Protein 2OX9 (pdb70)

Secondary structure (DSSP, 8-state):
-PPTT-EEETTEEEEE-S--B-HHHHHHHHHHTT-EE----SHHHHHHHHHT--SSS-EEEEEE-SSSTT--EETTSPBP-S--BPTT----TTTTTSS---EEEE-GGG-EEEE-TTS-BEEEEEEE--/--TT-EEETTEEEEE-S--B-HHHHHHHHHHTT-EE----SHHHHHHHHHHHTTS--EEEEEE--SSTT--EETTSPBP-S--BPTT---------EEEE-GGG-EEEE-TTS-BEEEEEEE-----/--TT-EEETTEEEEE-S--B-HHHHHHHHHHTT-EE----SHHHHHHHHHHSTTSS-EEEEEE-SSSTT--EETTS-B--S--BPTT----TTTTTS----EEEE-GGG-EEEE-TTS-BEEEEEEEPP--/---TT-EEETTEEEEE-S--B-HHHHHHHHHTTT-EE----SHHHHHHHHHT--SS--EEEEEE-SSSTT--EETTSPBP-S--B-TT----TTGGGSS---EEEE-GGG-EEEE-TTS-BEEEEEEE--

Foldseek 3Di:
DADPQWDDDPFKTKHFFPFWFFQVVQQVVLVVVVWGFADDQDPVSLQVVLVVDADQFKAFHQWWQLVDPPQIAGVVRHGDDDAFADPPPPPQPPVVPHVGFTTWIAGHSRGIYTHNRRDIGTTMIMDGDD/DPPQWDDDDQKTKHFFPFKFFLVVLQVVLVVVVWGFADDQDPVSLVVVLVVCAPHWKAFGQWWCLVPPPFIDGPVRHGDDDAFADPPPPPQPVGFTTWIADHPSGIYTHNRRGIGTTMIMDGHDPDD/DDPQWDDDDQKTKHFDPDKFFQVVVQVVLVVVVWGFADDQDPVSLVVVCVVVPQDWKAWGQWWCLVPPPFIAGVVRHGRDDAFADPPPPPLPPVPPDVGFTTWIAHHPRGIYGHNRRDITTTMTMDGDDPD/DEDPCWDDDDQKTKHFFPDKFFLVVLQVVLVVVVWGFADDQDVVSLVVVLVVDPDQFKAFGQWWQQVHPPQIDGVVGHTHDDAFADVPPPPLPPVVPHRRFTTWIAGPSSHIYTHRRRDMGTTMTMDGHD

GO terms:
  GO:0006955 immune response (P, IDA)
  GO:0031012 extracellular matrix (C, HDA)

Organism: Mus musculus (NCBI:txid10090)

Radius of gyration: 27.13 Å; Cα contacts (8 Å, |Δi|>4): 1107; chains: 4; bounding box: 73×75×56 Å

B-factor: mean 24.5, std 10.1, range [2.76, 76.82]

Solvent-accessible surface area: 27003 Å² total; per-residue (Å²): 92,28,58,114,148,34,91,45,23,17,50,23,0,2,27,27,4,156,62,106,64,50,14,119,54,0,74,118,43,0,44,109,66,36,0,17,1,0,17,0,50,0,174,49,7,10,75,47,0,73,146,69,14,129,46,240,64,18,9,0,0,0,0,24,2,73,143,115,79,90,63,17,45,11,30,42,27,47,85,31,51,45,119,38,47,94,97,65,43,53,59,29,188,21,62,82,156,37,106,5,24,17,1,0,0,3,47,190,47,4,56,0,23,0,25,81,42,88,81,108,11,7,0,0,0,6,41,56,47,158,67,52,110,156,30,98,79,18,7,50,34,0,2,22,34,6,156,62,81,62,59,13,100,56,0,68,95,44,0,92,109,74,94,12,47,1,0,21,0,51,7,163,48,5,8,83,26,0,54,112,37,15,30,17,93,63,26,6,0,0,0,0,23,2,65,155,107,75,88,69,25,45,10,57,92,45,46,98,23,120,49,123,26,36,62,31,64,42,52,59,58,222,158,26,25,18,2,0,0,4,42,128,21,4,27,0,24,0,30,92,40,82,77,101,13,17,0,0,0,4,32,90,68,137,86,113,169,61,47,112,149,34,90,58,23,20,40,53,0,1,24,28,5,155,61,104,60,58,17,92,58,0,58,91,44,0,82,113,79,94,10,30,0,0,15,0,43,1,152,44,12,10,107,45,0,86,151,52,10,80,65,162,76,22,7,0,0,0,0,22,1,74,149,108,76,92,64,19,56,6,54,27,42,41,99,24,78,46,127,40,39,98,92,69,40,55,64,28,191,35,55,79,165,33,110,8,19,12,3,0,0,3,47,178,49,4,54,0,27,0,25,90,43,84,83,98,18,6,0,0,0,1,43,86,53,86,65,176,75,34,41,121,170,31,92,79,17,12,39,43,0,2,28,28,7,155,63,112,69,61,16,91,57,0,65,83,46,0,87,110,77,96,13,55,0,0,18,0,44,5,179,43,10,6,99,38,0,82,144,62,12,134,46,245,56,18,8,0,0,0,0,26,1,72,142,108,70,90,76,13,42,9,60,97,41,47,91,26,69,50,112,42,43,95,98,62,41,51,58,24,190,24,59,86,164,34,109,8,25,16,2,0,0,2,45,185,42,3,56,0,25,0,25,102,44,88,82,101,13,8,0,0,0,2,44,125,70,196

Nearest PDB structures (foldseek):
  2ox9-assembly4_D  TM=1.004E+00  e=4.542E-25  Mus musculus
  2ox9-assembly2_B  TM=9.990E-01  e=5.941E-24  Mus musculus
  2ox8-assembly4_D  TM=9.865E-01  e=5.667E-22  Homo sapiens
  5jpv-assembly1_B  TM=8.998E-01  e=3.714E-14  Homo sapiens
  4zrv-assembly2_B  TM=9.196E-01  e=1.799E-13  Bos taurus

Sequence (518 aa):
GCPPHWKNFTDKCYYFSLEKEIFEDAKLFCEDKSSHLVFINSREEQQWIKKHTVGRESHWIGLTDSEQESEWKWLDGSPVDYKNWKAGQPDNWGSGHGPGEDCAGLIYAGQWNDFQCDEINNFICEKERECPPHWKNFTDKCYYFSLEKEIFEDAKLFCEDKSSHLVFINSREEQQWIKKHTVGRESHWIGLTDSEQESEWKWLDGSPVDYKNWKAGQPDNWPGEDCAGLIYAGQWNDFQCDEINNFICEKEREAVPCPPHWKNFTDKCYYFSLEKEIFEDAKLFCEDKSSHLVFINSREEQQWIKKHTVGRESHWIGLTDSEQESEWKWLDGSPVDYKNWKAGQPDNWGSGHGPGEDCAGLIYAGQWNDFQCDEINNFICEKEREAVGCPPHWKNFTDKCYYFSLEKEIFEDAKLFCEDKSSHLVFINSREEQQWIKKHTVGRESHWIGLTDSEQESEWKWLDGSPVDYKNWKAGQPDNWGSGHGPGEDCAGLIYAGQWNDFQCDEINNFICEKERE

Structure (mmCIF, N/CA/C/O backbone):
data_2OX9
#
_entry.id   2OX9
#
_cell.length_a   47.998
_cell.length_b   53.755
_cell.length_c   59.084
_cell.angle_alpha   67.75
_cell.angle_beta   76.70
_cell.angle_gamma   85.37
#
_symmetry.space_group_name_H-M   'P 1'
#
loop_
_entity.id
_entity.type
_entity.pdbx_description
1 polymer 'Collectin placenta 1'
2 branched alpha-L-fucopyranose-(1-3)-[beta-D-galactopyranose-(1-4)]2-acetamido-2-deoxy-beta-D-glucopyranose
3 non-polymer 'CALCIUM ION'
4 water water
#
loop_
_atom_site.group_PDB
_atom_site.id
_atom_site.type_symbol
_atom_site.label_atom_id
_atom_site.label_alt_id
_atom_site.label_comp_id
_atom_site.label_asym_id
_atom_site.label_entity_id
_atom_site.label_seq_id
_atom_site.pdbx_PD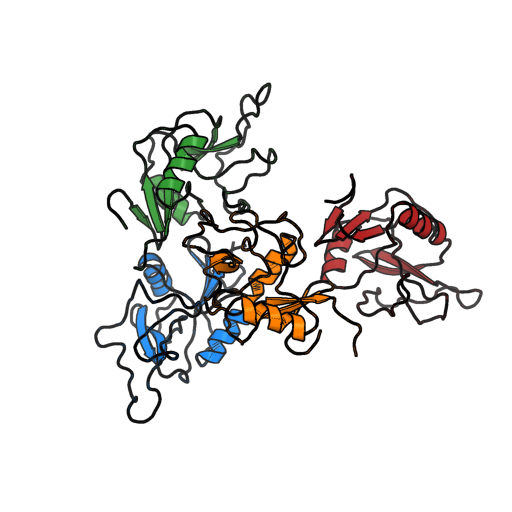B_ins_code
_atom_site.Cartn_x
_atom_site.Cartn_y
_atom_site.Cartn_z
_atom_site.occupancy
_atom_site.B_iso_or_equiv
_atom_site.auth_seq_id
_atom_site.auth_comp_id
_atom_site.auth_asym_id
_atom_site.auth_atom_id
_atom_site.pdbx_PDB_model_num
ATOM 1 N N . GLY A 1 4 ? 52.143 58.997 21.952 1.00 29.42 606 GLY A N 1
ATOM 2 C CA . GLY A 1 4 ? 51.871 59.170 23.414 1.00 27.97 606 GLY A CA 1
ATOM 3 C C . GLY A 1 4 ? 52.566 58.127 24.272 1.00 28.10 606 GLY A C 1
ATOM 4 O O . GLY A 1 4 ? 52.498 58.175 25.502 1.00 26.85 606 GLY A O 1
ATOM 5 N N . CYS A 1 5 ? 53.232 57.177 23.623 1.00 27.94 607 CYS A N 1
ATOM 6 C CA . CYS A 1 5 ? 53.945 56.128 24.340 1.00 26.74 607 CYS A CA 1
ATOM 7 C C . CYS A 1 5 ? 55.445 56.396 24.350 1.00 25.89 607 CYS A C 1
ATOM 8 O O . CYS A 1 5 ? 55.974 57.101 23.489 1.00 25.20 607 CYS A O 1
ATOM 11 N N . PRO A 1 6 ? 56.155 55.840 25.334 1.00 24.74 608 PRO A N 1
ATOM 12 C CA . PRO A 1 6 ? 57.601 56.068 25.375 1.00 24.95 608 PRO A CA 1
ATOM 13 C C . PRO A 1 6 ? 58.224 55.447 24.134 1.00 24.34 608 PRO A C 1
ATOM 14 O O . PRO A 1 6 ? 57.591 54.640 23.446 1.00 22.53 608 PRO A O 1
ATOM 18 N N . PRO A 1 7 ? 59.464 55.832 23.810 1.00 23.75 609 PRO A N 1
ATOM 19 C CA . PRO A 1 7 ? 60.069 55.222 22.625 1.00 22.02 609 PRO A CA 1
ATOM 20 C C . PRO A 1 7 ? 60.202 53.709 22.851 1.00 20.43 609 PRO A C 1
ATOM 21 O O . PRO A 1 7 ? 60.346 53.257 23.990 1.00 19.74 609 PRO A O 1
ATOM 25 N N . HIS A 1 8 ? 60.129 52.948 21.762 1.00 18.62 610 HIS A N 1
ATOM 26 C CA . HIS A 1 8 ? 60.195 51.482 21.777 1.00 21.18 610 HIS A CA 1
ATOM 27 C C . HIS A 1 8 ? 58.835 50.859 22.027 1.00 19.90 610 HIS A C 1
ATOM 28 O O . HIS A 1 8 ? 58.663 49.656 21.859 1.00 21.11 610 HIS A O 1
ATOM 35 N N . TRP A 1 9 ? 57.872 51.675 22.440 1.00 19.13 611 TRP A N 1
ATOM 36 C CA . TRP A 1 9 ? 56.522 51.179 22.696 1.00 18.08 611 TRP A CA 1
ATOM 37 C C . TRP A 1 9 ? 55.564 51.548 21.567 1.00 17.75 611 TRP A C 1
ATOM 38 O O . TRP A 1 9 ? 55.715 52.593 20.931 1.00 15.77 611 TRP A O 1
ATOM 49 N N . LYS A 1 10 ? 54.585 50.681 21.324 1.00 16.87 612 LYS A N 1
ATOM 50 C CA . LYS A 1 10 ? 53.587 50.900 20.283 1.00 18.59 612 LYS A CA 1
ATOM 51 C C . LYS A 1 10 ? 52.252 51.218 20.943 1.00 19.15 612 LYS A C 1
ATOM 52 O O . LYS A 1 10 ? 51.924 50.661 21.992 1.00 15.63 612 LYS A O 1
ATOM 58 N N . ASN A 1 11 ? 51.470 52.087 20.317 1.00 17.52 613 ASN A N 1
ATOM 59 C CA . ASN A 1 11 ? 50.178 52.432 20.875 1.00 19.44 613 ASN A CA 1
ATOM 60 C C . ASN A 1 11 ? 49.006 51.783 20.136 1.00 18.31 613 ASN A C 1
ATOM 61 O O . ASN A 1 11 ? 49.035 51.591 18.918 1.00 16.10 613 ASN A O 1
ATOM 66 N N . PHE A 1 12 ? 47.994 51.413 20.907 1.00 16.06 614 PHE A N 1
ATOM 67 C CA . PHE A 1 12 ? 46.758 50.834 20.391 1.00 15.51 614 PHE A CA 1
ATOM 68 C C . PHE A 1 12 ? 45.715 51.363 21.370 1.00 16.16 614 PHE A C 1
ATOM 69 O O . PHE A 1 12 ? 45.773 51.053 22.551 1.00 14.38 614 PHE A O 1
ATOM 77 N N . THR A 1 13 ? 44.761 52.146 20.872 1.00 17.33 615 THR A N 1
ATOM 78 C CA . THR A 1 13 ? 43.757 52.784 21.722 1.00 18.42 615 THR A CA 1
ATOM 79 C C . THR A 1 13 ? 44.523 53.548 22.799 1.00 19.71 615 THR A C 1
ATOM 80 O O . THR A 1 13 ? 45.465 54.276 22.470 1.00 20.81 615 THR A O 1
ATOM 84 N N . ASP A 1 14 ? 44.162 53.389 24.071 1.00 18.98 616 ASP A N 1
ATOM 85 C CA . ASP A 1 14 ? 44.853 54.130 25.132 1.00 21.15 616 ASP A CA 1
ATOM 86 C C . ASP A 1 14 ? 45.889 53.316 25.910 1.00 19.78 616 ASP A C 1
ATOM 87 O O . ASP A 1 14 ? 46.156 53.593 27.080 1.00 19.95 616 ASP A O 1
ATOM 92 N N . LYS A 1 15 ? 46.474 52.321 25.251 1.00 17.50 617 LYS A N 1
ATOM 93 C CA . LYS A 1 15 ? 47.477 51.480 25.879 1.00 14.25 617 LYS A CA 1
ATOM 94 C C . LYS A 1 15 ? 48.772 51.519 25.093 1.00 15.04 617 LYS A C 1
ATOM 95 O O . LYS A 1 15 ? 48.794 51.951 23.933 1.00 14.30 617 LYS A O 1
ATOM 101 N N . CYS A 1 16 ? 49.850 51.086 25.743 1.00 13.44 618 CYS A N 1
ATOM 102 C CA . CYS A 1 16 ? 51.169 51.039 25.126 1.00 15.26 618 CYS A CA 1
ATOM 103 C C . CYS A 1 16 ? 51.709 49.630 25.268 1.00 13.49 618 CYS A C 1
ATOM 104 O O . CYS A 1 16 ? 51.617 49.027 26.340 1.00 12.45 618 CYS A O 1
ATOM 107 N N . TYR A 1 17 ? 52.293 49.120 24.189 1.00 12.06 619 TYR A N 1
ATOM 108 C CA . TYR A 1 17 ? 52.823 47.769 24.189 1.00 9.47 619 TYR A CA 1
ATOM 109 C C . TYR A 1 17 ? 54.277 47.732 23.785 1.00 11.07 619 TYR A C 1
ATOM 110 O O . TYR A 1 17 ? 54.730 48.539 22.966 1.00 9.71 619 TYR A O 1
ATOM 119 N N . TYR A 1 18 ? 54.993 46.778 24.366 1.00 8.66 620 TYR A N 1
ATOM 120 C CA . TYR A 1 18 ? 56.399 46.578 24.077 1.00 12.88 620 TYR A CA 1
ATOM 121 C C . TYR A 1 18 ? 56.582 45.154 23.557 1.00 11.81 620 TYR A C 1
ATOM 122 O O . TYR A 1 18 ? 56.337 44.181 24.277 1.00 9.13 620 TYR A O 1
ATOM 131 N N . PHE A 1 19 ? 56.994 45.036 22.300 1.00 13.47 621 PHE A N 1
ATOM 132 C CA . PHE A 1 19 ? 57.228 43.732 21.696 1.00 12.74 621 PHE A CA 1
ATOM 133 C C . PHE A 1 19 ? 58.729 43.485 21.823 1.00 14.81 621 PHE A C 1
ATOM 134 O O . PHE A 1 19 ? 59.535 44.004 21.053 1.00 16.77 621 PHE A O 1
ATOM 142 N N . SER A 1 20 ? 59.083 42.703 22.837 1.00 14.21 622 SER A N 1
ATOM 143 C CA . SER A 1 20 ? 60.467 42.418 23.182 1.00 14.20 622 SER A CA 1
ATOM 144 C C . SER A 1 20 ? 61.416 41.859 22.137 1.00 15.94 622 SER A C 1
ATOM 145 O O . SER A 1 20 ? 61.029 41.146 21.215 1.00 14.82 622 SER A O 1
ATOM 148 N N . LEU A 1 21 ? 62.682 42.221 22.311 1.00 17.64 623 LEU A N 1
ATOM 149 C CA . LEU A 1 21 ? 63.758 41.721 21.484 1.00 17.91 623 LEU A CA 1
ATOM 150 C C . LEU A 1 21 ? 64.452 40.769 22.448 1.00 19.45 623 LEU A C 1
ATOM 151 O O . LEU A 1 21 ? 65.266 39.935 22.053 1.00 17.51 623 LEU A O 1
ATOM 156 N N . GLU A 1 22 ? 64.099 40.907 23.726 1.00 19.07 624 GLU A N 1
ATOM 157 C CA . GLU A 1 22 ? 64.656 40.066 24.775 1.00 21.58 624 GLU A CA 1
ATOM 158 C C . GLU A 1 22 ? 63.939 38.720 24.755 1.00 20.97 624 GLU A C 1
ATOM 159 O O . GLU A 1 22 ? 62.746 38.655 24.460 1.00 22.03 624 GLU A O 1
ATOM 165 N N . LYS A 1 23 ? 64.674 37.654 25.060 1.00 21.56 625 LYS A N 1
ATOM 166 C CA . LYS A 1 23 ? 64.118 36.300 25.111 1.00 22.45 625 LYS A CA 1
ATOM 167 C C . LYS A 1 23 ? 64.351 35.801 26.536 1.00 22.77 625 LYS A C 1
ATOM 168 O O . LYS A 1 23 ? 65.493 35.793 27.004 1.00 24.43 625 LYS A O 1
ATOM 174 N N . GLU A 1 24 ? 63.288 35.385 27.225 1.00 19.96 626 GLU A N 1
ATOM 175 C CA . GLU A 1 24 ? 63.411 34.928 28.616 1.00 19.74 626 GLU A CA 1
ATOM 176 C C . GLU A 1 24 ? 62.374 33.869 29.015 1.00 16.43 626 GLU A C 1
ATOM 177 O O . GLU A 1 24 ? 61.383 33.663 28.315 1.00 15.34 626 GLU A O 1
ATOM 183 N N . ILE A 1 25 ? 62.600 33.203 30.144 1.00 12.78 627 ILE A N 1
ATOM 184 C CA . ILE A 1 25 ? 61.636 32.218 30.622 1.00 14.22 627 ILE A CA 1
ATOM 185 C C . ILE A 1 25 ? 60.461 33.048 31.125 1.00 13.64 627 ILE A C 1
ATOM 186 O O . ILE A 1 25 ? 60.608 34.258 31.322 1.00 12.78 627 ILE A O 1
ATOM 191 N N . PHE A 1 26 ? 59.314 32.413 31.355 1.00 13.68 628 PHE A N 1
ATOM 192 C CA . PHE A 1 26 ? 58.126 33.146 31.794 1.00 15.34 628 PHE A CA 1
ATOM 193 C C . PHE A 1 26 ? 58.302 34.078 32.982 1.00 17.75 628 PHE A C 1
ATOM 194 O O . PHE A 1 26 ? 57.956 35.254 32.896 1.00 18.09 628 PHE A O 1
ATOM 202 N N . GLU A 1 27 ? 58.822 33.559 34.092 1.00 17.81 629 GLU A N 1
ATOM 203 C CA . GLU A 1 27 ? 58.992 34.374 35.293 1.00 19.82 629 GLU A CA 1
ATOM 204 C C . GLU A 1 27 ? 59.925 35.556 35.105 1.00 17.87 629 GLU A C 1
ATOM 205 O O . GLU A 1 27 ? 59.752 36.603 35.738 1.00 16.48 629 GLU A O 1
ATOM 211 N N . ASP A 1 28 ? 60.920 35.391 34.244 1.00 17.08 630 ASP A N 1
ATOM 212 C CA . ASP A 1 28 ? 61.852 36.474 33.982 1.00 16.54 630 ASP A CA 1
ATOM 213 C C . ASP A 1 28 ? 61.169 37.528 33.104 1.00 16.58 630 ASP A C 1
ATOM 214 O O . ASP A 1 28 ? 61.428 38.727 33.237 1.00 14.65 630 ASP A O 1
ATOM 219 N N . ALA A 1 29 ? 60.288 37.077 32.211 1.00 14.60 631 ALA A N 1
ATOM 220 C CA . ALA A 1 29 ? 59.556 37.985 31.334 1.00 14.22 631 ALA A CA 1
ATOM 221 C C . ALA A 1 29 ? 58.595 38.824 32.189 1.00 14.56 631 ALA A C 1
ATOM 222 O O . ALA A 1 29 ? 58.453 40.037 32.008 1.00 12.17 631 ALA A O 1
ATOM 224 N N . LYS A 1 30 ? 57.938 38.151 33.121 1.00 15.60 632 LYS A N 1
ATOM 225 C CA . LYS A 1 30 ? 56.989 38.784 34.033 1.00 14.98 632 LYS A CA 1
ATOM 226 C C . LYS A 1 30 ? 57.702 39.863 34.837 1.00 13.61 632 LYS A C 1
ATOM 227 O O . LYS A 1 30 ? 57.177 40.950 35.054 1.00 12.42 632 LYS A O 1
ATOM 233 N N . LEU A 1 31 ? 58.918 39.548 35.263 1.00 14.78 633 LEU A N 1
ATOM 234 C CA . LEU A 1 31 ? 59.727 40.466 36.054 1.00 17.27 633 LEU A CA 1
ATOM 235 C C . LEU A 1 31 ? 60.156 41.688 35.248 1.00 17.94 633 LEU A C 1
ATOM 236 O O . LEU A 1 31 ? 60.189 42.800 35.768 1.00 17.53 633 LEU A O 1
ATOM 241 N N . PHE A 1 32 ? 60.496 41.462 33.982 1.00 16.22 634 PHE A N 1
ATOM 242 C CA . PHE A 1 32 ? 60.945 42.528 33.093 1.00 14.74 634 PHE A CA 1
ATOM 243 C C . PHE A 1 32 ? 59.863 43.590 32.918 1.00 13.37 634 PHE A C 1
ATOM 244 O O . PHE A 1 32 ? 60.130 44.785 33.031 1.00 14.37 634 PHE A O 1
ATOM 252 N N . CYS A 1 33 ? 58.642 43.153 32.628 1.00 11.65 635 CYS A N 1
ATOM 253 C CA . CYS A 1 33 ? 57.535 44.082 32.447 1.00 15.11 635 CYS A CA 1
ATOM 254 C C . CYS A 1 33 ? 57.222 44.842 33.737 1.00 15.04 635 CYS A C 1
ATOM 255 O O . CYS A 1 33 ? 56.835 46.013 33.696 1.00 15.79 635 CYS A O 1
ATOM 258 N N . GLU A 1 34 ? 57.373 44.179 34.878 1.00 17.96 636 GLU A N 1
ATOM 259 C CA . GLU A 1 34 ? 57.099 44.831 36.159 1.00 20.85 636 GLU A CA 1
ATOM 260 C C . GLU A 1 34 ? 58.090 45.971 36.392 1.00 21.80 636 GLU A C 1
ATOM 261 O O . GLU A 1 34 ? 57.738 47.010 36.956 1.00 20.91 636 GLU A O 1
ATOM 267 N N . ASP A 1 35 ? 59.326 45.778 35.944 1.00 22.63 637 ASP A N 1
ATOM 268 C CA . ASP A 1 35 ? 60.361 46.796 36.090 1.00 23.84 637 ASP A CA 1
ATOM 269 C C . ASP A 1 35 ? 60.036 48.023 35.245 1.00 23.45 637 ASP A C 1
ATOM 270 O O . ASP A 1 35 ? 60.564 49.111 35.493 1.00 23.57 637 ASP A O 1
ATOM 275 N N . LYS A 1 36 ? 59.168 47.842 34.251 1.00 20.11 638 LYS A N 1
ATOM 276 C CA . LYS A 1 36 ? 58.765 48.931 33.359 1.00 20.42 638 LYS A CA 1
ATOM 277 C C . LYS A 1 36 ? 57.395 49.490 33.759 1.00 19.15 638 LYS A C 1
ATOM 278 O O . LYS A 1 36 ? 56.809 50.289 33.032 1.00 23.46 638 LYS A O 1
ATOM 284 N N . SER A 1 37 ? 56.890 49.068 34.913 1.00 18.58 639 SER A N 1
ATOM 2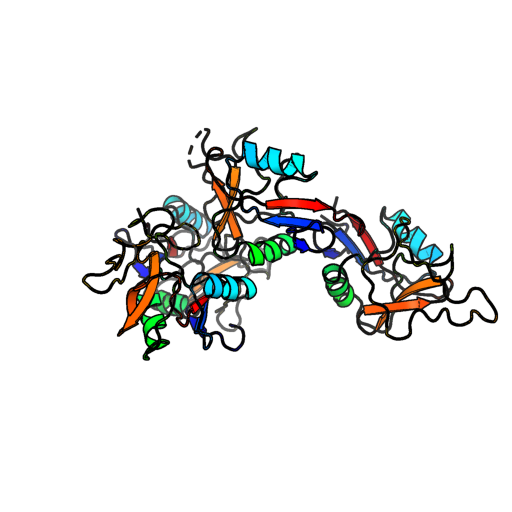85 C CA . SER A 1 37 ? 55.578 49.498 35.379 1.00 15.96 639 SER A CA 1
ATOM 286 C C . SER A 1 37 ? 54.518 49.014 34.382 1.00 15.98 639 SER A C 1
ATOM 287 O O . SER A 1 37 ? 53.592 49.743 34.032 1.00 13.73 639 SER A O 1
ATOM 290 N N . SER A 1 38 ? 54.668 47.771 33.938 1.00 12.74 640 SER A N 1
ATOM 291 C CA . SER A 1 38 ? 53.738 47.162 32.996 1.00 10.32 640 SER A CA 1
ATOM 292 C C . SER A 1 38 ? 53.554 45.698 33.373 1.00 11.32 640 SER A C 1
ATOM 293 O O . SER A 1 38 ? 54.169 45.218 34.326 1.00 13.64 640 SER A O 1
ATOM 296 N N . HIS A 1 39 ? 52.716 44.990 32.623 1.00 9.74 641 HIS A N 1
ATOM 297 C CA . HIS A 1 39 ? 52.488 43.574 32.880 1.00 11.82 641 HIS A CA 1
ATOM 298 C C . HIS A 1 39 ? 52.521 42.792 31.570 1.00 10.73 641 HIS A C 1
ATOM 299 O O . HIS A 1 39 ? 52.327 43.365 30.496 1.00 9.38 641 HIS A O 1
ATOM 306 N N . LEU A 1 40 ? 52.809 41.497 31.650 1.00 11.63 642 LEU A N 1
ATOM 307 C CA . LEU A 1 40 ? 52.793 40.678 30.434 1.00 10.88 642 LEU A CA 1
ATOM 308 C C . LEU A 1 40 ? 51.391 40.902 29.875 1.00 9.67 642 LEU A C 1
ATOM 309 O O . LEU A 1 40 ? 50.409 40.866 30.610 1.00 10.08 642 LEU A O 1
ATOM 314 N N . VAL A 1 41 ? 51.307 41.144 28.574 1.00 8.53 643 VAL A N 1
ATOM 315 C CA . VAL A 1 41 ? 50.045 41.445 27.906 1.00 8.73 643 VAL A CA 1
ATOM 316 C C . VAL A 1 41 ? 48.798 40.591 28.199 1.00 8.89 643 VAL A C 1
ATOM 317 O O . VAL A 1 41 ? 48.846 39.350 28.238 1.00 8.78 643 VAL A O 1
ATOM 321 N N . PHE A 1 42 ? 47.685 41.282 28.422 1.00 7.71 644 PHE A N 1
ATOM 322 C CA . PHE A 1 42 ? 46.384 40.643 28.639 1.00 11.97 644 PHE A CA 1
ATOM 323 C C . PHE A 1 42 ? 45.618 40.925 27.348 1.00 11.47 644 PHE A C 1
ATOM 324 O O . PHE A 1 42 ? 45.378 42.079 27.004 1.00 10.48 644 PHE A O 1
ATOM 332 N N . ILE A 1 43 ? 45.234 39.879 26.633 1.00 12.91 645 ILE A N 1
ATOM 333 C CA . ILE A 1 43 ? 44.514 40.062 25.373 1.00 14.02 645 ILE A CA 1
ATOM 334 C C . ILE A 1 43 ? 43.026 39.858 25.649 1.00 16.24 645 ILE A C 1
ATOM 335 O O . ILE A 1 43 ? 42.571 38.728 25.811 1.00 17.81 645 ILE A O 1
ATOM 340 N N . ASN A 1 44 ? 42.283 40.965 25.690 1.00 16.63 646 ASN A N 1
ATOM 341 C CA . ASN A 1 44 ? 40.859 40.949 26.013 1.00 18.04 646 ASN A CA 1
ATOM 342 C C . ASN A 1 44 ? 39.848 40.998 24.864 1.00 15.88 646 ASN A C 1
ATOM 343 O O . ASN A 1 44 ? 38.646 40.971 25.115 1.00 14.33 646 ASN A O 1
ATOM 348 N N . SER A 1 45 ? 40.305 41.078 23.621 1.00 15.91 647 SER A N 1
ATOM 349 C CA . SER A 1 45 ? 39.363 41.149 22.506 1.00 15.60 647 SER A CA 1
ATOM 350 C C . SER A 1 45 ? 39.987 40.742 21.182 1.00 15.55 647 SER A C 1
ATOM 351 O O . SER A 1 45 ? 41.213 40.677 21.062 1.00 11.76 647 SER A O 1
ATOM 354 N N . ARG A 1 46 ? 39.148 40.478 20.181 1.00 14.84 648 ARG A N 1
ATOM 355 C CA . ARG A 1 46 ? 39.672 40.087 18.879 1.00 16.63 648 ARG A CA 1
ATOM 356 C C . ARG A 1 46 ? 40.414 41.250 18.212 1.00 15.93 648 ARG A C 1
ATOM 357 O O . ARG A 1 46 ? 41.367 41.028 17.470 1.00 14.20 648 ARG A O 1
ATOM 365 N N . GLU A 1 47 ? 39.996 42.484 18.491 1.00 13.70 649 GLU A N 1
ATOM 366 C CA . GLU A 1 47 ? 40.655 43.640 17.885 1.00 15.10 649 GLU A CA 1
ATOM 367 C C . GLU A 1 47 ? 42.059 43.806 18.440 1.00 12.79 649 GLU A C 1
ATOM 368 O O . GLU A 1 47 ? 42.989 44.108 17.695 1.00 13.19 649 GLU A O 1
ATOM 374 N N . GLU A 1 48 ? 42.212 43.609 19.746 1.00 11.34 650 GLU A N 1
ATOM 375 C CA . GLU A 1 48 ? 43.528 43.736 20.363 1.00 10.30 650 GLU A CA 1
ATOM 376 C C . GLU A 1 48 ? 44.399 42.570 19.881 1.00 10.58 650 GLU A C 1
ATOM 377 O O . GLU A 1 48 ? 45.596 42.723 19.654 1.00 8.42 650 GLU A O 1
ATOM 383 N N . GLN A 1 49 ? 43.775 41.408 19.719 1.00 10.13 651 GLN A N 1
ATOM 384 C CA . GLN A 1 49 ? 44.473 40.209 19.255 1.00 12.33 651 GLN A CA 1
ATOM 385 C C . GLN A 1 49 ? 45.015 40.392 17.843 1.00 10.22 651 GLN A C 1
ATOM 386 O O . GLN A 1 49 ? 46.149 40.018 17.551 1.00 10.66 651 GLN A O 1
ATOM 392 N N . GLN A 1 50 ? 44.182 40.945 16.969 1.00 12.32 652 GLN A N 1
ATOM 393 C CA . GLN A 1 50 ? 44.558 41.178 15.584 1.00 14.84 652 GLN A CA 1
ATOM 394 C C . GLN A 1 50 ? 45.704 42.176 15.476 1.00 14.04 652 GLN A C 1
ATOM 395 O O . GLN A 1 50 ? 46.638 41.977 14.693 1.00 14.62 652 GLN A O 1
ATOM 401 N N . TRP A 1 51 ? 45.616 43.255 16.245 1.00 12.53 653 TRP A N 1
ATOM 402 C CA . TRP A 1 51 ? 46.647 44.291 16.239 1.00 11.80 653 TRP A CA 1
ATOM 403 C C . TRP A 1 51 ? 47.957 43.686 16.745 1.00 12.49 653 TRP A C 1
ATOM 404 O O . TRP A 1 51 ? 49.034 43.985 16.228 1.00 10.71 653 TRP A O 1
ATOM 415 N N . ILE A 1 52 ? 47.864 42.832 17.762 1.00 10.46 654 ILE A N 1
ATOM 416 C CA . ILE A 1 52 ? 49.057 42.199 18.308 1.00 11.00 654 ILE A CA 1
ATOM 417 C C . ILE A 1 52 ? 49.658 41.233 17.295 1.00 11.19 654 ILE A C 1
ATOM 418 O O . ILE A 1 52 ? 50.884 41.161 17.143 1.00 9.27 654 ILE A O 1
ATOM 423 N N . LYS A 1 53 ? 48.784 40.509 16.594 1.00 11.59 655 LYS A N 1
ATOM 424 C CA . LYS A 1 53 ? 49.206 39.536 15.595 1.00 13.46 655 LYS A CA 1
ATOM 425 C C . LYS A 1 53 ? 50.129 40.143 14.535 1.00 12.75 655 LYS A C 1
ATOM 426 O O . LYS A 1 53 ? 51.144 39.554 14.166 1.00 13.72 655 LYS A O 1
ATOM 432 N N . LYS A 1 54 ? 49.790 41.327 14.051 1.00 12.53 656 LYS A N 1
ATOM 433 C CA . LYS A 1 54 ? 50.607 41.945 13.014 1.00 13.48 656 LYS A CA 1
ATOM 434 C C . LYS A 1 54 ? 51.967 42.455 13.485 1.00 12.18 656 LYS A C 1
ATOM 435 O O . LYS A 1 54 ? 52.854 42.718 12.667 1.00 11.63 656 LYS A O 1
ATOM 441 N N . HIS A 1 55 ? 52.134 42.588 14.796 1.00 9.75 657 HIS A N 1
ATOM 442 C CA . HIS A 1 55 ? 53.402 43.034 15.361 1.00 10.37 657 HIS A CA 1
ATOM 443 C C . HIS A 1 55 ? 54.269 41.870 15.837 1.00 12.29 657 HIS A C 1
ATOM 444 O O . HIS A 1 55 ? 55.368 42.082 16.359 1.00 12.68 657 HIS A O 1
ATOM 451 N N . THR A 1 56 ? 53.779 40.647 15.675 1.00 10.79 658 THR A N 1
ATOM 452 C CA . THR A 1 56 ? 54.534 39.499 16.133 1.00 12.52 658 THR A CA 1
ATOM 453 C C . THR A 1 56 ? 54.754 38.397 15.102 1.00 14.11 658 THR A C 1
ATOM 454 O O . THR A 1 56 ? 55.089 37.280 15.472 1.00 15.87 658 THR A O 1
ATOM 458 N N . VAL A 1 57 ? 54.576 38.692 13.818 1.00 12.83 659 VAL A N 1
ATOM 459 C CA . VAL A 1 57 ? 54.823 37.655 12.827 1.00 17.04 659 VAL A CA 1
ATOM 460 C C . VAL A 1 57 ? 56.321 37.346 12.879 1.00 15.85 659 VAL A C 1
ATOM 461 O O . VAL A 1 57 ? 57.147 38.237 13.052 1.00 17.38 659 VAL A O 1
ATOM 465 N N . GLY A 1 58 ? 56.660 36.072 12.773 1.00 14.25 660 GLY A N 1
ATOM 466 C CA . GLY A 1 58 ? 58.050 35.668 12.839 1.00 17.28 660 GLY A CA 1
ATOM 467 C C . GLY A 1 58 ? 58.161 34.332 13.552 1.00 19.95 660 GLY A C 1
ATOM 468 O O . GLY A 1 58 ? 57.178 33.840 14.113 1.00 19.30 660 GLY A O 1
ATOM 469 N N . ARG A 1 59 ? 59.355 33.746 13.545 1.00 19.93 661 ARG A N 1
ATOM 470 C CA . ARG A 1 59 ? 59.563 32.447 14.174 1.00 23.90 661 ARG A CA 1
ATOM 471 C C . ARG A 1 59 ? 59.496 32.436 15.697 1.00 22.07 661 ARG A C 1
ATOM 472 O O . ARG A 1 59 ? 59.135 31.424 16.290 1.00 22.15 661 ARG A O 1
ATOM 480 N N . GLU A 1 60 ? 59.849 33.541 16.339 1.00 22.37 662 GLU A N 1
ATOM 481 C CA . GLU A 1 60 ? 59.806 33.565 17.797 1.00 23.97 662 GLU A CA 1
ATOM 482 C C . GLU A 1 60 ? 58.384 33.580 18.345 1.00 21.79 662 GLU A C 1
ATOM 483 O O . GLU A 1 60 ? 57.462 34.087 17.700 1.00 22.11 662 GLU A O 1
ATOM 489 N N . SER A 1 61 ? 58.212 32.998 19.529 1.00 17.47 663 SER A N 1
ATOM 490 C CA . SER A 1 61 ? 56.918 32.957 20.201 1.00 16.27 663 SER A CA 1
ATOM 491 C C . SER A 1 61 ? 56.922 34.086 21.229 1.00 13.75 663 SER A C 1
ATOM 492 O O . SER A 1 61 ? 57.983 34.500 21.689 1.00 13.62 663 SER A O 1
ATOM 495 N N . HIS A 1 62 ? 55.744 34.573 21.593 1.00 11.52 664 HIS A N 1
ATOM 496 C CA . HIS A 1 62 ? 55.654 35.670 22.555 1.00 10.87 664 HIS A CA 1
ATOM 497 C C . HIS A 1 62 ? 54.809 35.348 23.773 1.00 8.13 664 HIS A C 1
ATOM 498 O O . HIS A 1 62 ? 53.622 35.065 23.651 1.00 6.85 664 HIS A O 1
ATOM 505 N N . TRP A 1 63 ? 55.424 35.411 24.948 1.00 7.52 665 TRP A N 1
ATOM 506 C CA . TRP A 1 63 ? 54.708 35.156 26.198 1.00 8.28 665 TRP A CA 1
ATOM 507 C C . TRP A 1 63 ? 53.591 36.197 26.381 1.00 9.68 665 TRP A C 1
ATOM 508 O O . TRP A 1 63 ? 53.778 37.371 26.047 1.00 6.45 665 TRP A O 1
ATOM 519 N N . ILE A 1 64 ? 52.439 35.770 26.898 1.00 10.91 666 ILE A N 1
ATOM 520 C CA . ILE A 1 64 ? 51.351 36.697 27.217 1.00 11.26 666 ILE A CA 1
ATOM 521 C C . ILE A 1 64 ? 51.049 36.421 28.702 1.00 12.39 666 ILE A C 1
ATOM 522 O O . ILE A 1 64 ? 51.441 35.383 29.221 1.00 12.51 666 ILE A O 1
ATOM 527 N N . GLY A 1 65 ? 50.374 37.342 29.383 1.00 13.08 667 GLY A N 1
ATOM 528 C CA . GLY A 1 65 ? 50.125 37.169 30.813 1.00 15.86 667 GLY A CA 1
ATOM 529 C C . GLY A 1 65 ? 49.033 36.201 31.232 1.00 17.10 667 GLY A C 1
ATOM 530 O O . GLY A 1 65 ? 48.154 36.567 32.021 1.00 16.55 667 GLY A O 1
ATOM 531 N N . LEU A 1 66 ? 49.116 34.965 30.742 1.00 13.09 668 LEU A N 1
ATOM 532 C CA . LEU A 1 66 ? 48.118 33.935 31.021 1.00 13.35 668 LEU A CA 1
ATOM 533 C C . LEU A 1 66 ? 48.749 32.625 31.487 1.00 14.81 668 LEU A C 1
ATOM 534 O O . LEU A 1 66 ? 49.659 32.112 30.834 1.00 12.77 668 LEU A O 1
ATOM 539 N N . THR A 1 67 ? 48.254 32.068 32.593 1.00 15.15 669 THR A N 1
ATOM 540 C CA . THR A 1 67 ? 48.789 30.804 33.107 1.00 15.47 669 THR A CA 1
ATOM 541 C C . THR A 1 67 ? 47.707 29.986 33.805 1.00 16.43 669 THR A C 1
ATOM 542 O O . THR A 1 67 ? 46.619 30.497 34.113 1.00 14.51 669 THR A O 1
ATOM 546 N N . ASP A 1 68 ? 48.013 28.716 34.057 1.00 17.03 670 ASP A N 1
ATOM 547 C CA . ASP A 1 68 ? 47.088 27.832 34.761 1.00 20.18 670 ASP A CA 1
ATOM 548 C C . ASP A 1 68 ? 47.897 27.054 35.801 1.00 23.07 670 ASP A C 1
ATOM 549 O O . ASP A 1 68 ? 47.654 25.870 36.054 1.00 23.65 670 ASP A O 1
ATOM 554 N N . SER A 1 69 ? 48.870 27.745 36.394 1.00 24.94 671 SER A N 1
ATOM 555 C CA . SER A 1 69 ? 49.740 27.170 37.417 1.00 28.94 671 SER A CA 1
ATOM 556 C C . SER A 1 69 ? 49.003 26.988 38.735 1.00 29.06 671 SER A C 1
ATOM 557 O O . SER A 1 69 ? 49.253 26.030 39.461 1.00 29.74 671 SER A O 1
ATOM 560 N N . GLU A 1 70 ? 48.108 27.922 39.042 1.00 30.60 672 GLU A N 1
ATOM 561 C CA . GLU A 1 70 ? 47.337 27.878 40.280 1.00 30.11 672 GLU A CA 1
ATOM 562 C C . GLU A 1 70 ? 46.504 26.602 40.328 1.00 28.97 672 GLU A C 1
ATOM 563 O O . GLU A 1 70 ? 46.473 25.903 41.342 1.00 29.07 672 GLU A O 1
ATOM 569 N N . GLN A 1 71 ? 45.825 26.312 39.225 1.00 26.68 673 GLN A N 1
ATOM 570 C CA . GLN A 1 71 ? 44.990 25.123 39.115 1.00 27.39 673 GLN A CA 1
ATOM 571 C C . GLN A 1 71 ? 44.941 24.703 37.650 1.00 26.31 673 GLN A C 1
ATOM 572 O O . GLN A 1 71 ? 44.379 25.405 36.811 1.00 25.64 673 GLN A O 1
ATOM 578 N N . GLU A 1 72 ? 45.547 23.560 37.350 1.00 26.19 674 GLU A N 1
ATOM 579 C CA . GLU A 1 72 ? 45.588 23.043 35.987 1.00 25.77 674 GLU A CA 1
ATOM 580 C C . GLU A 1 72 ? 44.249 23.207 35.262 1.00 26.86 674 GLU A C 1
ATOM 581 O O . GLU A 1 72 ? 43.188 22.899 35.811 1.00 26.73 674 GLU A O 1
ATOM 587 N N . SER A 1 73 ? 44.321 23.709 34.030 1.00 26.83 675 SER A N 1
ATOM 588 C CA . SER A 1 73 ? 43.161 23.937 33.166 1.00 26.73 675 SER A CA 1
ATOM 589 C C . SER A 1 73 ? 42.322 25.161 33.493 1.00 27.71 675 SER A C 1
ATOM 590 O O . SER A 1 73 ? 41.383 25.485 32.767 1.00 27.11 675 SER A O 1
ATOM 593 N N . GLU A 1 74 ? 42.659 25.838 34.584 1.00 27.48 676 GLU A N 1
ATOM 594 C CA . GLU A 1 74 ? 41.944 27.044 34.989 1.00 27.62 676 GLU A CA 1
ATOM 595 C C . GLU A 1 74 ? 42.841 28.216 34.611 1.00 25.33 676 GLU A C 1
ATOM 596 O O . GLU A 1 74 ? 43.659 28.666 35.410 1.00 24.07 676 GLU A O 1
ATOM 602 N N . TRP A 1 75 ? 42.689 28.692 33.378 1.00 21.45 677 TRP A N 1
ATOM 603 C CA . TRP A 1 75 ? 43.504 29.785 32.863 1.00 20.28 677 TRP A CA 1
ATOM 604 C C . TRP A 1 75 ? 43.037 31.171 33.283 1.00 18.71 677 TRP A C 1
ATOM 605 O O . TRP A 1 75 ? 41.870 31.505 33.144 1.00 19.98 677 TRP A O 1
ATOM 616 N N . LYS A 1 76 ? 43.963 31.977 33.796 1.00 18.83 678 LYS A N 1
ATOM 617 C CA . LYS A 1 76 ? 43.644 33.326 34.244 1.00 17.47 678 LYS A CA 1
ATOM 618 C C . LYS A 1 76 ? 44.788 34.256 33.897 1.00 15.34 678 LYS A C 1
ATOM 619 O O . LYS A 1 76 ? 45.926 33.823 33.760 1.00 15.31 678 LYS A O 1
ATOM 625 N N . TRP A 1 77 ? 44.480 35.539 33.777 1.00 15.84 679 TRP A N 1
ATOM 626 C CA . TRP A 1 77 ? 45.499 36.539 33.489 1.00 15.28 679 TRP A CA 1
ATOM 627 C C . TRP A 1 77 ? 46.215 36.818 34.809 1.00 15.60 679 TRP A C 1
ATOM 628 O O . TRP A 1 77 ? 45.692 36.519 35.888 1.00 16.77 679 TRP A O 1
ATOM 639 N N . LEU A 1 78 ? 47.412 37.374 34.732 1.00 15.86 680 LEU A N 1
ATOM 640 C CA . LEU A 1 78 ? 48.192 37.647 35.923 1.00 16.81 680 LEU A CA 1
ATOM 641 C C . LEU A 1 78 ? 47.463 38.428 37.009 1.00 18.18 680 LEU A C 1
ATOM 642 O O . LEU A 1 78 ? 47.767 38.278 38.199 1.00 18.94 680 LEU A O 1
ATOM 647 N N . ASP A 1 79 ? 46.502 39.252 36.607 1.00 17.63 681 ASP A N 1
ATOM 648 C CA . ASP A 1 79 ? 45.749 40.054 37.560 1.00 21.39 681 ASP A CA 1
ATOM 649 C C . ASP A 1 79 ? 44.590 39.261 38.159 1.00 23.63 681 ASP A C 1
ATOM 650 O O . ASP A 1 79 ? 43.682 39.833 38.756 1.00 22.19 681 ASP A O 1
ATOM 655 N N . GLY A 1 80 ? 44.627 37.944 37.983 1.00 23.72 682 GLY A N 1
ATOM 656 C CA . GLY A 1 80 ? 43.590 37.090 38.532 1.00 25.22 682 GLY A CA 1
ATOM 657 C C . GLY A 1 80 ? 42.308 36.951 37.735 1.00 26.52 682 GLY A C 1
ATOM 658 O O . GLY A 1 80 ? 41.469 36.117 38.072 1.00 27.87 682 GLY A O 1
ATOM 659 N N . SER A 1 81 ? 42.141 37.763 36.693 1.00 26.15 683 SER A N 1
ATOM 660 C CA . SER A 1 81 ? 40.943 37.712 35.863 1.00 27.25 683 SER A CA 1
ATOM 661 C C . SER A 1 81 ? 40.845 36.413 35.059 1.00 27.68 683 SER A C 1
ATOM 662 O O . SER A 1 81 ? 41.794 36.017 34.378 1.00 25.85 683 SER A O 1
ATOM 665 N N . PRO A 1 82 ? 39.693 35.725 35.138 1.00 27.78 684 PRO A N 1
ATOM 666 C CA . PRO A 1 82 ? 39.517 34.474 34.392 1.00 26.43 684 PRO A CA 1
ATOM 667 C C . PRO A 1 82 ? 39.503 34.772 32.892 1.00 25.31 684 PRO A C 1
ATOM 668 O O . PRO A 1 82 ? 38.996 35.811 32.461 1.00 22.82 684 PRO A O 1
ATOM 672 N N . VAL A 1 83 ? 40.060 33.865 32.101 1.00 24.38 685 VAL A N 1
ATOM 673 C CA . VAL A 1 83 ? 40.095 34.056 30.659 1.00 24.44 685 VAL A CA 1
ATOM 674 C C . VAL A 1 83 ? 38.690 34.184 30.098 1.00 24.22 685 VAL A C 1
ATOM 675 O O . VAL A 1 83 ? 37.805 33.405 30.441 1.00 25.09 685 VAL A O 1
ATOM 679 N N . ASP A 1 84 ? 38.502 35.181 29.240 1.00 22.83 686 ASP A N 1
ATOM 680 C CA . ASP A 1 84 ? 37.224 35.442 28.588 1.00 21.68 686 ASP A CA 1
ATOM 681 C C . ASP A 1 84 ? 37.467 35.151 27.108 1.00 19.42 686 ASP A C 1
ATOM 682 O O . ASP A 1 84 ? 37.280 34.023 26.650 1.00 20.25 686 ASP A O 1
ATOM 687 N N . TYR A 1 85 ? 37.875 36.177 26.363 1.00 16.95 687 TYR A N 1
ATOM 688 C CA . TYR A 1 85 ? 38.194 36.014 24.945 1.00 15.49 687 TYR A CA 1
ATOM 689 C C . TYR A 1 85 ? 39.343 35.009 24.921 1.00 14.96 687 TYR A C 1
ATOM 690 O O . TYR A 1 85 ? 40.216 35.077 25.771 1.00 11.95 687 TYR A O 1
ATOM 699 N N . LYS A 1 86 ? 39.342 34.090 23.962 1.00 15.63 688 LYS A N 1
ATOM 700 C CA . LYS A 1 86 ? 40.409 33.087 23.859 1.00 18.49 688 LYS A CA 1
ATOM 701 C C . LYS A 1 86 ? 40.793 32.881 22.400 1.00 15.68 688 LYS A C 1
ATOM 702 O O . LYS A 1 86 ? 39.974 33.083 21.509 1.00 16.79 688 LYS A O 1
ATOM 708 N N . ASN A 1 87 ? 42.028 32.453 22.153 1.00 15.41 689 ASN A N 1
ATOM 709 C CA . ASN A 1 87 ? 42.467 32.213 20.785 1.00 15.43 689 ASN A CA 1
ATOM 710 C C . ASN A 1 87 ? 43.427 31.035 20.717 1.00 15.49 689 ASN A C 1
ATOM 711 O O . ASN A 1 87 ? 44.436 31.099 20.031 1.00 16.77 689 ASN A O 1
ATOM 716 N N . TRP A 1 88 ? 43.124 29.963 21.447 1.00 13.76 690 TRP A N 1
ATOM 717 C CA . TRP A 1 88 ? 43.984 28.785 21.417 1.00 14.42 690 TRP A CA 1
ATOM 718 C C . TRP A 1 88 ? 43.947 28.169 20.034 1.00 11.94 690 TRP A C 1
ATOM 719 O O . TRP A 1 88 ? 42.928 28.223 19.360 1.00 12.91 690 TRP A O 1
ATOM 730 N N . LYS A 1 89 ? 45.062 27.581 19.624 1.00 14.00 691 LYS A N 1
ATOM 731 C CA . LYS A 1 89 ? 45.125 26.879 18.355 1.00 16.14 691 LYS A CA 1
ATOM 732 C C . LYS A 1 89 ? 44.326 25.602 18.649 1.00 16.93 691 LYS A C 1
ATOM 733 O O . LYS A 1 89 ? 44.271 25.160 19.799 1.00 15.58 691 LYS A O 1
ATOM 739 N N . ALA A 1 90 ? 43.710 25.013 17.630 1.00 17.17 692 ALA A N 1
ATOM 740 C CA . ALA A 1 90 ? 42.924 23.801 17.834 1.00 18.04 692 ALA A CA 1
ATOM 741 C C . ALA A 1 90 ? 43.798 22.693 18.415 1.00 19.41 692 ALA A C 1
ATOM 742 O O . ALA A 1 90 ? 44.885 22.419 17.908 1.00 18.45 692 ALA A O 1
ATOM 744 N N . GLY A 1 91 ? 43.321 22.054 19.478 1.00 20.13 693 GLY A N 1
ATOM 745 C CA . GLY A 1 91 ? 44.092 20.992 20.101 1.00 20.82 693 GLY A CA 1
ATOM 746 C C . GLY A 1 91 ? 44.821 21.483 21.338 1.00 21.96 693 GLY A C 1
ATOM 747 O O . GLY A 1 91 ? 45.210 20.694 22.199 1.00 24.00 693 GLY A O 1
ATOM 748 N N . GLN A 1 92 ? 45.014 22.795 21.418 1.00 21.89 694 GLN A N 1
ATOM 749 C CA . GLN A 1 92 ? 45.679 23.412 22.562 1.00 19.45 694 GLN A CA 1
ATOM 750 C C . GLN A 1 92 ? 44.624 24.002 23.492 1.00 19.13 694 GLN A C 1
ATOM 751 O O . GLN A 1 92 ? 43.536 24.356 23.046 1.00 17.17 694 GLN A O 1
ATOM 757 N N . PRO A 1 93 ? 44.923 24.103 24.803 1.00 19.74 695 PRO A N 1
ATOM 758 C CA . PRO A 1 93 ? 46.161 23.710 25.489 1.00 20.45 695 PRO A CA 1
ATOM 759 C C . PRO A 1 93 ? 46.221 22.199 25.686 1.00 20.43 695 PRO A C 1
ATOM 760 O O . PRO A 1 93 ? 45.209 21.573 25.981 1.00 22.17 695 PRO A O 1
ATOM 764 N N . ASP A 1 94 ? 47.401 21.611 25.521 1.00 19.78 696 ASP A N 1
ATOM 765 C CA . ASP A 1 94 ? 47.515 20.164 25.661 1.00 19.98 696 ASP A CA 1
ATOM 766 C C . ASP A 1 94 ? 48.293 19.691 26.887 1.00 19.63 696 ASP A C 1
ATOM 767 O O . ASP A 1 94 ? 48.374 18.489 27.140 1.00 18.69 696 ASP A O 1
ATOM 772 N N . ASN A 1 95 ? 48.863 20.632 27.637 1.00 18.01 697 ASN A N 1
ATOM 773 C CA . ASN A 1 95 ? 49.628 20.318 28.848 1.00 19.82 697 ASN A CA 1
ATOM 774 C C . ASN A 1 95 ? 50.644 19.201 28.584 1.00 21.45 697 ASN A C 1
ATOM 775 O O . ASN A 1 95 ? 50.800 18.280 29.383 1.00 22.70 697 ASN A O 1
ATOM 780 N N . TRP A 1 96 ? 51.333 19.302 27.455 1.00 22.27 698 TRP A N 1
ATOM 781 C CA . TRP A 1 96 ? 52.318 18.308 27.042 1.00 24.43 698 TRP A CA 1
ATOM 782 C C . TRP A 1 96 ? 53.335 18.007 28.138 1.00 24.20 698 TRP A C 1
ATOM 783 O O . TRP A 1 96 ? 53.855 18.919 28.784 1.00 22.00 698 TRP A O 1
ATOM 794 N N . GLY A 1 97 ? 53.599 16.721 28.352 1.00 26.46 699 GLY A N 1
ATOM 795 C CA . GLY A 1 97 ? 54.569 16.307 29.352 1.00 27.27 699 GLY A CA 1
ATOM 796 C C . GLY A 1 97 ? 54.109 16.258 30.799 1.00 29.92 699 GLY A C 1
ATOM 797 O O . GLY A 1 97 ? 54.935 16.136 31.708 1.00 30.16 699 GLY A O 1
ATOM 798 N N . SER A 1 98 ? 52.801 16.348 31.024 1.00 29.96 700 SER A N 1
ATOM 799 C CA . SER A 1 98 ? 52.260 16.321 32.379 1.00 30.32 700 SER A CA 1
ATOM 800 C C . SER A 1 98 ? 52.604 15.021 33.102 1.00 29.63 700 SER A C 1
ATOM 801 O O . SER A 1 98 ? 52.598 14.968 34.328 1.00 29.89 700 SER A O 1
ATOM 804 N N . GLY A 1 99 ? 52.909 13.981 32.336 1.00 30.37 701 GLY A N 1
ATOM 805 C CA . GLY A 1 99 ? 53.230 12.699 32.932 1.00 31.28 701 GLY A CA 1
ATOM 806 C C . GLY A 1 99 ? 54.530 12.666 33.709 1.00 33.13 701 GLY A C 1
ATOM 807 O O . GLY A 1 99 ? 54.714 11.813 34.580 1.00 34.10 701 GLY A O 1
ATOM 808 N N . HIS A 1 100 ? 55.438 13.588 33.406 1.00 32.89 702 HIS A N 1
ATOM 809 C CA . HIS A 1 100 ? 56.728 13.616 34.090 1.00 33.33 702 HIS A CA 1
ATOM 810 C C . HIS A 1 100 ? 57.024 14.935 34.793 1.00 30.90 702 HIS A C 1
ATOM 811 O O . HIS A 1 100 ? 58.138 15.149 35.275 1.00 31.67 702 HIS A O 1
ATOM 818 N N . GLY A 1 101 ? 56.030 15.814 34.851 1.00 28.12 703 GLY A N 1
ATOM 819 C CA . GLY A 1 101 ? 56.217 17.099 35.497 1.00 26.13 703 GLY A CA 1
ATOM 820 C C . GLY A 1 101 ? 54.927 17.899 35.575 1.00 25.08 703 GLY A C 1
ATOM 821 O O . GLY A 1 101 ? 53.844 17.329 35.474 1.00 25.32 703 GLY A O 1
ATOM 822 N N . PRO A 1 102 ? 55.010 19.225 35.750 1.00 24.93 704 PRO A N 1
ATOM 823 C CA . PRO A 1 102 ? 53.830 20.094 35.845 1.00 23.67 704 PRO A CA 1
ATOM 824 C C . PRO A 1 102 ? 53.145 20.381 34.512 1.00 23.82 704 PRO A C 1
ATOM 825 O O . PRO A 1 102 ? 52.094 21.029 34.474 1.00 20.88 704 PRO A O 1
ATOM 829 N N . GLY A 1 103 ? 53.748 19.905 33.425 1.00 22.93 705 GLY A N 1
ATOM 830 C CA . GLY A 1 103 ? 53.176 20.115 32.108 1.00 22.45 705 GLY A CA 1
ATOM 831 C C . GLY A 1 103 ? 53.476 21.485 31.534 1.00 21.74 705 GLY A C 1
ATOM 832 O O . GLY A 1 103 ? 54.598 21.981 31.641 1.00 22.23 705 GLY A O 1
ATOM 833 N N . GLU A 1 104 ? 52.468 22.093 30.916 1.00 20.58 706 GLU A N 1
ATOM 834 C CA . GLU A 1 104 ? 52.599 23.416 30.310 1.00 19.34 706 GLU A CA 1
ATOM 835 C C . GLU A 1 104 ? 51.577 24.323 30.977 1.00 17.82 706 GLU A C 1
ATOM 836 O O . GLU A 1 104 ? 50.374 24.135 30.823 1.00 16.40 706 GLU A O 1
ATOM 842 N N . ASP A 1 105 ? 52.061 25.315 31.710 1.00 15.39 707 ASP A N 1
ATOM 843 C CA . ASP A 1 105 ? 51.168 26.205 32.433 1.00 15.02 707 ASP A CA 1
ATOM 844 C C . ASP A 1 105 ? 51.331 27.686 32.105 1.00 15.10 707 ASP A C 1
ATOM 845 O O . ASP A 1 105 ? 50.818 28.546 32.827 1.00 14.97 707 ASP A O 1
ATOM 850 N N . CYS A 1 106 ? 52.036 27.976 31.018 1.00 15.24 708 CYS A N 1
ATOM 851 C CA . CYS A 1 106 ? 52.287 29.351 30.601 1.00 15.48 708 CYS A CA 1
ATOM 852 C C . CYS A 1 106 ? 51.864 29.517 29.141 1.00 13.76 708 CYS A C 1
ATOM 853 O O . CYS A 1 106 ? 52.160 28.666 28.315 1.00 13.05 708 CYS A O 1
ATOM 856 N N . ALA A 1 107 ? 51.163 30.606 28.829 1.00 10.49 709 ALA A N 1
ATOM 857 C CA . ALA A 1 107 ? 50.678 30.824 27.472 1.00 10.91 709 ALA A CA 1
ATOM 858 C C . ALA A 1 107 ? 51.520 31.782 26.648 1.00 9.83 709 ALA A C 1
ATOM 859 O O . ALA A 1 107 ? 52.128 32.711 27.185 1.00 9.15 709 ALA A O 1
ATOM 861 N N . GLY A 1 108 ? 51.511 31.554 25.333 1.00 10.46 710 GLY A N 1
ATOM 862 C CA . GLY A 1 108 ? 52.250 32.385 24.403 1.00 9.84 710 GLY A CA 1
ATOM 863 C C . GLY A 1 108 ? 51.674 32.339 22.999 1.00 11.50 710 GLY A C 1
ATOM 864 O O . GLY A 1 108 ? 50.925 31.421 22.644 1.00 10.06 710 GLY A O 1
ATOM 865 N N . LEU A 1 109 ? 52.026 33.345 22.200 1.00 10.76 711 LEU A N 1
ATOM 866 C CA . LEU A 1 109 ? 51.555 33.460 20.825 1.00 10.15 711 LEU A CA 1
ATOM 867 C C . LEU A 1 109 ? 52.484 32.734 19.848 1.00 10.54 711 LEU A C 1
ATOM 868 O O . LEU A 1 109 ? 53.703 32.934 19.869 1.00 10.41 711 LEU A O 1
ATOM 873 N N . ILE A 1 110 ? 51.911 31.884 19.000 1.00 11.74 712 ILE A N 1
ATOM 874 C CA . ILE A 1 110 ? 52.703 31.166 18.008 1.00 11.16 712 ILE A CA 1
ATOM 875 C C . ILE A 1 110 ? 52.283 31.603 16.598 1.00 11.40 712 ILE A C 1
ATOM 876 O O . ILE A 1 110 ? 51.884 32.751 16.403 1.00 10.65 712 ILE A O 1
ATOM 881 N N . TYR A 1 111 ? 52.359 30.702 15.624 1.00 11.36 713 TYR A N 1
ATOM 882 C CA . TYR A 1 111 ? 52.011 31.070 14.254 1.00 14.63 713 TYR A CA 1
ATOM 883 C C . TYR A 1 111 ? 50.626 31.688 14.118 1.00 14.18 713 TYR A C 1
ATOM 884 O O . TYR A 1 111 ? 49.667 31.260 14.765 1.00 15.27 713 TYR A O 1
ATOM 893 N N . ALA A 1 112 ? 50.531 32.709 13.273 1.00 13.40 714 ALA A N 1
ATOM 894 C CA . ALA A 1 112 ? 49.259 33.373 13.016 1.00 12.14 714 ALA A CA 1
ATOM 895 C C . ALA A 1 112 ? 48.641 33.997 14.261 1.00 12.89 714 ALA A C 1
ATOM 896 O O . ALA A 1 112 ? 47.465 34.365 14.261 1.00 14.97 714 ALA A O 1
ATOM 898 N N . GLY A 1 113 ? 49.427 34.132 15.320 1.00 11.11 715 GLY A N 1
ATOM 899 C CA . GLY A 1 113 ? 48.907 34.726 16.537 1.00 11.77 715 GLY A CA 1
AT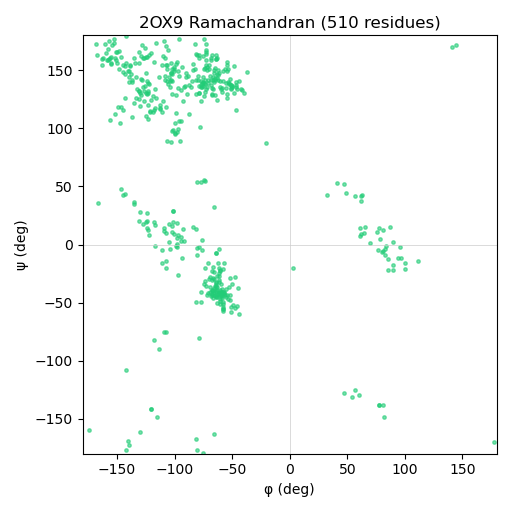OM 900 C C . GLY A 1 113 ? 48.135 33.784 17.457 1.00 13.82 715 GLY A C 1
ATOM 901 O O . GLY A 1 113 ? 47.728 34.189 18.546 1.00 10.53 715 GLY A O 1
ATOM 902 N N . GLN A 1 114 ? 47.928 32.535 17.046 1.00 11.36 716 GLN A N 1
ATOM 903 C CA . GLN A 1 114 ? 47.185 31.606 17.906 1.00 13.65 716 GLN A CA 1
ATOM 904 C C . GLN A 1 114 ? 47.931 31.342 19.210 1.00 10.50 716 GLN A C 1
ATOM 905 O O . GLN A 1 114 ? 49.142 31.542 19.295 1.00 11.85 716 GLN A O 1
ATOM 911 N N . TRP A 1 115 ? 47.205 30.881 20.225 1.00 10.85 717 TRP A N 1
ATOM 912 C CA . TRP A 1 115 ? 47.823 30.619 21.520 1.00 10.36 717 TRP A CA 1
ATOM 913 C C . TRP A 1 115 ? 48.191 29.162 21.717 1.00 8.68 717 TRP A C 1
ATOM 914 O O . TRP A 1 115 ? 47.548 28.248 21.192 1.00 7.91 717 TRP A O 1
ATOM 925 N N . ASN A 1 116 ? 49.249 28.961 22.480 1.00 12.76 718 ASN A N 1
ATOM 926 C CA . ASN A 1 116 ? 49.729 27.636 22.801 1.00 12.08 718 ASN A CA 1
ATOM 927 C C . ASN A 1 116 ? 50.270 27.658 24.219 1.00 13.37 718 ASN A C 1
ATOM 928 O O . ASN A 1 116 ? 50.772 28.684 24.675 1.00 13.27 718 ASN A O 1
ATOM 933 N N . ASP A 1 117 ? 50.156 26.535 24.920 1.00 11.00 719 ASP A N 1
ATOM 934 C CA . ASP A 1 117 ? 50.675 26.455 26.272 1.00 14.14 719 ASP A CA 1
ATOM 935 C C . ASP A 1 117 ? 52.080 25.869 26.198 1.00 14.62 719 ASP A C 1
ATOM 936 O O . ASP A 1 117 ? 52.315 24.891 25.481 1.00 15.01 719 ASP A O 1
ATOM 941 N N . PHE A 1 118 ? 53.020 26.503 26.895 1.00 13.43 720 PHE A N 1
ATOM 942 C CA . PHE A 1 118 ? 54.412 26.048 26.921 1.00 14.94 720 PHE A CA 1
ATOM 943 C C . PHE A 1 118 ? 54.814 25.735 28.362 1.00 17.42 720 PHE A C 1
ATOM 944 O O . PHE A 1 118 ? 54.143 26.152 29.308 1.00 14.90 720 PHE A O 1
ATOM 952 N N . GLN A 1 119 ? 55.930 25.029 28.514 1.00 18.18 721 GLN A N 1
ATOM 953 C CA . GLN A 1 119 ? 56.463 24.724 29.831 1.00 21.70 721 GLN A CA 1
ATOM 954 C C . GLN A 1 119 ? 57.009 26.101 30.193 1.00 22.30 721 GLN A C 1
ATOM 955 O O . GLN A 1 119 ? 57.582 26.779 29.345 1.00 22.82 721 GLN A O 1
ATOM 961 N N . CYS A 1 120 ? 56.823 26.539 31.429 1.00 23.26 722 CYS A N 1
ATOM 962 C CA . CYS A 1 120 ? 57.267 27.877 31.789 1.00 24.71 722 CYS A CA 1
ATOM 963 C C . CYS A 1 120 ? 58.763 28.165 31.730 1.00 24.62 722 CYS A C 1
ATOM 964 O O . CYS A 1 120 ? 59.170 29.317 31.872 1.00 23.63 722 CYS A O 1
ATOM 967 N N . ASP A 1 121 ? 59.579 27.141 31.504 1.00 25.44 723 ASP A N 1
ATOM 968 C CA . ASP A 1 121 ? 61.025 27.339 31.427 1.00 29.37 723 ASP A CA 1
ATOM 969 C C . ASP A 1 121 ? 61.514 27.525 29.997 1.00 29.86 723 ASP A C 1
ATOM 970 O O . ASP A 1 121 ? 62.719 27.583 29.752 1.00 32.15 723 ASP A O 1
ATOM 975 N N . GLU A 1 122 ? 60.578 27.618 29.057 1.00 27.60 724 GLU A N 1
ATOM 976 C CA . GLU A 1 122 ? 60.913 27.814 27.652 1.00 27.46 724 GLU A CA 1
ATOM 977 C C . GLU A 1 122 ? 61.325 29.267 27.437 1.00 25.10 724 GLU A C 1
ATOM 978 O O . GLU A 1 122 ? 60.731 30.175 28.005 1.00 24.18 724 GLU A O 1
ATOM 984 N N . ILE A 1 123 ? 62.357 29.483 26.631 1.00 23.37 725 ILE A N 1
ATOM 985 C CA . ILE A 1 123 ? 62.833 30.836 26.352 1.00 22.37 725 ILE A CA 1
ATOM 986 C C . ILE A 1 123 ? 62.059 31.409 25.162 1.00 20.23 725 ILE A C 1
ATOM 987 O O . ILE A 1 123 ? 62.203 30.932 24.039 1.00 23.18 725 ILE A O 1
ATOM 992 N N . ASN A 1 124 ? 61.240 32.425 25.424 1.00 16.33 726 ASN A N 1
ATOM 993 C CA . ASN A 1 124 ? 60.419 33.089 24.402 1.00 14.07 726 ASN A CA 1
ATOM 994 C C . ASN A 1 124 ? 60.560 34.609 24.461 1.00 12.52 726 ASN A C 1
ATOM 995 O O . ASN A 1 124 ? 61.073 35.149 25.433 1.00 9.86 726 ASN A O 1
ATOM 1000 N N . ASN A 1 125 ? 60.109 35.293 23.410 1.00 11.04 727 ASN A N 1
ATOM 1001 C CA . ASN A 1 125 ? 60.102 36.751 23.423 1.00 11.62 727 ASN A CA 1
ATOM 1002 C C . ASN A 1 125 ? 58.837 37.020 24.231 1.00 10.96 727 ASN A C 1
ATOM 1003 O O . ASN A 1 125 ? 58.192 36.075 24.703 1.00 11.58 727 ASN A O 1
ATOM 1008 N N . PHE A 1 126 ? 58.467 38.283 24.403 1.00 8.01 728 PHE A N 1
ATOM 1009 C CA . PHE A 1 126 ? 57.278 38.574 25.179 1.00 8.51 728 PHE A CA 1
ATOM 1010 C C . PHE A 1 126 ? 56.674 39.930 24.846 1.00 8.71 728 PHE A C 1
ATOM 1011 O O . PHE A 1 126 ? 57.231 40.700 24.059 1.00 7.83 728 PHE A O 1
ATOM 1019 N N . ILE A 1 127 ? 55.527 40.217 25.448 1.00 9.07 729 ILE A N 1
ATOM 1020 C CA . ILE A 1 127 ? 54.851 41.483 25.194 1.00 8.73 729 ILE A CA 1
ATOM 1021 C C . ILE A 1 127 ? 54.396 42.120 26.501 1.00 10.46 729 ILE A C 1
ATOM 1022 O O . ILE A 1 127 ? 53.702 41.483 27.286 1.00 8.98 729 ILE A O 1
ATOM 1027 N N . CYS A 1 128 ? 54.785 43.372 26.725 1.00 11.24 730 CYS A N 1
ATOM 1028 C CA . CYS A 1 128 ? 54.372 44.098 27.919 1.00 10.77 730 CYS A CA 1
ATOM 1029 C C . CYS A 1 128 ? 53.260 45.064 27.547 1.00 10.92 730 CYS A C 1
ATOM 1030 O O . CYS A 1 128 ? 53.198 45.557 26.415 1.00 8.83 730 CYS A O 1
ATOM 1033 N N . GLU A 1 129 ? 52.391 45.349 28.511 1.00 8.84 731 GLU A N 1
ATOM 1034 C CA . GLU A 1 129 ? 51.287 46.257 28.280 1.00 10.72 731 GLU A CA 1
ATOM 1035 C C . GLU A 1 129 ? 51.116 47.215 29.459 1.00 11.88 731 GLU A C 1
ATOM 1036 O O . GLU A 1 129 ? 51.283 46.838 30.622 1.00 10.10 731 GLU A O 1
ATOM 1042 N N . LYS A 1 130 ? 50.791 48.461 29.153 1.00 13.92 732 LYS A N 1
ATOM 1043 C CA . LYS A 1 130 ? 50.566 49.444 30.203 1.00 15.84 732 LYS A CA 1
ATOM 1044 C C . LYS A 1 130 ? 49.759 50.621 29.688 1.00 17.29 732 LYS A C 1
ATOM 1045 O O . LYS A 1 130 ? 49.504 50.738 28.496 1.00 15.40 732 LYS A O 1
ATOM 1051 N N . GLU A 1 131 ? 49.366 51.494 30.607 1.00 19.30 733 GLU A N 1
ATOM 1052 C CA . GLU A 1 131 ? 48.566 52.656 30.270 1.00 24.46 733 GLU A CA 1
ATOM 1053 C C . GLU A 1 131 ? 49.396 53.807 29.736 1.00 25.05 733 GLU A C 1
ATOM 1054 O O . GLU A 1 131 ? 50.496 54.059 30.202 1.00 25.22 733 GLU A O 1
ATOM 1060 N N . ARG A 1 132 ? 48.863 54.502 28.746 1.00 28.41 734 ARG A N 1
ATOM 1061 C CA . ARG A 1 132 ? 49.560 55.646 28.194 1.00 32.09 734 ARG A CA 1
ATOM 1062 C C . ARG A 1 132 ? 49.370 56.763 29.205 1.00 33.69 734 ARG A C 1
ATOM 1063 O O . ARG A 1 132 ? 48.267 56.951 29.713 1.00 32.73 734 ARG A O 1
ATOM 1071 N N . GLU A 1 133 ? 50.436 57.492 29.516 1.00 35.30 735 GLU A N 1
ATOM 1072 C CA . GLU A 1 133 ? 50.312 58.585 30.469 1.00 38.77 735 GLU A CA 1
ATOM 1073 C C . GLU A 1 133 ? 50.699 59.915 29.840 1.00 39.19 735 GLU A C 1
ATOM 1074 O O . GLU A 1 133 ? 49.924 60.870 29.872 1.00 40.25 735 GLU A O 1
ATOM 1080 N N . CYS B 1 5 ? 64.250 51.969 53.726 1.00 36.57 607 CYS B N 1
ATOM 1081 C CA . CYS B 1 5 ? 63.096 51.325 54.421 1.00 36.18 607 CYS B CA 1
ATOM 1082 C C . CYS B 1 5 ? 63.406 49.863 54.708 1.00 35.49 607 CYS B C 1
ATOM 1083 O O . CYS B 1 5 ? 64.301 49.285 54.092 1.00 35.74 607 CYS B O 1
ATOM 1086 N N . PRO B 1 6 ? 62.666 49.244 55.643 1.00 34.89 608 PRO B N 1
ATOM 1087 C CA . PRO B 1 6 ? 62.898 47.834 55.973 1.00 34.35 608 PRO B CA 1
ATOM 1088 C C . PRO B 1 6 ? 62.976 47.035 54.680 1.00 33.39 608 PRO B C 1
ATOM 1089 O O . PRO B 1 6 ? 62.391 47.425 53.666 1.00 32.84 608 PRO B O 1
ATOM 1093 N N . PRO B 1 7 ? 63.686 45.900 54.699 1.00 32.43 609 PRO B N 1
ATOM 1094 C CA . PRO B 1 7 ? 63.807 45.088 53.485 1.00 31.20 609 PRO B CA 1
ATOM 1095 C C . PRO B 1 7 ? 62.454 44.708 52.906 1.00 29.74 609 PRO B C 1
ATOM 1096 O O . PRO B 1 7 ? 61.526 44.383 53.643 1.00 29.66 609 PRO B O 1
ATOM 1100 N N . HIS B 1 8 ? 62.351 44.767 51.582 1.00 28.37 610 HIS B N 1
ATOM 1101 C CA . HIS B 1 8 ? 61.117 44.429 50.879 1.00 29.08 610 HIS B CA 1
ATOM 1102 C C . HIS B 1 8 ? 60.075 45.546 50.879 1.00 25.35 610 HIS B C 1
ATOM 1103 O O . HIS B 1 8 ? 59.038 45.417 50.237 1.00 25.47 610 HIS B O 1
ATOM 1110 N N . TRP B 1 9 ? 60.336 46.630 51.605 1.00 22.13 611 TRP B N 1
ATOM 1111 C CA . TRP B 1 9 ? 59.402 47.756 51.617 1.00 19.36 611 TRP B CA 1
ATOM 1112 C C . TRP B 1 9 ? 59.908 48.776 50.595 1.00 19.22 611 TRP B C 1
ATOM 1113 O O . TRP B 1 9 ? 61.116 48.925 50.405 1.00 19.06 611 TRP B O 1
ATOM 1124 N N . LYS B 1 10 ? 58.991 49.462 49.920 1.00 19.39 612 LYS B N 1
ATOM 1125 C CA . LYS B 1 10 ? 59.381 50.457 48.922 1.00 18.51 612 LYS B CA 1
ATOM 1126 C C . LYS B 1 10 ? 59.232 51.862 49.492 1.00 17.26 612 LYS B C 1
ATOM 1127 O O . LYS B 1 10 ? 58.336 52.126 50.279 1.00 14.76 612 LYS B O 1
ATOM 1133 N N . ASN B 1 11 ? 60.096 52.774 49.082 1.00 15.77 613 ASN B N 1
ATOM 1134 C CA . ASN B 1 11 ? 60.014 54.122 49.618 1.00 16.27 613 ASN B CA 1
ATOM 1135 C C . ASN B 1 11 ? 59.452 55.160 48.648 1.00 16.25 613 ASN B C 1
ATOM 1136 O O . ASN B 1 11 ? 59.726 55.125 47.447 1.00 16.54 613 ASN B O 1
ATOM 1141 N N . PHE B 1 12 ? 58.633 56.064 49.181 1.00 16.94 614 PHE B N 1
ATOM 1142 C CA . PHE B 1 12 ? 58.045 57.160 48.413 1.00 16.27 614 PHE B CA 1
ATOM 1143 C C . PHE B 1 12 ? 57.985 58.326 49.379 1.00 15.94 614 PHE B C 1
ATOM 1144 O O . PHE B 1 12 ? 57.287 58.271 50.391 1.00 15.83 614 PHE B O 1
ATOM 1152 N N . THR B 1 13 ? 58.734 59.371 49.051 1.00 17.24 615 THR B N 1
ATOM 1153 C CA . THR B 1 13 ? 58.865 60.560 49.874 1.00 18.00 615 THR B CA 1
ATOM 1154 C C . THR B 1 13 ? 59.354 60.132 51.256 1.00 18.99 615 THR B C 1
ATOM 1155 O O . THR B 1 13 ? 60.375 59.451 51.354 1.00 22.63 615 THR B O 1
ATOM 1159 N N . ASP B 1 14 ? 58.654 60.498 52.318 1.00 19.02 616 ASP B N 1
ATOM 1160 C CA . ASP B 1 14 ? 59.100 60.118 53.652 1.00 21.32 616 ASP B CA 1
ATOM 1161 C C . ASP B 1 14 ? 58.307 58.932 54.199 1.00 18.17 616 ASP B C 1
ATOM 1162 O O . ASP B 1 14 ? 58.132 58.792 55.409 1.00 19.66 616 ASP B O 1
ATOM 1167 N N . LYS B 1 15 ? 57.826 58.079 53.304 1.00 17.18 617 LYS B N 1
ATOM 1168 C CA . LYS B 1 15 ? 57.053 56.923 53.715 1.00 14.98 617 LYS B CA 1
ATOM 1169 C C . LYS B 1 15 ? 57.601 55.621 53.129 1.00 13.53 617 LYS B C 1
ATOM 1170 O O . LYS B 1 15 ? 58.348 55.633 52.149 1.00 12.39 617 LYS B O 1
ATOM 1176 N N . CYS B 1 16 ? 57.220 54.510 53.758 1.00 13.82 618 CYS B N 1
ATOM 1177 C CA . CYS B 1 16 ? 57.618 53.164 53.345 1.00 15.02 618 CYS B CA 1
ATOM 1178 C C . CYS B 1 16 ? 56.348 52.370 53.089 1.00 12.40 618 CYS B C 1
ATOM 1179 O O . CYS B 1 16 ? 55.404 52.455 53.867 1.00 14.20 618 CYS B O 1
ATOM 1182 N N . TYR B 1 17 ? 56.331 51.588 52.017 1.00 11.11 619 TYR B N 1
ATOM 1183 C CA . TYR B 1 17 ? 55.151 50.801 51.673 1.00 10.74 619 TYR B CA 1
ATOM 1184 C C . TYR B 1 17 ? 55.483 49.343 51.424 1.00 12.25 619 TYR B C 1
ATOM 1185 O O . TYR B 1 17 ? 56.525 49.022 50.840 1.00 10.07 619 TYR B O 1
ATOM 1194 N N . TYR B 1 18 ? 54.580 48.470 51.855 1.00 11.22 620 TYR B N 1
ATOM 1195 C CA . TYR B 1 18 ? 54.759 47.039 51.675 1.00 15.29 620 TYR B CA 1
ATOM 1196 C C . TYR B 1 18 ? 53.668 46.471 50.781 1.00 15.45 620 TYR B C 1
ATOM 1197 O O . TYR B 1 18 ? 52.488 46.526 51.116 1.00 13.60 620 TYR B O 1
ATOM 1206 N N . PHE B 1 19 ? 54.071 45.934 49.636 1.00 14.97 621 PHE B N 1
ATOM 1207 C CA . PHE B 1 19 ? 53.130 45.327 48.713 1.00 16.11 621 PHE B CA 1
ATOM 1208 C C . PHE B 1 19 ? 53.235 43.842 49.021 1.00 16.40 621 PHE B C 1
ATOM 1209 O O . PHE B 1 19 ? 54.127 43.152 48.544 1.00 17.16 621 PHE B O 1
ATOM 1217 N N . SER B 1 20 ? 52.310 43.366 49.843 1.00 16.86 622 SER B N 1
ATOM 1218 C CA . SER B 1 20 ? 52.329 41.988 50.319 1.00 14.81 622 SER B CA 1
ATOM 1219 C C . SER B 1 20 ? 52.409 40.863 49.310 1.00 16.14 622 SER B C 1
ATOM 1220 O O . SER B 1 20 ? 51.963 40.983 48.178 1.00 15.29 622 SER B O 1
ATOM 1223 N N . LEU B 1 21 ? 53.010 39.765 49.753 1.00 19.94 623 LEU B N 1
ATOM 1224 C CA . LEU B 1 21 ? 53.103 38.552 48.954 1.00 22.06 623 LEU B CA 1
ATOM 1225 C C . LEU B 1 21 ? 51.940 37.739 49.495 1.00 22.49 623 LEU B C 1
ATOM 1226 O O . LEU B 1 21 ? 51.377 36.881 48.819 1.00 25.36 623 LEU B O 1
ATOM 1231 N N . GLU B 1 22 ? 51.599 38.031 50.745 1.00 24.26 624 GLU B N 1
ATOM 1232 C CA . GLU B 1 22 ? 50.526 37.354 51.459 1.00 25.14 624 GLU B CA 1
ATOM 1233 C C . GLU B 1 22 ? 49.139 37.734 50.958 1.00 23.29 624 GLU B C 1
ATOM 1234 O O . GLU B 1 22 ? 48.931 38.830 50.435 1.00 22.38 624 GLU B O 1
ATOM 1240 N N . LYS B 1 23 ? 48.196 36.809 51.117 1.00 23.28 625 LYS B N 1
ATOM 1241 C CA . LYS B 1 23 ? 46.803 37.017 50.728 1.00 24.49 625 LYS B CA 1
ATOM 1242 C C . LYS B 1 23 ? 45.972 36.738 51.968 1.00 25.38 625 LYS B C 1
ATOM 1243 O O . LYS B 1 23 ? 46.150 35.708 52.618 1.00 24.69 625 LYS B O 1
ATOM 1249 N N . GLU B 1 24 ? 45.063 37.645 52.302 1.00 24.34 626 GLU B N 1
ATOM 1250 C CA . GLU B 1 24 ? 44.257 37.469 53.501 1.00 24.62 626 GLU B CA 1
ATOM 1251 C C . GLU B 1 24 ? 42.941 38.208 53.373 1.00 23.77 626 GLU B C 1
ATOM 1252 O O . GLU B 1 24 ? 42.736 38.956 52.418 1.00 22.28 626 GLU B O 1
ATOM 1258 N N . ILE B 1 25 ? 42.049 37.983 54.337 1.00 21.02 627 ILE B N 1
ATOM 1259 C CA . ILE B 1 25 ? 40.774 38.681 54.371 1.00 19.17 627 ILE B CA 1
ATOM 1260 C C . ILE B 1 25 ? 41.141 40.037 54.976 1.00 17.45 627 ILE B C 1
ATOM 1261 O O . ILE B 1 25 ? 42.212 40.172 55.572 1.00 15.20 627 ILE B O 1
ATOM 1266 N N . PHE B 1 26 ? 40.276 41.036 54.824 1.00 17.70 628 PHE B N 1
ATOM 1267 C CA . PHE B 1 26 ? 40.574 42.371 55.336 1.00 17.58 628 PHE B CA 1
ATOM 1268 C C . PHE B 1 26 ? 41.037 42.347 56.792 1.00 19.11 628 PHE B C 1
ATOM 1269 O O . PHE B 1 26 ? 42.074 42.921 57.132 1.00 17.21 628 PHE B O 1
ATOM 1277 N N . GLU B 1 27 ? 40.252 41.692 57.644 1.00 18.78 629 GLU B N 1
ATOM 1278 C CA . GLU B 1 27 ? 40.562 41.586 59.073 1.00 22.94 629 GLU B CA 1
ATOM 1279 C C . GLU B 1 27 ? 42.033 41.262 59.312 1.00 19.57 629 GLU B C 1
ATOM 1280 O O . GLU B 1 27 ? 42.761 42.014 59.948 1.00 21.83 629 GLU B O 1
ATOM 1286 N N . ASP B 1 28 ? 42.455 40.126 58.787 1.00 17.79 630 ASP B N 1
ATOM 1287 C CA . ASP B 1 28 ? 43.820 39.664 58.943 1.00 17.97 630 ASP B CA 1
ATOM 1288 C C . ASP B 1 28 ? 44.859 40.588 58.312 1.00 17.19 630 ASP B C 1
ATOM 1289 O O . ASP B 1 28 ? 45.933 40.799 58.874 1.00 14.05 630 ASP B O 1
ATOM 1294 N N . ALA B 1 29 ? 44.543 41.140 57.145 1.00 16.45 631 ALA B N 1
ATOM 1295 C CA . ALA B 1 29 ? 45.474 42.037 56.486 1.00 14.31 631 ALA B CA 1
ATOM 1296 C C . ALA B 1 29 ? 45.679 43.233 57.403 1.00 15.10 631 ALA B C 1
ATOM 1297 O O . ALA B 1 29 ? 46.798 43.699 57.598 1.00 12.33 631 ALA B O 1
ATOM 1299 N N . LYS B 1 30 ? 44.587 43.719 57.982 1.00 16.89 632 LYS B N 1
ATOM 1300 C CA . LYS B 1 30 ? 44.662 44.863 58.882 1.00 17.08 632 LYS B CA 1
ATOM 1301 C C . LYS B 1 30 ? 45.594 44.603 60.061 1.00 18.56 632 LYS B C 1
ATOM 1302 O O . LYS B 1 30 ? 46.484 45.408 60.357 1.00 19.07 632 LYS B O 1
ATOM 1308 N N . LEU B 1 31 ? 45.383 43.482 60.741 1.00 20.79 633 LEU B N 1
ATOM 1309 C CA . LEU B 1 31 ? 46.214 43.137 61.889 1.00 21.57 633 LEU B CA 1
ATOM 1310 C C . LEU B 1 31 ? 47.657 42.906 61.462 1.00 20.61 633 LEU B C 1
ATOM 1311 O O . LEU B 1 31 ? 48.592 43.187 62.215 1.00 20.72 633 LEU B O 1
ATOM 1316 N N . PHE B 1 32 ? 47.840 42.403 60.248 1.00 20.19 634 PHE B N 1
ATOM 1317 C CA . PHE B 1 32 ? 49.183 42.144 59.754 1.00 18.06 634 PHE B CA 1
ATOM 1318 C C . PHE B 1 32 ? 50.003 43.426 59.772 1.00 18.01 634 PHE B C 1
ATOM 1319 O O . PHE B 1 32 ? 51.094 43.458 60.344 1.00 18.43 634 PHE B O 1
ATOM 1327 N N . CYS B 1 33 ? 49.478 44.480 59.146 1.00 15.66 635 CYS B N 1
ATOM 1328 C CA . CYS B 1 33 ? 50.179 45.757 59.087 1.00 17.22 635 CYS B CA 1
ATOM 1329 C C . CYS B 1 33 ? 50.482 46.299 60.479 1.00 18.27 635 CYS B C 1
ATOM 1330 O O . CYS B 1 33 ? 51.561 46.836 60.713 1.00 17.70 635 CYS B O 1
ATOM 1333 N N . GLU B 1 34 ? 49.521 46.169 61.391 1.00 19.99 636 GLU B N 1
ATOM 1334 C CA . GLU B 1 34 ? 49.699 46.644 62.764 1.00 22.65 636 GLU B CA 1
ATOM 1335 C C . GLU B 1 34 ? 50.894 45.945 63.412 1.00 23.08 636 GLU B C 1
ATOM 1336 O O . GLU B 1 34 ? 51.655 46.550 64.167 1.00 22.24 636 GLU B O 1
ATOM 1342 N N . ASP B 1 35 ? 51.047 44.662 63.111 1.00 24.60 637 ASP B N 1
ATOM 1343 C CA . ASP B 1 35 ? 52.152 43.877 63.647 1.00 25.88 637 ASP B CA 1
ATOM 1344 C C . ASP B 1 35 ? 53.486 44.462 63.195 1.00 26.20 637 ASP B C 1
ATOM 1345 O O . ASP B 1 35 ? 54.502 44.321 63.879 1.00 24.62 637 ASP B O 1
ATOM 1350 N N . LYS B 1 36 ? 53.478 45.128 62.044 1.00 24.23 638 LYS B N 1
ATOM 1351 C CA . LYS B 1 36 ? 54.700 45.719 61.502 1.00 25.98 638 LYS B CA 1
ATOM 1352 C C . LYS B 1 36 ? 54.808 47.210 61.815 1.00 25.41 638 LYS B C 1
ATOM 1353 O O . LYS B 1 36 ? 55.572 47.921 61.171 1.00 25.71 638 LYS B O 1
ATOM 1359 N N . SER B 1 37 ? 54.046 47.676 62.797 1.00 24.61 639 SER B N 1
ATOM 1360 C CA . SER B 1 37 ? 54.050 49.087 63.174 1.00 25.40 639 SER B CA 1
ATOM 1361 C C . SER B 1 37 ? 53.592 49.975 62.023 1.00 23.29 639 SER B C 1
ATOM 1362 O O . SER B 1 37 ? 54.102 51.079 61.829 1.00 24.82 639 SER B O 1
ATOM 1365 N N . SER B 1 38 ? 52.616 49.487 61.268 1.00 21.65 640 SER B N 1
ATOM 1366 C CA . SER B 1 38 ? 52.081 50.234 60.139 1.00 18.21 640 SER B CA 1
ATOM 1367 C C . SER B 1 38 ? 50.566 50.069 60.063 1.00 16.92 640 SER B C 1
ATOM 1368 O O . SER B 1 38 ? 49.935 49.558 60.994 1.00 12.72 640 SER B O 1
ATOM 1371 N N . HIS B 1 39 ? 49.978 50.512 58.956 1.00 15.12 641 HIS B N 1
ATOM 1372 C CA . HIS B 1 39 ? 48.535 50.407 58.769 1.00 14.03 641 HIS B CA 1
ATOM 1373 C C . HIS B 1 39 ? 48.220 50.218 57.294 1.00 13.26 641 HIS B C 1
ATOM 1374 O O . HIS B 1 39 ? 48.988 50.669 56.430 1.00 13.21 641 HIS B O 1
ATOM 1381 N N . LEU B 1 40 ? 47.111 49.548 56.997 1.00 12.79 642 LEU B N 1
ATOM 1382 C CA . LEU B 1 40 ? 46.739 49.386 55.598 1.00 14.65 642 LEU B CA 1
ATOM 1383 C C . LEU B 1 40 ? 46.833 50.802 55.046 1.00 13.42 642 LEU B C 1
ATOM 1384 O O . LEU B 1 40 ? 46.404 51.764 55.679 1.00 12.59 642 LEU B O 1
ATOM 1389 N N . VAL B 1 41 ? 47.440 50.917 53.881 1.00 12.11 643 VAL B N 1
ATOM 1390 C CA . VAL B 1 41 ? 47.678 52.202 53.257 1.00 11.54 643 VAL B CA 1
ATOM 1391 C C . VAL B 1 41 ? 46.515 53.201 53.211 1.00 9.41 643 VAL B C 1
ATOM 1392 O O . VAL B 1 41 ? 45.352 52.831 53.014 1.00 8.41 643 VAL B O 1
ATOM 1396 N N . PHE B 1 42 ? 46.856 54.466 53.437 1.00 9.12 644 PHE B N 1
ATOM 1397 C CA . PHE B 1 42 ? 45.900 55.575 53.369 1.00 11.66 644 PHE B CA 1
ATOM 1398 C C . PHE B 1 42 ? 46.345 56.386 52.155 1.00 9.71 644 PHE B C 1
ATOM 1399 O O . PHE B 1 42 ? 47.467 56.901 52.113 1.00 8.50 644 PHE B O 1
ATOM 1407 N N . ILE B 1 43 ? 45.473 56.478 51.160 1.00 10.98 645 ILE B N 1
ATOM 1408 C CA . ILE B 1 43 ? 45.783 57.212 49.946 1.00 12.98 645 ILE B CA 1
ATOM 1409 C C . ILE B 1 43 ? 45.137 58.592 50.010 1.00 15.77 645 ILE B C 1
ATOM 1410 O O . ILE B 1 43 ? 43.966 58.765 49.657 1.00 15.98 645 ILE B O 1
ATOM 1415 N N . ASN B 1 44 ? 45.930 59.570 50.435 1.00 16.50 646 ASN B N 1
ATOM 1416 C CA . ASN B 1 44 ? 45.466 60.941 50.619 1.00 19.05 646 ASN B CA 1
ATOM 1417 C C . ASN B 1 44 ? 45.823 61.965 49.541 1.00 18.44 646 ASN B C 1
ATOM 1418 O O . ASN B 1 44 ? 45.635 63.158 49.752 1.00 17.99 646 ASN B O 1
ATOM 1423 N N . SER B 1 45 ? 46.345 61.529 48.404 1.00 17.16 647 SER B N 1
ATOM 1424 C CA . SER B 1 45 ? 46.698 62.481 47.357 1.00 17.21 647 SER B CA 1
ATOM 1425 C C . SER B 1 45 ? 46.877 61.790 46.028 1.00 17.25 647 SER B C 1
ATOM 1426 O O . 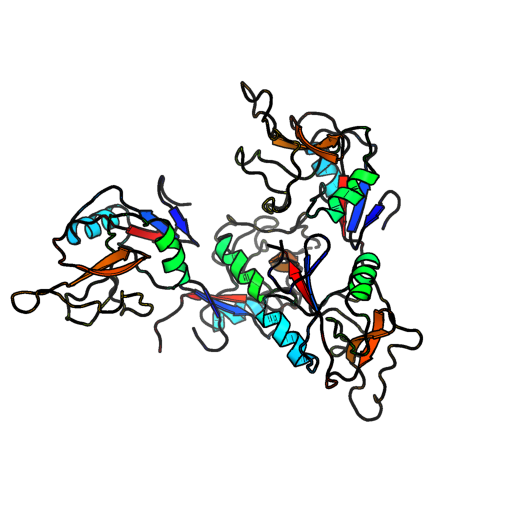SER B 1 45 ? 47.192 60.602 45.970 1.00 14.25 647 SER B O 1
ATOM 1429 N N . ARG B 1 46 ? 46.681 62.544 44.953 1.00 17.75 648 ARG B N 1
ATOM 1430 C CA . ARG B 1 46 ? 46.830 61.974 43.628 1.00 19.59 648 ARG B CA 1
ATOM 1431 C C . ARG B 1 46 ? 48.268 61.526 43.394 1.00 17.42 648 ARG B C 1
ATOM 1432 O O . ARG B 1 46 ? 48.498 60.544 42.697 1.00 15.42 648 ARG B O 1
ATOM 1440 N N . GLU B 1 47 ? 49.235 62.239 43.973 1.00 16.80 649 GLU B N 1
ATOM 1441 C CA . GLU B 1 47 ? 50.639 61.865 43.795 1.00 16.18 649 GLU B CA 1
ATOM 1442 C C . GLU B 1 47 ? 50.901 60.495 44.387 1.00 15.16 649 GLU B C 1
ATOM 1443 O O . GLU B 1 47 ? 51.485 59.629 43.732 1.00 14.23 649 GLU B O 1
ATOM 1449 N N . GLU B 1 48 ? 50.471 60.305 45.632 1.00 12.46 650 GLU B N 1
ATOM 1450 C CA . GLU B 1 48 ? 50.673 59.040 46.321 1.00 11.92 650 GLU B CA 1
ATOM 1451 C C . GLU B 1 48 ? 50.024 57.904 45.536 1.00 10.74 650 GLU B C 1
ATOM 1452 O O . GLU B 1 48 ? 50.628 56.854 45.347 1.00 11.36 650 GLU B O 1
ATOM 1458 N N . GLN B 1 49 ? 48.792 58.134 45.086 1.00 11.60 651 GLN B N 1
ATOM 1459 C CA . GLN B 1 49 ? 48.022 57.168 44.300 1.00 12.53 651 GLN B CA 1
ATOM 1460 C C . GLN B 1 49 ? 48.743 56.808 42.999 1.00 14.40 651 GLN B C 1
ATOM 1461 O O . GLN B 1 49 ? 48.774 55.644 42.594 1.00 12.42 651 GLN B O 1
ATOM 1467 N N . GLN B 1 50 ? 49.308 57.814 42.337 1.00 15.10 652 GLN B N 1
ATOM 1468 C CA . GLN B 1 50 ? 50.036 57.581 41.088 1.00 14.84 652 GLN B CA 1
ATOM 1469 C C . GLN B 1 50 ? 51.244 56.666 41.279 1.00 15.74 652 GLN B C 1
ATOM 1470 O O . GLN B 1 50 ? 51.506 55.787 40.456 1.00 15.42 652 GLN B O 1
ATOM 1476 N N . TRP B 1 51 ? 51.984 56.864 42.363 1.00 13.54 653 TRP B N 1
ATOM 1477 C CA . TRP B 1 51 ? 53.152 56.028 42.625 1.00 12.85 653 TRP B CA 1
ATOM 1478 C C . TRP B 1 51 ? 52.681 54.611 42.959 1.00 11.80 653 TRP B C 1
ATOM 1479 O O . TRP B 1 51 ? 53.238 53.616 42.482 1.00 10.47 653 TRP B O 1
ATOM 1490 N N . ILE B 1 52 ? 51.653 54.525 43.787 1.00 10.29 654 ILE B N 1
ATOM 1491 C CA . ILE B 1 52 ? 51.113 53.233 44.185 1.00 13.24 654 ILE B CA 1
ATOM 1492 C C . ILE B 1 52 ? 50.734 52.439 42.936 1.00 16.18 654 ILE B C 1
ATOM 1493 O O . ILE B 1 52 ? 50.961 51.229 42.854 1.00 12.34 654 ILE B O 1
ATOM 1498 N N . LYS B 1 53 ? 50.198 53.145 41.948 1.00 18.19 655 LYS B N 1
ATOM 1499 C CA . LYS B 1 53 ? 49.792 52.524 40.695 1.00 24.31 655 LYS B CA 1
ATOM 1500 C C . LYS B 1 53 ? 50.952 51.795 40.009 1.00 24.83 655 LYS B C 1
ATOM 1501 O O . LYS B 1 53 ? 50.772 50.686 39.500 1.00 26.02 655 LYS B O 1
ATOM 1507 N N . LYS B 1 54 ? 52.137 52.407 40.013 1.00 24.18 656 LYS B N 1
ATOM 1508 C CA . LYS B 1 54 ? 53.319 51.824 39.368 1.00 22.67 656 LYS B CA 1
ATOM 1509 C C . LYS B 1 54 ? 53.729 50.483 39.953 1.00 22.38 656 LYS B C 1
ATOM 1510 O O . LYS B 1 54 ? 54.422 49.707 39.297 1.00 20.56 656 LYS B O 1
ATOM 1516 N N . HIS B 1 55 ? 53.324 50.219 41.190 1.00 19.78 657 HIS B N 1
ATOM 1517 C CA . HIS B 1 55 ? 53.699 48.973 41.849 1.00 19.10 657 HIS B CA 1
ATOM 1518 C C . HIS B 1 55 ? 52.609 47.916 41.947 1.00 16.56 657 HIS B C 1
ATOM 1519 O O . HIS B 1 55 ? 52.859 46.809 42.411 1.00 16.43 657 HIS B O 1
ATOM 1526 N N . THR B 1 56 ? 51.405 48.246 41.500 1.00 17.22 658 THR B N 1
ATOM 1527 C CA . THR B 1 56 ? 50.294 47.305 41.558 1.00 15.17 658 THR B CA 1
ATOM 1528 C C . THR B 1 56 ? 49.811 46.968 40.154 1.00 15.01 658 THR B C 1
ATOM 1529 O O . THR B 1 56 ? 48.886 46.170 39.968 1.00 15.17 658 THR B O 1
ATOM 1533 N N . VAL B 1 57 ? 50.443 47.583 39.166 1.00 13.61 659 VAL B N 1
ATOM 1534 C CA . VAL B 1 57 ? 50.066 47.354 37.787 1.00 16.63 659 VAL B CA 1
ATOM 1535 C C . VAL B 1 57 ? 50.101 45.864 37.465 1.00 15.43 659 VAL B C 1
ATOM 1536 O O . VAL B 1 57 ? 51.064 45.174 37.782 1.00 17.38 659 VAL B O 1
ATOM 1540 N N . GLY B 1 58 ? 49.007 45.379 36.886 1.00 15.55 660 GLY B N 1
ATOM 1541 C CA . GLY B 1 58 ? 48.900 43.988 36.489 1.00 16.08 660 GLY B CA 1
ATOM 1542 C C . GLY B 1 58 ? 48.810 42.932 37.571 1.00 16.72 660 GLY B C 1
ATOM 1543 O O . GLY B 1 58 ? 48.750 41.742 37.266 1.00 16.73 660 GLY B O 1
ATOM 1544 N N . ARG B 1 59 ? 48.798 43.334 38.833 1.00 18.35 661 ARG B N 1
ATOM 1545 C CA . ARG B 1 59 ? 48.719 42.351 39.905 1.00 18.05 661 ARG B CA 1
ATOM 1546 C C . ARG B 1 59 ? 47.283 42.160 40.375 1.00 18.18 661 ARG B C 1
ATOM 1547 O O . ARG B 1 59 ? 46.368 42.825 39.891 1.00 17.27 661 ARG B O 1
ATOM 1555 N N . GLU B 1 60 ? 47.080 41.235 41.302 1.00 19.47 662 GLU B N 1
ATOM 1556 C CA . GLU B 1 60 ? 45.749 40.990 41.817 1.00 19.72 662 GLU B CA 1
ATOM 1557 C C . GLU B 1 60 ? 45.351 42.149 42.727 1.00 18.73 662 GLU B C 1
ATOM 1558 O O . GLU B 1 60 ? 46.200 42.931 43.154 1.00 17.30 662 GLU B O 1
ATOM 1564 N N . SER B 1 61 ? 44.058 42.262 43.013 1.00 17.32 663 SER B N 1
ATOM 1565 C CA . SER B 1 61 ? 43.562 43.336 43.861 1.00 16.82 663 SER B CA 1
ATOM 1566 C C . SER B 1 61 ? 44.303 43.464 45.193 1.00 15.57 663 SER B C 1
ATOM 1567 O O . SER B 1 61 ? 44.677 42.461 45.808 1.00 14.33 663 SER B O 1
ATOM 1570 N N . HIS B 1 62 ? 44.508 44.708 45.628 1.00 12.23 664 HIS B N 1
ATOM 1571 C CA . HIS B 1 62 ? 45.182 45.002 46.892 1.00 11.67 664 HIS B CA 1
ATOM 1572 C C . HIS B 1 62 ? 44.289 45.762 47.884 1.00 10.62 664 HIS B C 1
ATOM 1573 O O . HIS B 1 62 ? 43.737 46.806 47.551 1.00 10.89 664 HIS B O 1
ATOM 1580 N N . TRP B 1 63 ? 44.174 45.247 49.104 1.00 9.87 665 TRP B N 1
ATOM 1581 C CA . TRP B 1 63 ? 43.392 45.906 50.152 1.00 10.03 665 TRP B CA 1
ATOM 1582 C C . TRP B 1 63 ? 44.061 47.243 50.490 1.00 8.86 665 TRP B C 1
ATOM 1583 O O . TRP B 1 63 ? 45.284 47.326 50.491 1.00 7.97 665 TRP B O 1
ATOM 1594 N N . ILE B 1 64 ? 43.264 48.274 50.776 1.00 7.36 666 ILE B N 1
ATOM 1595 C CA . ILE B 1 64 ? 43.797 49.561 51.239 1.00 10.22 666 ILE B CA 1
ATOM 1596 C C . ILE B 1 64 ? 43.037 49.855 52.543 1.00 10.26 666 ILE B C 1
ATOM 1597 O O . ILE B 1 64 ? 41.986 49.269 52.782 1.00 9.88 666 ILE B O 1
ATOM 1602 N N . GLY B 1 65 ? 43.571 50.728 53.392 1.00 9.68 6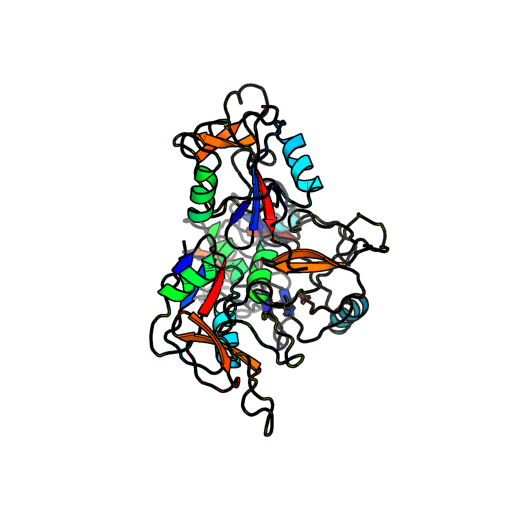67 GLY B N 1
ATOM 1603 C CA . GLY B 1 65 ? 42.924 51.007 54.670 1.00 10.29 667 GLY B CA 1
ATOM 1604 C C . GLY B 1 65 ? 41.663 51.859 54.665 1.00 13.80 667 GLY B C 1
ATOM 1605 O O . GLY B 1 65 ? 41.582 52.860 55.383 1.00 14.21 667 GLY B O 1
ATOM 1606 N N . LEU B 1 66 ? 40.662 51.436 53.900 1.00 12.71 668 LEU B N 1
ATOM 1607 C CA . LEU B 1 66 ? 39.420 52.191 53.772 1.00 14.02 668 LEU B CA 1
ATOM 1608 C C . LEU B 1 66 ? 38.215 51.272 53.936 1.00 13.81 668 LEU B C 1
ATOM 1609 O O . LEU B 1 66 ? 38.166 50.200 53.331 1.00 13.60 668 LEU B O 1
ATOM 1614 N N . THR B 1 67 ? 37.239 51.696 54.743 1.00 14.62 669 THR B N 1
ATOM 1615 C CA . THR B 1 67 ? 36.041 50.892 54.981 1.00 15.23 669 THR B CA 1
ATOM 1616 C C . THR B 1 67 ? 34.831 51.731 55.397 1.00 14.80 669 THR B C 1
ATOM 1617 O O . THR B 1 67 ? 34.980 52.836 55.924 1.00 15.58 669 THR B O 1
ATOM 1621 N N . ASP B 1 68 ? 33.638 51.192 55.155 1.00 14.20 670 ASP B N 1
ATOM 1622 C CA . ASP B 1 68 ? 32.401 51.854 55.571 1.00 18.27 670 ASP B CA 1
ATOM 1623 C C . ASP B 1 68 ? 31.640 50.850 56.450 1.00 19.40 670 ASP B C 1
ATOM 1624 O O . ASP B 1 68 ? 30.415 50.885 56.560 1.00 20.49 670 ASP B O 1
ATOM 1629 N N . SER B 1 69 ? 32.403 49.960 57.083 1.00 21.19 671 SER B N 1
ATOM 1630 C CA . SER B 1 69 ? 31.854 48.925 57.957 1.00 23.75 671 SER B CA 1
ATOM 1631 C C . SER B 1 69 ? 31.036 49.473 59.118 1.00 24.81 671 SER B C 1
ATOM 1632 O O . SER B 1 69 ? 29.970 48.945 59.437 1.00 25.26 671 SER B O 1
ATOM 1635 N N . GLU B 1 70 ? 31.532 50.526 59.753 1.00 26.71 672 GLU B N 1
ATOM 1636 C CA . GLU B 1 70 ? 30.827 51.118 60.880 1.00 30.11 672 GLU B CA 1
ATOM 1637 C C . GLU B 1 70 ? 29.427 51.561 60.468 1.00 29.92 672 GLU B C 1
ATOM 1638 O O . GLU B 1 70 ? 28.434 51.132 61.057 1.00 31.50 672 GLU B O 1
ATOM 1644 N N . GLN B 1 71 ? 29.356 52.426 59.459 1.00 28.73 673 GLN B N 1
ATOM 1645 C CA . GLN B 1 71 ? 28.077 52.921 58.968 1.00 27.04 673 GLN B CA 1
ATOM 1646 C C . GLN B 1 71 ? 28.069 52.928 57.444 1.00 25.46 673 GLN B C 1
ATOM 1647 O O . GLN B 1 71 ? 28.747 53.737 56.814 1.00 24.05 673 GLN B O 1
ATOM 1653 N N . GLU B 1 72 ? 27.283 52.027 56.871 1.00 24.63 674 GLU B N 1
ATOM 1654 C CA . GLU B 1 72 ? 27.166 51.884 55.427 1.00 24.87 674 GLU B CA 1
ATOM 1655 C C . GLU B 1 72 ? 27.151 53.215 54.670 1.00 25.35 674 GLU B C 1
ATOM 1656 O O . GLU B 1 72 ? 26.418 54.141 55.020 1.00 24.89 674 GLU B O 1
ATOM 1662 N N . SER B 1 73 ? 27.997 53.301 53.646 1.00 26.91 675 SER B N 1
ATOM 1663 C CA . SER B 1 73 ? 28.104 54.481 52.789 1.00 28.68 675 SER B CA 1
ATOM 1664 C C . SER B 1 73 ? 28.946 55.629 53.335 1.00 29.92 675 SER B C 1
ATOM 1665 O O . SER B 1 73 ? 29.166 56.622 52.641 1.00 31.45 675 SER B O 1
ATOM 1668 N N . GLU B 1 74 ? 29.411 55.509 54.573 1.00 29.61 676 GLU B N 1
ATOM 1669 C CA . GLU B 1 74 ? 30.252 56.550 55.143 1.00 29.49 676 GLU B CA 1
ATOM 1670 C C . GLU B 1 74 ? 31.675 56.007 55.195 1.00 28.17 676 GLU B C 1
ATOM 1671 O O . GLU B 1 74 ? 32.083 55.400 56.184 1.00 26.63 676 GLU B O 1
ATOM 1677 N N . TRP B 1 75 ? 32.422 56.224 54.115 1.00 25.90 677 TRP B N 1
ATOM 1678 C CA . TRP B 1 75 ? 33.793 55.741 54.018 1.00 23.66 677 TRP B CA 1
ATOM 1679 C C . TRP B 1 75 ? 34.813 56.586 54.761 1.00 23.84 677 TRP B C 1
ATOM 1680 O O . TRP B 1 75 ? 34.789 57.818 54.697 1.00 25.92 677 TRP B O 1
ATOM 1691 N N . LYS B 1 76 ? 35.718 55.902 55.454 1.00 22.64 678 LYS B N 1
ATOM 1692 C CA . LYS B 1 76 ? 36.773 56.548 56.229 1.00 22.37 678 LYS B CA 1
ATOM 1693 C C . LYS B 1 76 ? 38.007 55.659 56.280 1.00 20.87 678 LYS B C 1
ATOM 1694 O O . LYS B 1 76 ? 37.921 54.443 56.113 1.00 20.13 678 LYS B O 1
ATOM 1700 N N . TRP B 1 77 ? 39.161 56.271 56.510 1.00 20.45 679 TRP B N 1
ATOM 1701 C CA . TRP B 1 77 ? 40.388 55.508 56.614 1.00 18.74 679 TRP B CA 1
ATOM 1702 C C . TRP B 1 77 ? 40.388 54.900 58.010 1.00 19.80 679 TRP B C 1
ATOM 1703 O O . TRP B 1 77 ? 39.634 55.337 58.875 1.00 18.20 679 TRP B O 1
ATOM 1714 N N . LEU B 1 78 ? 41.226 53.898 58.234 1.00 19.73 680 LEU B N 1
ATOM 1715 C CA . LEU B 1 78 ? 41.263 53.249 59.537 1.00 22.98 680 LEU B CA 1
ATOM 1716 C C . LEU B 1 78 ? 41.567 54.189 60.705 1.00 24.48 680 LEU B C 1
ATOM 1717 O O . LEU B 1 78 ? 41.254 53.871 61.849 1.00 22.97 680 LEU B O 1
ATOM 1722 N N . ASP B 1 79 ? 42.167 55.343 60.427 1.00 26.71 681 ASP B N 1
ATOM 1723 C CA . ASP B 1 79 ? 42.493 56.287 61.496 1.00 28.30 681 ASP B CA 1
ATOM 1724 C C . ASP B 1 79 ? 41.274 57.118 61.902 1.00 29.69 681 ASP B C 1
ATOM 1725 O O . ASP B 1 79 ? 41.345 57.924 62.829 1.00 30.11 681 ASP B O 1
ATOM 1730 N N . GLY B 1 80 ? 40.160 56.909 61.202 1.00 31.01 682 GLY B N 1
ATOM 1731 C CA . GLY B 1 80 ? 38.935 57.633 61.494 1.00 31.72 682 GLY B CA 1
ATOM 1732 C C . GLY B 1 80 ? 38.686 58.790 60.544 1.00 32.63 682 GLY B C 1
ATOM 1733 O O . GLY B 1 80 ? 37.574 59.310 60.459 1.00 33.00 682 GLY B O 1
ATOM 1734 N N . SER B 1 81 ? 39.724 59.187 59.817 1.00 33.23 683 SER B N 1
ATOM 1735 C CA . SER B 1 81 ? 39.625 60.302 58.884 1.00 34.49 683 SER B CA 1
ATOM 1736 C C . SER B 1 81 ? 38.709 60.024 57.699 1.00 34.99 683 SER B C 1
ATOM 1737 O O . SER B 1 81 ? 38.782 58.966 57.078 1.00 35.83 683 SER B O 1
ATOM 1740 N N . PRO B 1 82 ? 37.825 60.979 57.378 1.00 36.71 684 PRO B N 1
ATOM 1741 C CA . PRO B 1 82 ? 36.886 60.855 56.259 1.00 37.07 684 PRO B CA 1
ATOM 1742 C C . PRO B 1 82 ? 37.647 60.901 54.942 1.00 37.77 684 PRO B C 1
ATOM 1743 O O . PRO B 1 82 ? 38.779 61.380 54.891 1.00 38.66 684 PRO B O 1
ATOM 1747 N N . VAL B 1 83 ? 37.024 60.414 53.878 1.00 38.24 685 VAL B N 1
ATOM 1748 C CA . VAL B 1 83 ? 37.656 60.398 52.564 1.00 37.88 685 VAL B CA 1
ATOM 1749 C C . VAL B 1 83 ? 37.661 61.772 51.888 1.00 37.44 685 VAL B C 1
ATOM 1750 O O . VAL B 1 83 ? 36.610 62.390 51.714 1.00 38.72 685 VAL B O 1
ATOM 1754 N N . ASP B 1 84 ? 38.848 62.250 51.527 1.00 35.15 686 ASP B N 1
ATOM 1755 C CA . ASP B 1 84 ? 38.987 63.530 50.837 1.00 33.76 686 ASP B CA 1
ATOM 1756 C C . ASP B 1 84 ? 39.359 63.162 49.409 1.00 30.53 686 ASP B C 1
ATOM 1757 O O . ASP B 1 84 ? 38.531 63.253 48.506 1.00 31.28 686 ASP B O 1
ATOM 1762 N N . TYR B 1 85 ? 40.605 62.748 49.200 1.00 26.57 687 TYR B N 1
ATOM 1763 C CA . TYR B 1 85 ? 41.018 62.316 47.870 1.00 22.23 687 TYR B CA 1
ATOM 1764 C C . TYR B 1 85 ? 40.344 60.960 47.665 1.00 18.83 687 TYR B C 1
ATOM 1765 O O . TYR B 1 85 ? 40.358 60.115 48.559 1.00 16.73 687 TYR B O 1
ATOM 1774 N N . LYS B 1 86 ? 39.745 60.763 46.498 1.00 17.71 688 LYS B N 1
ATOM 1775 C CA . LYS B 1 86 ? 39.061 59.514 46.187 1.00 18.17 688 LYS B CA 1
ATOM 1776 C C . LYS B 1 86 ? 39.334 59.127 44.751 1.00 18.82 688 LYS B C 1
ATOM 1777 O O . LYS B 1 86 ? 39.526 59.989 43.876 1.00 17.01 688 LYS B O 1
ATOM 1783 N N . ASN B 1 87 ? 39.352 57.822 44.514 1.00 15.79 689 ASN B N 1
ATOM 1784 C CA . ASN B 1 87 ? 39.641 57.308 43.194 1.00 14.05 689 ASN B CA 1
ATOM 1785 C C . ASN B 1 87 ? 38.826 56.077 42.846 1.00 13.64 689 ASN B C 1
ATOM 1786 O O . ASN B 1 87 ? 39.358 55.114 42.295 1.00 11.80 689 ASN B O 1
ATOM 1791 N N . TRP B 1 88 ? 37.537 56.114 43.173 1.00 11.53 690 TRP B N 1
ATOM 1792 C CA . TRP B 1 88 ? 36.627 55.008 42.889 1.00 12.44 690 TRP B CA 1
ATOM 1793 C C . TRP B 1 88 ? 36.422 54.769 41.394 1.00 13.14 690 TRP B C 1
ATOM 1794 O O . TRP B 1 88 ? 36.339 55.719 40.619 1.00 13.20 690 TRP B O 1
ATOM 1805 N N . LYS B 1 89 ? 36.338 53.505 40.990 1.00 13.36 691 LYS B N 1
ATOM 1806 C CA . LYS B 1 89 ? 36.066 53.183 39.590 1.00 16.71 691 LYS B CA 1
ATOM 1807 C C . LYS B 1 89 ? 34.643 53.690 39.343 1.00 17.29 691 LYS B C 1
ATOM 1808 O O . LYS B 1 89 ? 33.823 53.715 40.263 1.00 16.84 691 LYS B O 1
ATOM 1814 N N . ALA B 1 90 ? 34.346 54.094 38.115 1.00 16.97 692 ALA B N 1
ATOM 1815 C CA . ALA B 1 90 ? 33.013 54.604 37.812 1.00 18.30 692 ALA B CA 1
ATOM 1816 C C . ALA B 1 90 ? 31.969 53.572 38.219 1.00 17.64 692 ALA B C 1
ATOM 1817 O O . ALA B 1 90 ? 32.049 52.415 37.821 1.00 17.59 692 ALA B O 1
ATOM 1819 N N . GLY B 1 91 ? 31.008 53.988 39.037 1.00 18.26 693 GLY B N 1
ATOM 1820 C CA . GLY B 1 91 ? 29.963 53.072 39.462 1.00 20.08 693 GLY B CA 1
ATOM 1821 C C . GLY B 1 91 ? 30.198 52.396 40.803 1.00 18.62 693 GLY B C 1
ATOM 1822 O O . GLY B 1 91 ? 29.359 51.625 41.258 1.00 19.06 693 GLY B O 1
ATOM 1823 N N . GLN B 1 92 ? 31.338 52.665 41.430 1.00 17.88 694 GLN B N 1
ATOM 1824 C CA . GLN B 1 92 ? 31.655 52.080 42.733 1.00 13.97 694 GLN B CA 1
ATOM 1825 C C . GLN B 1 92 ? 31.785 53.224 43.722 1.00 16.64 694 GLN B C 1
ATOM 1826 O O . GLN B 1 92 ? 32.042 54.357 43.322 1.00 18.03 694 GLN B O 1
ATOM 1832 N N . PRO B 1 93 ? 31.598 52.957 45.029 1.00 16.68 695 PRO B N 1
ATOM 1833 C CA . PRO B 1 93 ? 31.272 51.663 45.642 1.00 14.55 695 PRO B CA 1
ATOM 1834 C C . PRO B 1 93 ? 29.807 51.300 45.407 1.00 17.63 695 PRO B C 1
ATOM 1835 O O . PRO B 1 93 ? 28.922 52.147 45.535 1.00 19.17 695 PRO B O 1
ATOM 1839 N N . ASP B 1 94 ? 29.549 50.049 45.049 1.00 16.44 696 ASP B N 1
ATOM 1840 C CA . ASP B 1 94 ? 28.176 49.629 44.799 1.00 19.72 696 ASP B CA 1
ATOM 1841 C C . ASP B 1 94 ? 27.602 48.779 45.925 1.00 19.74 696 ASP B C 1
ATOM 1842 O O . ASP B 1 94 ? 26.462 48.318 45.838 1.00 21.02 696 ASP B O 1
ATOM 1847 N N . ASN B 1 95 ? 28.395 48.572 46.973 1.00 20.32 697 ASN B N 1
ATOM 1848 C CA . ASN B 1 95 ? 27.974 47.765 48.116 1.00 21.93 697 ASN B CA 1
ATOM 1849 C C . ASN B 1 95 ? 27.221 46.536 47.604 1.00 24.75 697 ASN B C 1
ATOM 1850 O O . ASN B 1 95 ? 26.098 46.262 48.017 1.00 25.26 697 ASN B O 1
ATOM 1855 N N . TRP B 1 96 ? 27.853 45.806 46.693 1.00 25.67 698 TRP B N 1
ATOM 1856 C CA . TRP B 1 96 ? 27.258 44.619 46.102 1.00 28.85 698 TRP B CA 1
ATOM 1857 C C . TRP B 1 96 ? 27.059 43.511 47.133 1.00 29.45 698 TRP B C 1
ATOM 1858 O O . TRP B 1 96 ? 26.168 42.671 46.983 1.00 32.81 698 TRP B O 1
ATOM 1869 N N . PRO B 1 102 ? 25.531 42.193 54.657 1.00 24.91 704 PRO B N 1
ATOM 1870 C CA . PRO B 1 102 ? 26.417 43.319 54.968 1.00 25.19 704 PRO B CA 1
ATOM 1871 C C . PRO B 1 102 ? 26.975 44.021 53.737 1.00 24.83 704 PRO B C 1
ATOM 1872 O O . PRO B 1 102 ? 27.416 45.169 53.819 1.00 27.47 704 PRO B O 1
ATOM 1876 N N . GLY B 1 103 ? 26.956 43.331 52.603 1.00 22.90 705 GLY B N 1
ATOM 1877 C CA . GLY B 1 103 ? 27.447 43.915 51.367 1.00 21.44 705 GLY B CA 1
ATOM 1878 C C . GLY B 1 103 ? 28.959 43.935 51.257 1.00 21.48 705 GLY B C 1
ATOM 1879 O O . GLY B 1 103 ? 29.630 42.964 51.604 1.00 20.40 705 GLY B O 1
ATOM 1880 N N . GLU B 1 104 ? 29.499 45.045 50.762 1.00 19.75 706 GLU B N 1
ATOM 1881 C CA . GLU B 1 104 ? 30.943 45.189 50.611 1.00 15.96 706 GLU B CA 1
ATOM 1882 C C . GLU B 1 104 ? 31.365 46.452 51.339 1.00 14.19 706 GLU B C 1
ATOM 1883 O O . GLU B 1 104 ? 31.040 47.560 50.906 1.00 12.10 706 GLU B O 1
ATOM 1889 N N . ASP B 1 105 ? 32.085 46.290 52.441 1.00 10.90 707 ASP B N 1
ATOM 1890 C CA . ASP B 1 105 ? 32.514 47.439 53.219 1.00 14.89 707 ASP B CA 1
ATOM 1891 C C . ASP B 1 105 ? 34.023 47.632 53.319 1.00 14.63 707 ASP B C 1
ATOM 1892 O O . ASP B 1 105 ? 34.496 48.377 54.179 1.00 15.50 707 ASP B O 1
ATOM 1897 N N . CYS B 1 106 ? 34.769 46.971 52.437 1.00 15.18 708 CYS B N 1
ATOM 1898 C CA . CYS B 1 106 ? 36.228 47.056 52.428 1.00 15.99 708 CYS B CA 1
ATOM 1899 C C . CYS B 1 106 ? 36.747 47.358 51.016 1.00 14.27 708 CYS B C 1
ATOM 1900 O O . CYS B 1 106 ? 36.519 46.587 50.092 1.00 15.93 708 CYS B O 1
ATOM 1903 N N . ALA B 1 107 ? 37.438 48.486 50.870 1.00 13.43 709 ALA B N 1
ATOM 1904 C CA . ALA B 1 107 ? 37.959 48.933 49.577 1.00 12.75 709 ALA B CA 1
ATOM 1905 C C . ALA B 1 107 ? 39.300 48.327 49.178 1.00 12.60 709 ALA B C 1
ATOM 1906 O O . ALA B 1 107 ? 40.131 48.019 50.022 1.00 10.84 709 ALA B O 1
ATOM 1908 N N . GLY B 1 108 ? 39.507 48.185 47.872 1.00 14.77 710 GLY B N 1
ATOM 1909 C CA . GLY B 1 108 ? 40.745 47.623 47.370 1.00 13.53 710 GLY B CA 1
ATOM 1910 C C . GLY B 1 108 ? 41.049 48.174 45.992 1.00 14.31 710 GLY B C 1
ATOM 1911 O O . GLY B 1 108 ? 40.152 48.670 45.311 1.00 12.35 710 GLY B O 1
ATOM 1912 N N . LEU B 1 109 ? 42.307 48.083 45.575 1.00 12.49 711 LEU B N 1
ATOM 1913 C CA . LEU B 1 109 ? 42.707 48.588 44.265 1.00 16.82 711 LEU B CA 1
ATOM 1914 C C . LEU B 1 109 ? 42.452 47.548 43.190 1.00 17.72 711 LEU B C 1
ATOM 1915 O O . LEU B 1 109 ? 42.678 46.362 43.408 1.00 17.62 711 LEU B O 1
ATOM 1920 N N . ILE B 1 110 ? 41.980 48.001 42.032 1.00 18.40 712 ILE B N 1
ATOM 1921 C CA . ILE B 1 110 ? 41.742 47.111 40.908 1.00 18.97 712 ILE B CA 1
ATOM 1922 C C . ILE B 1 110 ? 42.425 47.729 39.682 1.00 21.22 712 ILE B C 1
ATOM 1923 O O . ILE B 1 110 ? 43.304 48.579 39.823 1.00 22.47 712 ILE B O 1
ATOM 1928 N N . TYR B 1 111 ? 42.040 47.305 38.488 1.00 21.46 713 TYR B N 1
ATOM 1929 C CA . TYR B 1 111 ? 42.656 47.838 37.272 1.00 23.02 713 TYR B CA 1
ATOM 1930 C C . TYR B 1 111 ? 42.822 49.362 37.295 1.00 21.92 713 TYR B C 1
ATOM 1931 O O . TYR B 1 111 ? 41.951 50.088 37.776 1.00 20.34 713 TYR B O 1
ATOM 1940 N N . ALA B 1 112 ? 43.953 49.830 36.776 1.00 22.58 714 ALA B N 1
ATOM 1941 C CA . ALA B 1 112 ? 44.260 51.258 36.696 1.00 22.82 714 ALA B CA 1
ATOM 1942 C C . ALA B 1 112 ? 44.415 51.953 38.042 1.00 22.48 714 ALA B C 1
ATOM 1943 O O . ALA B 1 112 ? 44.490 53.183 38.106 1.00 22.44 714 ALA B O 1
ATOM 1945 N N . GLY B 1 113 ? 44.455 51.174 39.116 1.00 21.65 715 GLY B N 1
ATOM 1946 C CA . GLY B 1 113 ? 44.613 51.761 40.436 1.00 20.29 715 GLY B CA 1
ATOM 1947 C C . GLY B 1 113 ? 43.346 52.364 41.017 1.00 19.51 715 GLY B C 1
ATOM 1948 O O . GLY B 1 113 ? 43.382 52.974 42.088 1.00 19.22 715 GLY B O 1
ATOM 1949 N N . GLN B 1 114 ? 42.221 52.209 40.326 1.00 17.55 716 GLN B N 1
ATOM 1950 C CA . GLN B 1 114 ? 40.968 52.761 40.834 1.00 16.28 716 GLN B CA 1
ATOM 1951 C C . GLN B 1 114 ? 40.469 51.880 41.979 1.00 15.21 716 GLN B C 1
ATOM 1952 O O . GLN B 1 114 ? 40.907 50.737 42.122 1.00 11.63 716 GLN B O 1
ATOM 1958 N N . TRP B 1 115 ? 39.558 52.399 42.796 1.00 12.84 717 TRP B N 1
ATOM 1959 C CA . TRP B 1 115 ? 39.082 51.624 43.933 1.00 12.57 717 TRP B CA 1
ATOM 1960 C C . TRP B 1 115 ? 37.737 50.933 43.748 1.00 12.71 717 TRP B C 1
ATOM 1961 O O . TRP B 1 115 ? 36.871 51.412 43.027 1.00 14.32 717 TRP B O 1
ATOM 1972 N N . ASN B 1 116 ? 37.579 49.796 44.420 1.00 13.49 718 ASN B N 1
ATOM 1973 C CA . ASN B 1 116 ? 36.343 49.020 44.376 1.00 14.50 718 ASN B CA 1
ATOM 1974 C C . ASN B 1 116 ? 36.063 48.515 45.778 1.00 12.30 718 ASN B C 1
ATOM 1975 O O . ASN B 1 116 ? 36.994 48.193 46.501 1.00 9.68 718 ASN B O 1
ATOM 1980 N N . ASP B 1 117 ? 34.792 48.449 46.163 1.00 13.10 719 ASP B N 1
ATOM 1981 C CA . ASP B 1 117 ? 34.473 47.922 47.481 1.00 12.80 719 ASP B CA 1
ATOM 1982 C C . ASP B 1 117 ? 34.244 46.419 47.344 1.00 13.53 719 ASP B C 1
ATOM 1983 O O . ASP B 1 117 ? 33.596 45.956 46.396 1.00 14.42 719 ASP B O 1
ATOM 1988 N N . PHE B 1 118 ? 34.805 45.664 48.284 1.00 12.28 720 PHE B N 1
ATOM 1989 C CA . PHE B 1 118 ? 34.705 44.210 48.280 1.00 14.53 720 PHE B CA 1
ATOM 1990 C C . PHE B 1 118 ? 34.118 43.666 49.572 1.00 14.96 720 PHE B C 1
ATOM 1991 O O . PHE B 1 118 ? 34.122 44.331 50.602 1.00 15.10 720 PHE B O 1
ATOM 1999 N N . GLN B 1 119 ? 33.649 42.427 49.493 1.00 17.51 721 GLN B N 1
ATOM 2000 C CA . GLN B 1 119 ? 33.133 41.712 50.645 1.00 22.72 721 GLN B CA 1
ATOM 2001 C C . GLN B 1 119 ? 34.397 41.597 51.502 1.00 22.26 721 GLN B C 1
ATOM 2002 O O . GLN B 1 119 ? 35.447 41.170 51.016 1.00 21.29 721 GLN B O 1
ATOM 2008 N N . CYS B 1 120 ? 34.318 41.985 52.764 1.00 23.99 722 CYS B N 1
ATOM 2009 C CA . CYS B 1 120 ? 35.504 41.945 53.608 1.00 27.64 722 CYS B CA 1
ATOM 2010 C C . CYS B 1 120 ? 36.084 40.553 53.877 1.00 28.57 722 CYS B C 1
ATOM 2011 O O . CYS B 1 120 ? 37.163 40.434 54.451 1.00 27.82 722 CYS B O 1
ATOM 2014 N N . ASP B 1 121 ? 35.393 39.501 53.453 1.00 29.79 723 ASP B N 1
ATOM 2015 C CA . ASP B 1 121 ? 35.910 38.154 53.668 1.00 31.33 723 ASP B CA 1
ATOM 2016 C C . ASP B 1 121 ? 36.686 37.666 52.449 1.00 30.94 723 ASP B C 1
ATOM 2017 O O . ASP B 1 121 ? 37.149 36.528 52.409 1.00 30.08 723 ASP B O 1
ATOM 2022 N N . GLU B 1 122 ? 36.821 38.529 51.449 1.00 30.06 724 GLU B N 1
ATOM 2023 C CA . GLU B 1 122 ? 37.548 38.170 50.240 1.00 28.75 724 GLU B CA 1
ATOM 2024 C C . GLU B 1 122 ? 39.038 38.066 50.560 1.00 27.21 724 GLU B C 1
ATOM 2025 O O . GLU B 1 122 ? 39.537 38.731 51.461 1.00 25.71 724 GLU B O 1
ATOM 2031 N N . ILE B 1 123 ? 39.750 37.224 49.824 1.00 25.05 725 ILE B N 1
ATOM 2032 C CA . ILE B 1 123 ? 41.174 37.070 50.060 1.00 24.80 725 ILE B CA 1
ATOM 2033 C C . ILE B 1 123 ? 41.922 37.909 49.034 1.00 22.74 725 ILE B C 1
ATOM 2034 O O . ILE B 1 123 ? 41.868 37.627 47.838 1.00 23.79 725 ILE B O 1
ATOM 2039 N N . ASN B 1 124 ? 42.606 38.950 49.506 1.00 20.82 726 ASN B N 1
ATOM 2040 C CA . ASN B 1 124 ? 43.361 39.849 48.626 1.00 17.30 726 ASN B CA 1
ATOM 2041 C C . ASN B 1 124 ? 44.742 40.162 49.183 1.00 17.18 726 ASN B C 1
ATOM 2042 O O . ASN B 1 124 ? 44.998 40.003 50.384 1.00 14.19 726 ASN B O 1
ATOM 2047 N N . ASN B 1 125 ? 45.635 40.613 48.304 1.00 11.62 727 ASN B N 1
ATOM 2048 C CA . ASN B 1 125 ? 46.954 41.036 48.745 1.00 12.17 727 ASN B CA 1
ATOM 2049 C C . ASN B 1 125 ? 46.622 42.378 49.409 1.00 9.56 727 ASN B C 1
ATOM 2050 O O . ASN B 1 125 ? 45.477 42.817 49.373 1.00 11.39 727 ASN B O 1
ATOM 2055 N N . PHE B 1 126 ? 47.605 43.039 49.996 1.00 11.17 728 PHE B N 1
ATOM 2056 C CA . PHE B 1 126 ? 47.326 44.316 50.633 1.00 10.60 728 PHE B CA 1
ATOM 2057 C C . PHE B 1 126 ? 48.564 45.186 50.630 1.00 9.55 728 PHE B C 1
ATOM 2058 O O . PHE B 1 126 ? 49.650 44.744 50.251 1.00 10.19 728 PHE B O 1
ATOM 2066 N N . ILE B 1 127 ? 48.399 46.428 51.060 1.00 9.03 729 ILE B N 1
ATOM 2067 C CA . ILE B 1 127 ? 49.510 47.363 51.079 1.00 9.78 729 ILE B CA 1
ATOM 2068 C C . ILE B 1 127 ? 49.568 48.041 52.436 1.00 10.39 729 ILE B C 1
ATOM 2069 O O . ILE B 1 127 ? 48.585 48.633 52.880 1.00 9.66 729 ILE B O 1
ATOM 2074 N N . CYS B 1 128 ? 50.725 47.959 53.080 1.00 11.78 730 CYS B N 1
ATOM 2075 C CA . CYS B 1 128 ? 50.923 48.573 54.394 1.00 13.22 730 CYS B CA 1
ATOM 2076 C C . CYS B 1 128 ? 51.724 49.853 54.218 1.00 13.19 730 CYS B C 1
ATOM 2077 O O . CYS B 1 128 ? 52.591 49.937 53.345 1.00 13.10 730 CYS B O 1
ATOM 2080 N N . GLU B 1 129 ? 51.460 50.833 55.073 1.00 12.94 731 GLU B N 1
ATOM 2081 C CA . GLU B 1 129 ? 52.156 52.105 55.007 1.00 11.79 731 GLU B CA 1
ATOM 2082 C C . GLU B 1 129 ? 52.627 52.559 56.391 1.00 13.40 731 GLU B C 1
ATOM 2083 O O . GLU B 1 129 ? 51.958 52.321 57.399 1.00 9.75 731 GLU B O 1
ATOM 2089 N N . LYS B 1 130 ? 53.792 53.197 56.431 1.00 13.16 732 LYS B N 1
ATOM 2090 C CA . LYS B 1 130 ? 54.324 53.722 57.677 1.00 15.97 732 LYS B CA 1
ATOM 2091 C C . LYS B 1 130 ? 55.425 54.735 57.412 1.00 16.29 732 LYS B C 1
ATOM 2092 O O . LYS B 1 130 ? 56.010 54.771 56.332 1.00 16.85 732 LYS B O 1
ATOM 2098 N N . GLU B 1 131 ? 55.691 55.575 58.405 1.00 19.55 733 GLU B N 1
ATOM 2099 C CA . GLU B 1 131 ? 56.726 56.592 58.290 1.00 21.59 733 GLU B CA 1
ATOM 2100 C C . GLU B 1 131 ? 58.088 55.928 58.201 1.00 20.84 733 GLU B C 1
ATOM 2101 O O . GLU B 1 131 ? 58.346 54.938 58.872 1.00 19.18 733 GLU B O 1
ATOM 2107 N N . ARG B 1 132 ? 58.960 56.488 57.376 1.00 21.98 734 ARG B N 1
ATOM 2108 C CA . ARG B 1 132 ? 60.302 55.957 57.225 1.00 23.36 734 ARG B CA 1
ATOM 2109 C C . ARG B 1 132 ? 61.100 56.340 58.466 1.00 24.21 734 ARG B C 1
ATOM 2110 O O . ARG B 1 132 ? 60.972 57.455 58.974 1.00 22.00 734 ARG B O 1
ATOM 2118 N N . GLU B 1 133 ? 61.907 55.410 58.962 1.00 21.79 735 GLU B N 1
ATOM 2119 C CA . GLU B 1 133 ? 62.721 55.676 60.139 1.00 22.73 735 GLU B CA 1
ATOM 2120 C C . GLU B 1 133 ? 64.174 55.871 59.709 1.00 22.09 735 GLU B C 1
ATOM 2121 O O . GLU B 1 133 ? 64.537 55.570 58.579 1.00 22.93 735 GLU B O 1
ATOM 2127 N N . ALA B 1 134 ? 64.997 56.368 60.621 1.00 21.33 736 ALA B N 1
ATOM 2128 C CA . ALA B 1 134 ? 66.410 56.589 60.350 1.00 23.14 736 ALA B CA 1
ATOM 2129 C C . ALA B 1 134 ? 67.074 55.309 59.857 1.00 23.50 736 ALA B C 1
ATOM 2130 O O . ALA B 1 134 ? 66.617 54.208 60.156 1.00 21.37 736 ALA B O 1
ATOM 2132 N N . VAL B 1 135 ? 68.152 55.456 59.097 1.00 25.45 737 VAL B N 1
ATOM 2133 C CA . VAL B 1 135 ? 68.890 54.294 58.608 1.00 28.14 737 VAL B CA 1
ATOM 2134 C C . VAL B 1 135 ? 69.422 53.588 59.860 1.00 28.57 737 VAL B C 1
ATOM 2135 O O . VAL B 1 135 ? 70.101 54.204 60.679 1.00 28.94 737 VAL B O 1
ATOM 2139 N N . PRO B 1 136 ? 69.112 52.292 60.031 1.00 29.69 738 PRO B N 1
ATOM 2140 C CA . PRO B 1 136 ? 69.576 51.536 61.203 1.00 30.83 738 PRO B CA 1
ATOM 2141 C C . PRO B 1 136 ? 71.096 51.460 61.340 1.00 31.83 738 PRO B C 1
ATOM 2142 O O . PRO B 1 136 ? 71.829 51.719 60.385 1.00 32.28 738 PRO B O 1
ATOM 2146 N N . CYS C 1 5 ? 28.270 41.297 23.980 1.00 30.63 607 CYS C N 1
ATOM 2147 C CA . CYS C 1 5 ? 27.513 42.489 24.469 1.00 31.47 607 CYS C CA 1
ATOM 2148 C C . CYS C 1 5 ? 26.010 42.266 24.396 1.00 31.63 607 CYS C C 1
ATOM 2149 O O . CYS C 1 5 ? 25.517 41.596 23.495 1.00 32.49 607 CYS C O 1
ATOM 2152 N N . PRO C 1 6 ? 25.263 42.826 25.359 1.00 32.48 608 PRO C N 1
ATOM 2153 C CA . PRO C 1 6 ? 23.802 42.694 25.411 1.00 32.99 608 PRO C CA 1
ATOM 2154 C C . PRO C 1 6 ? 23.144 43.361 24.208 1.00 33.01 608 PRO C C 1
ATOM 2155 O O . PRO C 1 6 ? 23.750 44.210 23.554 1.00 33.47 608 PRO C O 1
ATOM 2159 N N . PRO C 1 7 ? 21.895 42.983 23.896 1.00 32.69 609 PRO C N 1
ATOM 2160 C CA . PRO C 1 7 ? 21.231 43.610 22.748 1.00 32.07 609 PRO C CA 1
ATOM 2161 C C . PRO C 1 7 ? 21.093 45.119 22.965 1.00 30.17 609 PRO C C 1
ATOM 2162 O O . PRO C 1 7 ? 20.939 45.572 24.096 1.00 29.60 609 PRO C O 1
ATOM 2166 N N . HIS C 1 8 ? 21.164 45.876 21.873 1.00 28.86 610 HIS C N 1
ATOM 2167 C CA . HIS C 1 8 ? 21.081 47.336 21.881 1.00 28.95 610 HIS C CA 1
ATOM 2168 C C . HIS C 1 8 ? 22.432 47.968 22.192 1.00 28.78 610 HIS C C 1
ATOM 2169 O O . HIS C 1 8 ? 22.560 49.187 22.234 1.00 29.81 610 HIS C O 1
ATOM 2176 N N . TRP C 1 9 ? 23.438 47.135 22.418 1.00 28.05 611 TRP C N 1
ATOM 2177 C CA . TRP C 1 9 ? 24.779 47.627 22.713 1.00 28.68 611 TRP C CA 1
ATOM 2178 C C . TRP C 1 9 ? 25.749 47.259 21.588 1.00 29.40 611 TRP C C 1
ATOM 2179 O O . TRP C 1 9 ? 25.643 46.187 20.993 1.00 30.61 611 TRP C O 1
ATOM 2190 N N . LYS C 1 10 ? 26.689 48.155 21.308 1.00 30.01 612 LYS C N 1
ATOM 2191 C CA . LYS C 1 10 ? 27.691 47.958 20.263 1.00 30.33 612 LYS C CA 1
ATOM 2192 C C . LYS C 1 10 ? 29.019 47.562 20.905 1.00 30.51 612 LYS C C 1
ATOM 2193 O O . LYS C 1 10 ? 29.395 48.102 21.940 1.00 29.55 612 LYS C O 1
ATOM 2199 N N . ASN C 1 11 ? 29.738 46.638 20.281 1.00 30.04 613 ASN C N 1
ATOM 2200 C CA . ASN C 1 11 ? 31.007 46.190 20.826 1.00 28.33 613 ASN C CA 1
ATOM 2201 C C . ASN C 1 11 ? 32.243 46.738 20.127 1.00 27.55 613 ASN C C 1
ATOM 2202 O O . ASN C 1 11 ? 32.319 46.782 18.903 1.00 26.11 613 ASN C O 1
ATOM 2207 N N . PHE C 1 12 ? 33.206 47.162 20.938 1.00 27.04 614 PHE C N 1
ATOM 2208 C CA . PHE C 1 12 ? 34.483 47.688 20.466 1.00 26.72 614 PHE C CA 1
ATOM 2209 C C . PHE C 1 12 ? 35.496 47.172 21.484 1.00 25.38 614 PHE C C 1
ATOM 2210 O O . PHE C 1 12 ? 35.331 47.380 22.686 1.00 25.21 614 PHE C O 1
ATOM 2218 N N . THR C 1 13 ? 36.534 46.497 21.000 1.00 24.97 615 THR C N 1
ATOM 2219 C CA . THR C 1 13 ? 37.547 45.897 21.859 1.00 22.82 615 THR C CA 1
ATOM 2220 C C . THR C 1 13 ? 36.820 45.137 22.975 1.00 22.45 615 THR C C 1
ATOM 2221 O O . THR C 1 13 ? 35.940 44.333 22.683 1.00 22.96 615 THR C O 1
ATOM 2225 N N . ASP C 1 14 ? 37.150 45.379 24.238 1.00 22.37 616 ASP C N 1
ATOM 2226 C CA . ASP C 1 14 ? 36.473 44.657 25.311 1.00 22.75 616 ASP C CA 1
ATOM 2227 C C . ASP C 1 14 ? 35.377 45.470 26.012 1.00 20.96 616 ASP C C 1
ATOM 2228 O O . ASP C 1 14 ? 34.959 45.132 27.126 1.00 18.68 616 ASP C O 1
ATOM 2233 N N . LYS C 1 15 ? 34.910 46.522 25.342 1.00 22.03 617 LYS C N 1
ATOM 2234 C CA . LYS C 1 15 ? 33.859 47.393 25.868 1.00 21.55 617 LYS C CA 1
ATOM 2235 C C . LYS C 1 15 ? 32.542 47.270 25.092 1.00 21.63 617 LYS C C 1
ATOM 2236 O O . LYS C 1 15 ? 32.524 46.900 23.911 1.00 21.78 617 LYS C O 1
ATOM 2242 N N . CYS C 1 16 ? 31.438 47.575 25.766 1.00 19.98 618 CYS C N 1
ATOM 2243 C CA . CYS C 1 16 ? 30.117 47.542 25.142 1.00 21.65 618 CYS C CA 1
ATOM 2244 C C . CYS C 1 16 ? 29.591 48.971 25.192 1.00 20.63 618 CYS C C 1
ATOM 2245 O O . CYS C 1 16 ? 29.682 49.639 26.226 1.00 19.51 618 CYS C O 1
ATOM 2248 N N . TYR C 1 17 ? 29.046 49.440 24.076 1.00 20.18 619 TYR C N 1
ATOM 2249 C CA . TYR C 1 17 ? 28.548 50.809 23.996 1.00 19.21 619 TYR C CA 1
ATOM 2250 C C . TYR C 1 17 ? 27.084 50.927 23.611 1.00 21.12 619 TYR C C 1
ATOM 2251 O O . TYR C 1 17 ? 26.604 50.226 22.721 1.00 18.56 619 TYR C O 1
ATOM 2260 N N . TYR C 1 18 ? 26.383 51.837 24.278 1.00 21.33 620 TYR C N 1
ATOM 2261 C CA . TYR C 1 18 ? 24.979 52.061 23.988 1.00 22.22 620 TYR C CA 1
ATOM 2262 C C . TYR C 1 18 ? 24.780 53.447 23.387 1.00 20.88 620 TYR C C 1
ATOM 2263 O O . TYR C 1 18 ? 25.074 54.455 24.022 1.00 20.27 620 TYR C O 1
ATOM 2272 N N . PHE C 1 19 ? 24.309 53.490 22.146 1.00 22.69 621 PHE C N 1
ATOM 2273 C CA . PHE C 1 19 ? 24.039 54.756 21.477 1.00 23.75 621 PHE C CA 1
ATOM 2274 C C . PHE C 1 19 ? 22.538 54.989 21.602 1.00 24.95 621 PHE C C 1
ATOM 2275 O O . PHE C 1 19 ? 21.737 54.496 20.812 1.00 25.02 621 PHE C O 1
ATOM 2283 N N . SER C 1 20 ? 22.173 55.741 22.628 1.00 26.85 622 SER C N 1
ATOM 2284 C CA . SER C 1 20 ? 20.783 56.028 22.943 1.00 26.83 622 SER C CA 1
ATOM 2285 C C . SER C 1 20 ? 19.936 56.624 21.837 1.00 29.29 622 SER C C 1
ATOM 2286 O O . SER C 1 20 ? 20.435 57.242 20.893 1.00 30.33 622 SER C O 1
ATOM 2289 N N . LEU C 1 21 ? 18.633 56.425 21.992 1.00 31.80 623 LEU C N 1
ATOM 2290 C CA . LEU C 1 21 ? 17.622 56.971 21.100 1.00 33.64 623 LEU C CA 1
ATOM 2291 C C . LEU C 1 21 ? 16.960 57.995 22.014 1.00 34.14 623 LEU C C 1
ATOM 2292 O O . LEU C 1 21 ? 16.237 58.887 21.567 1.00 35.20 623 LEU C O 1
ATOM 2297 N N . GLU C 1 22 ? 17.238 57.844 23.310 1.00 33.81 624 GLU C N 1
ATOM 2298 C CA . GLU C 1 22 ? 16.715 58.727 24.350 1.00 32.98 624 GLU C CA 1
ATOM 2299 C C . GLU C 1 22 ? 17.450 60.059 24.325 1.00 32.02 624 GLU C C 1
ATOM 2300 O O . GLU C 1 22 ? 18.648 60.108 24.058 1.00 31.60 624 GLU C O 1
ATOM 2306 N N . LYS C 1 23 ? 16.727 61.138 24.602 1.00 32.41 625 LYS C N 1
ATOM 2307 C CA . LYS C 1 23 ? 17.309 62.474 24.620 1.00 31.82 625 LYS C CA 1
ATOM 2308 C C . LYS C 1 23 ? 17.059 63.094 25.995 1.00 32.49 625 LYS C C 1
ATOM 2309 O O . LYS C 1 23 ? 15.931 63.457 26.324 1.00 33.52 625 LYS C O 1
ATOM 2315 N N . GLU C 1 24 ? 18.113 63.206 26.796 1.00 29.89 626 GLU C N 1
ATOM 2316 C CA . GLU C 1 24 ? 17.992 63.762 28.141 1.00 28.91 626 GLU C CA 1
ATOM 2317 C C . GLU C 1 24 ? 19.012 64.874 28.338 1.00 25.80 626 GLU C C 1
ATOM 2318 O O . GLU C 1 24 ? 19.874 65.089 27.488 1.00 26.90 626 GLU C O 1
ATOM 2324 N N . ILE C 1 25 ? 18.909 65.584 29.458 1.00 23.99 627 ILE C N 1
ATOM 2325 C CA . ILE C 1 25 ? 19.873 66.631 29.780 1.00 22.96 627 ILE C CA 1
ATOM 2326 C C . ILE C 1 25 ? 21.051 65.874 30.397 1.00 21.99 627 ILE C C 1
ATOM 2327 O O . ILE C 1 25 ? 20.940 64.676 30.651 1.00 20.22 627 ILE C O 1
ATOM 2332 N N . PHE C 1 26 ? 22.165 66.554 30.652 1.00 22.30 628 PHE C N 1
ATOM 2333 C CA . PHE C 1 26 ? 23.339 65.863 31.175 1.00 23.04 628 PHE C CA 1
ATOM 2334 C C . PHE C 1 26 ? 23.050 64.990 32.392 1.00 21.99 628 PHE C C 1
ATOM 2335 O O . PHE C 1 26 ? 23.306 63.784 32.376 1.00 19.28 628 PHE C O 1
ATOM 2343 N N . GLU C 1 27 ? 22.521 65.610 33.440 1.00 22.37 629 GLU C N 1
ATOM 2344 C CA . GLU C 1 27 ? 22.194 64.916 34.678 1.00 25.24 629 GLU C CA 1
ATOM 2345 C C . GLU C 1 27 ? 21.463 63.597 34.459 1.00 24.79 629 GLU C C 1
ATOM 2346 O O . GLU C 1 27 ? 21.879 62.560 34.975 1.00 24.50 629 GLU C O 1
ATOM 2352 N N . ASP C 1 28 ? 20.375 63.643 33.695 1.00 24.17 630 ASP C N 1
ATOM 2353 C CA . ASP C 1 28 ? 19.570 62.457 33.422 1.00 25.44 630 ASP C CA 1
ATOM 2354 C C . ASP C 1 28 ? 20.303 61.376 32.638 1.00 23.76 630 ASP C C 1
ATOM 2355 O O . ASP C 1 28 ? 20.218 60.190 32.971 1.00 22.27 630 ASP C O 1
ATOM 2360 N N . ALA C 1 29 ? 21.008 61.781 31.586 1.00 22.51 631 ALA C N 1
ATOM 2361 C CA . ALA C 1 29 ? 21.758 60.823 30.783 1.00 20.65 631 ALA C CA 1
ATOM 2362 C C . ALA C 1 29 ? 22.768 60.134 31.700 1.00 20.03 631 ALA C C 1
ATOM 2363 O O . ALA C 1 29 ? 22.944 58.917 31.654 1.00 21.46 631 ALA C O 1
ATOM 2365 N N . LYS C 1 30 ? 23.423 60.927 32.540 1.00 20.37 632 LYS C N 1
ATOM 2366 C CA . LYS C 1 30 ? 24.405 60.404 33.478 1.00 20.02 632 LYS C CA 1
ATOM 2367 C C . LYS C 1 30 ? 23.769 59.320 34.353 1.00 21.05 632 LYS C C 1
ATOM 2368 O O . LYS C 1 30 ? 24.356 58.266 34.567 1.00 19.01 632 LYS C O 1
ATOM 2374 N N . LEU C 1 31 ? 22.553 59.571 34.831 1.00 21.64 633 LEU C N 1
ATOM 2375 C CA . LEU C 1 31 ? 21.850 58.604 35.669 1.00 21.18 633 LEU C CA 1
ATOM 2376 C C . LEU C 1 31 ? 21.343 57.420 34.855 1.00 20.04 633 LEU C C 1
ATOM 2377 O O . LEU C 1 31 ? 21.259 56.302 35.362 1.00 17.99 633 LEU C O 1
ATOM 2382 N N . PHE C 1 32 ? 21.008 57.665 33.593 1.00 21.69 634 PHE C N 1
ATOM 2383 C CA . PHE C 1 32 ? 20.524 56.595 32.732 1.00 22.77 634 PHE C CA 1
ATOM 2384 C C . PHE C 1 32 ? 21.590 55.509 32.668 1.00 22.10 634 PHE C C 1
ATOM 2385 O O . PHE C 1 32 ? 21.321 54.353 32.972 1.00 21.49 634 PHE C O 1
ATOM 2393 N N . CYS C 1 33 ? 22.803 55.894 32.279 1.00 23.11 635 CYS C N 1
ATOM 2394 C CA . CYS C 1 33 ? 23.903 54.937 32.170 1.00 23.76 635 CYS C CA 1
ATOM 2395 C C . CYS C 1 33 ? 24.226 54.253 33.500 1.00 22.33 635 CYS C C 1
ATOM 2396 O O . CYS C 1 33 ? 24.480 53.045 33.536 1.00 22.16 635 CYS C O 1
ATOM 2399 N N . GLU C 1 34 ? 24.213 55.014 34.592 1.00 21.84 636 GLU C N 1
ATOM 2400 C CA . GLU C 1 34 ? 24.503 54.439 35.901 1.00 24.22 636 GLU C CA 1
ATOM 2401 C C . GLU C 1 34 ? 23.496 53.339 36.206 1.00 24.25 636 GLU C C 1
ATOM 2402 O O . GLU C 1 34 ? 23.836 52.338 36.831 1.00 25.68 636 GLU C O 1
ATOM 2408 N N . ASP C 1 35 ? 22.263 53.523 35.745 1.00 25.52 637 ASP C N 1
ATOM 2409 C CA . ASP C 1 35 ? 21.204 52.536 35.954 1.00 26.69 637 ASP C CA 1
ATOM 2410 C C . ASP C 1 35 ? 21.491 51.245 35.188 1.00 26.99 637 ASP C C 1
ATOM 2411 O O . ASP C 1 35 ? 21.073 50.157 35.597 1.00 27.20 637 ASP C O 1
ATOM 2416 N N . LYS C 1 36 ? 22.206 51.376 34.075 1.00 26.88 638 LYS C N 1
ATOM 2417 C CA . LYS C 1 36 ? 22.571 50.233 33.245 1.00 26.56 638 LYS C CA 1
ATOM 2418 C C . LYS C 1 36 ? 23.942 49.688 33.656 1.00 26.47 638 LYS C C 1
ATOM 2419 O O . LYS C 1 36 ? 24.540 48.889 32.935 1.00 26.56 638 LYS C O 1
ATOM 2425 N N . SER C 1 37 ? 24.436 50.125 34.810 1.00 26.04 639 SER C N 1
ATOM 2426 C CA . SER C 1 37 ? 25.738 49.691 35.298 1.00 24.24 639 SER C CA 1
ATOM 2427 C C . SER C 1 37 ? 26.827 50.112 34.315 1.00 24.51 639 SER C C 1
ATOM 2428 O O . SER C 1 37 ? 27.766 49.361 34.034 1.00 23.33 639 SER C O 1
ATOM 2431 N N . SER C 1 38 ? 26.690 51.331 33.807 1.00 21.43 640 SER C N 1
ATOM 2432 C CA . SER C 1 38 ? 27.631 51.893 32.850 1.00 20.65 640 SER C CA 1
ATOM 2433 C C . SER C 1 38 ? 27.808 53.370 33.167 1.00 19.58 640 SER C C 1
ATOM 2434 O O . SER C 1 38 ? 27.226 53.876 34.125 1.00 20.98 640 SER C O 1
ATOM 2437 N N . HIS C 1 39 ? 28.588 54.069 32.351 1.00 17.12 641 HIS C N 1
ATOM 2438 C CA . HIS C 1 39 ? 28.830 55.490 32.585 1.00 16.10 641 HIS C CA 1
ATOM 2439 C C . HIS C 1 39 ? 28.900 56.247 31.265 1.00 15.97 641 HIS C C 1
ATOM 2440 O O . HIS C 1 39 ? 29.222 55.662 30.235 1.00 18.23 641 HIS C O 1
ATOM 2447 N N . LEU C 1 40 ? 28.588 57.541 31.270 1.00 16.22 642 LEU C N 1
ATOM 2448 C CA . LEU C 1 40 ? 28.687 58.284 30.022 1.00 15.73 642 LEU C CA 1
ATOM 2449 C C . LEU C 1 40 ? 30.087 57.993 29.479 1.00 14.62 642 LEU C C 1
ATOM 2450 O O . LEU C 1 40 ? 31.059 57.980 30.228 1.00 12.97 642 LEU C O 1
ATOM 2455 N N . VAL C 1 41 ? 30.169 57.751 28.179 1.00 15.84 643 VAL C N 1
ATOM 2456 C CA . VAL C 1 41 ? 31.422 57.399 27.526 1.00 15.75 643 VAL C CA 1
ATOM 2457 C C . VAL C 1 41 ? 32.647 58.247 27.852 1.00 15.52 643 VAL C C 1
ATOM 2458 O O . VAL C 1 41 ? 32.580 59.477 27.945 1.00 14.62 643 VAL C O 1
ATOM 2462 N N . PHE C 1 42 ? 33.764 57.557 28.053 1.00 13.62 644 PHE C N 1
ATOM 2463 C CA . PHE C 1 42 ? 35.050 58.192 28.294 1.00 13.22 644 PHE C CA 1
ATOM 2464 C C . PHE C 1 42 ? 35.804 57.842 27.003 1.00 14.65 644 PHE C C 1
ATOM 2465 O O . PHE C 1 42 ? 36.052 56.661 26.723 1.00 12.71 644 PHE C O 1
ATOM 2473 N N . ILE C 1 43 ? 36.119 58.855 26.206 1.00 15.32 645 ILE C N 1
ATOM 2474 C CA . ILE C 1 43 ? 36.838 58.651 24.950 1.00 19.16 645 ILE C CA 1
ATOM 2475 C C . ILE C 1 43 ? 38.318 58.856 25.252 1.00 17.13 645 ILE C C 1
ATOM 2476 O O . ILE C 1 43 ? 38.787 59.976 25.436 1.00 18.12 645 ILE C O 1
ATOM 2481 N N . ASN C 1 44 ? 39.050 57.753 25.293 1.00 19.71 646 ASN C N 1
ATOM 2482 C CA . ASN C 1 44 ? 40.450 57.811 25.656 1.00 18.59 646 ASN C CA 1
ATOM 2483 C C . ASN C 1 44 ? 41.484 57.595 24.548 1.00 19.84 646 ASN C C 1
ATOM 2484 O O . ASN C 1 44 ? 42.671 57.453 24.839 1.00 18.72 646 ASN C O 1
ATOM 2489 N N . SER C 1 45 ? 41.052 57.576 23.290 1.00 20.22 647 SER C N 1
ATOM 2490 C CA . SER C 1 45 ? 41.998 57.386 22.187 1.00 22.90 647 SER C CA 1
ATOM 2491 C C . SER C 1 45 ? 41.380 57.703 20.832 1.00 23.78 647 SER C C 1
ATOM 2492 O O . SER C 1 45 ? 40.159 57.753 20.692 1.00 22.15 647 SER C O 1
ATOM 2495 N N . ARG C 1 46 ? 42.232 57.903 19.831 1.00 24.56 648 ARG C N 1
ATOM 2496 C CA . ARG C 1 46 ? 41.756 58.207 18.490 1.00 26.29 648 ARG C CA 1
ATOM 2497 C C . ARG C 1 46 ? 40.951 57.037 17.930 1.00 24.97 648 ARG C C 1
ATOM 2498 O O . ARG C 1 46 ? 39.955 57.240 17.240 1.00 26.93 648 ARG C O 1
ATOM 2506 N N . GLU C 1 47 ? 41.370 55.812 18.241 1.00 22.64 649 GLU C N 1
ATOM 2507 C CA . GLU C 1 47 ? 40.668 54.627 17.755 1.00 22.68 649 GLU C CA 1
ATOM 2508 C C . GLU C 1 47 ? 39.271 54.491 18.336 1.00 21.66 649 GLU C C 1
ATOM 2509 O O . GLU C 1 47 ? 38.348 54.053 17.644 1.00 21.68 649 GLU C O 1
ATOM 2515 N N . GLU C 1 48 ? 39.114 54.846 19.608 1.00 21.62 650 GLU C N 1
ATOM 2516 C CA . GLU C 1 48 ? 37.805 54.768 20.247 1.00 20.80 650 GLU C CA 1
ATOM 2517 C C . GLU C 1 48 ? 36.965 55.885 19.643 1.00 21.43 650 GLU C C 1
ATOM 2518 O O . GLU C 1 48 ? 35.793 55.701 19.328 1.00 22.72 650 GLU C O 1
ATOM 2524 N N . GLN C 1 49 ? 37.587 57.047 19.476 1.00 21.93 651 GLN C N 1
ATOM 2525 C CA . GLN C 1 49 ? 36.908 58.201 18.912 1.00 24.42 651 GLN C CA 1
ATOM 2526 C C . GLN C 1 49 ? 36.356 57.914 17.516 1.00 25.76 651 GLN C C 1
ATOM 2527 O O . GLN C 1 49 ? 35.164 58.083 17.268 1.00 24.34 651 GLN C O 1
ATOM 2533 N N . GLN C 1 50 ? 37.227 57.473 16.613 1.00 27.04 652 GLN C N 1
ATOM 2534 C CA . GLN C 1 50 ? 36.829 57.174 15.240 1.00 28.80 652 GLN C CA 1
ATOM 2535 C C . GLN C 1 50 ? 35.683 56.176 15.158 1.00 29.06 652 GLN C C 1
ATOM 2536 O O . GLN C 1 50 ? 34.741 56.376 14.391 1.00 30.49 652 GLN C O 1
ATOM 2542 N N . TRP C 1 51 ? 35.772 55.099 15.937 1.00 28.62 653 TRP C N 1
ATOM 2543 C CA . TRP C 1 51 ? 34.742 54.062 15.954 1.00 28.39 653 TRP C CA 1
ATOM 2544 C C . TRP C 1 51 ? 33.430 54.604 16.504 1.00 29.89 653 TRP C C 1
ATOM 2545 O O . TRP C 1 51 ? 32.362 54.053 16.237 1.00 27.93 653 TRP C O 1
ATOM 2556 N N . ILE C 1 52 ? 33.515 55.669 17.293 1.00 30.95 654 ILE C N 1
ATOM 2557 C CA . ILE C 1 52 ? 32.320 56.288 17.852 1.00 32.41 654 ILE C CA 1
ATOM 2558 C C . ILE C 1 52 ? 31.733 57.183 16.771 1.00 34.29 654 ILE C C 1
ATOM 2559 O O . ILE C 1 52 ? 30.541 57.119 16.473 1.00 33.02 654 ILE C O 1
ATOM 2564 N N . LYS C 1 53 ? 32.588 58.014 16.185 1.00 37.03 655 LYS C N 1
ATOM 2565 C CA . LYS C 1 53 ? 32.181 58.926 15.122 1.00 39.63 655 LYS C CA 1
ATOM 2566 C C . LYS C 1 53 ? 31.363 58.180 14.073 1.00 39.54 655 LYS C C 1
ATOM 2567 O O . LYS C 1 53 ? 30.508 58.760 13.406 1.00 39.96 655 LYS C O 1
ATOM 2573 N N . LYS C 1 54 ? 31.629 56.884 13.950 1.00 40.72 656 LYS C N 1
ATOM 2574 C CA . LYS C 1 54 ? 30.956 56.028 12.983 1.00 42.15 656 LYS C CA 1
ATOM 2575 C C . LYS C 1 54 ? 29.472 55.826 13.263 1.00 42.31 656 LYS C C 1
ATOM 2576 O O . LYS C 1 54 ? 28.665 55.800 12.337 1.00 42.82 656 LYS C O 1
ATOM 2582 N N . HIS C 1 55 ? 29.113 55.681 14.535 1.00 42.29 657 HIS C N 1
ATOM 2583 C CA . HIS C 1 55 ? 27.719 55.464 14.905 1.00 42.03 657 HIS C CA 1
ATOM 2584 C C . HIS C 1 55 ? 27.000 56.735 15.348 1.00 41.99 657 HIS C C 1
ATOM 2585 O O . HIS C 1 55 ? 25.851 56.685 15.780 1.00 42.35 657 HIS C O 1
ATOM 2592 N N . THR C 1 56 ? 27.673 57.873 15.240 1.00 42.70 658 THR C N 1
ATOM 2593 C CA . THR C 1 56 ? 27.068 59.141 15.625 1.00 43.74 658 THR C CA 1
ATOM 2594 C C . THR C 1 56 ? 27.135 60.128 14.468 1.00 45.52 658 THR C C 1
ATOM 2595 O O . THR C 1 56 ? 27.018 61.339 14.662 1.00 45.00 658 THR C O 1
ATOM 2599 N N . VAL C 1 57 ? 27.331 59.591 13.267 1.00 48.56 659 VAL C N 1
ATOM 2600 C CA . VAL C 1 57 ? 27.419 60.384 12.044 1.00 50.81 659 VAL C CA 1
ATOM 2601 C C . VAL C 1 57 ? 26.456 61.567 12.054 1.00 52.58 659 VAL C C 1
ATOM 2602 O O . VAL C 1 57 ? 25.383 61.491 12.648 1.00 52.98 659 VAL C O 1
ATOM 2606 N N . GLY C 1 58 ? 26.855 62.652 11.394 1.00 54.03 660 GLY C N 1
ATOM 2607 C CA . GLY C 1 58 ? 26.039 63.854 11.321 1.00 55.41 660 GLY C CA 1
ATOM 2608 C C . GLY C 1 58 ? 24.562 63.658 11.606 1.00 56.19 660 GLY C C 1
ATOM 2609 O O . GLY C 1 58 ? 23.760 63.453 10.695 1.00 56.69 660 GLY C O 1
ATOM 2610 N N . ARG C 1 59 ? 24.206 63.725 12.884 1.00 56.92 661 ARG C N 1
ATOM 2611 C CA . ARG C 1 59 ? 22.826 63.555 13.324 1.00 57.28 661 ARG C CA 1
ATOM 2612 C C . ARG C 1 59 ? 22.573 64.530 14.468 1.00 55.84 661 ARG C C 1
ATOM 2613 O O . ARG C 1 59 ? 22.479 65.743 14.270 1.00 55.99 661 ARG C O 1
ATOM 2621 N N . GLU C 1 60 ? 22.467 63.977 15.671 1.00 53.85 662 GLU C N 1
ATOM 2622 C CA . GLU C 1 60 ? 22.246 64.766 16.870 1.00 51.00 662 GLU C CA 1
ATOM 2623 C C . GLU C 1 60 ? 23.561 64.761 17.639 1.00 48.38 662 GLU C C 1
ATOM 2624 O O . GLU C 1 60 ? 24.486 64.029 17.287 1.00 48.50 662 GLU C O 1
ATOM 2630 N N . SER C 1 61 ? 23.645 65.574 18.685 1.00 44.96 663 SER C N 1
ATOM 2631 C CA . SER C 1 61 ? 24.851 65.629 19.500 1.00 40.46 663 SER C CA 1
ATOM 2632 C C . SER C 1 61 ? 24.748 64.575 20.595 1.00 37.72 663 SER C C 1
ATOM 2633 O O . SER C 1 61 ? 23.658 64.303 21.104 1.00 37.00 663 SER C O 1
ATOM 2636 N N . HIS C 1 62 ? 25.879 63.974 20.947 1.00 32.29 664 HIS C N 1
ATOM 2637 C CA . HIS C 1 62 ? 25.896 62.959 21.987 1.00 28.51 664 HIS C CA 1
ATOM 2638 C C . HIS C 1 62 ? 26.724 63.382 23.191 1.00 25.33 664 HIS C C 1
ATOM 2639 O O . HIS C 1 62 ? 27.889 63.763 23.060 1.00 25.49 664 HIS C O 1
ATOM 2646 N N . TRP C 1 63 ? 26.101 63.323 24.364 1.00 22.44 665 TRP C N 1
ATOM 2647 C CA . TRP C 1 63 ? 26.769 63.672 25.615 1.00 18.95 665 TRP C CA 1
ATOM 2648 C C . TRP C 1 63 ? 27.912 62.689 25.825 1.00 17.00 665 TRP C C 1
ATOM 2649 O O . TRP C 1 63 ? 27.807 61.520 25.449 1.00 16.04 665 TRP C O 1
ATOM 2660 N N . ILE C 1 64 ? 28.996 63.163 26.426 1.00 15.62 666 ILE C N 1
ATOM 2661 C CA . ILE C 1 64 ? 30.113 62.286 26.763 1.00 16.40 666 ILE C CA 1
ATOM 2662 C C . ILE C 1 64 ? 30.428 62.598 28.222 1.00 15.75 666 ILE C C 1
ATOM 2663 O O . ILE C 1 64 ? 30.102 63.676 28.706 1.00 14.93 666 ILE C O 1
ATOM 2668 N N . GLY C 1 65 ? 31.046 61.662 28.933 1.00 16.50 667 GLY C N 1
ATOM 2669 C CA . GLY C 1 65 ? 31.326 61.900 30.339 1.00 17.69 667 GLY C CA 1
ATOM 2670 C C . GLY C 1 65 ? 32.442 62.861 30.683 1.00 18.19 667 GLY C C 1
ATOM 2671 O O . GLY C 1 65 ? 33.343 62.499 31.441 1.00 19.78 667 GLY C O 1
ATOM 2672 N N . LEU C 1 66 ? 32.381 64.085 30.166 1.00 18.23 668 LEU C N 1
ATOM 2673 C CA . LEU C 1 66 ? 33.417 65.076 30.430 1.00 18.30 668 LEU C CA 1
ATOM 2674 C C . LEU C 1 66 ? 32.811 66.404 30.857 1.00 17.61 668 LEU C C 1
ATOM 2675 O O . LEU C 1 66 ? 31.899 66.901 30.203 1.00 18.74 668 LEU C O 1
ATOM 2680 N N . THR C 1 67 ? 33.333 66.986 31.937 1.00 16.58 669 THR C N 1
ATOM 2681 C CA . THR C 1 67 ? 32.824 68.263 32.435 1.00 17.57 669 THR C CA 1
ATOM 2682 C C . THR C 1 67 ? 33.894 69.081 33.149 1.00 18.37 669 THR C C 1
ATOM 2683 O O . THR C 1 67 ? 34.901 68.539 33.593 1.00 19.50 669 THR C O 1
ATOM 2687 N N . ASP C 1 68 ? 33.677 70.389 33.254 1.00 19.95 670 ASP C N 1
ATOM 2688 C CA . ASP C 1 68 ? 34.614 71.268 33.950 1.00 24.18 670 ASP C CA 1
ATOM 2689 C C . ASP C 1 68 ? 33.834 72.132 34.942 1.00 25.47 670 ASP C C 1
ATOM 2690 O O . ASP C 1 68 ? 34.232 73.250 35.274 1.00 25.12 670 ASP C O 1
ATOM 2695 N N . SER C 1 69 ? 32.712 71.597 35.409 1.00 26.72 671 SER C N 1
ATOM 2696 C CA . SER C 1 69 ? 31.863 72.306 36.357 1.00 27.53 671 SER C CA 1
ATOM 2697 C C . SER C 1 69 ? 32.571 72.505 37.687 1.00 29.77 671 SER C C 1
ATOM 2698 O O . SER C 1 69 ? 32.518 73.586 38.272 1.00 30.91 671 SER C O 1
ATOM 2701 N N . GLU C 1 70 ? 33.238 71.461 38.164 1.00 30.94 672 GLU C N 1
ATOM 2702 C CA . GLU C 1 70 ? 33.956 71.536 39.430 1.00 33.22 672 GLU C CA 1
ATOM 2703 C C . GLU C 1 70 ? 34.902 72.736 39.459 1.00 34.30 672 GLU C C 1
ATOM 2704 O O . GLU C 1 70 ? 34.922 73.504 40.419 1.00 36.30 672 GLU C O 1
ATOM 2710 N N . GLN C 1 71 ? 35.683 72.892 38.398 1.00 35.01 673 GLN C N 1
ATOM 2711 C CA . GLN C 1 71 ? 36.626 73.998 38.288 1.00 36.22 673 GLN C CA 1
ATOM 2712 C C . GLN C 1 71 ? 36.726 74.378 36.816 1.00 36.11 673 GLN C C 1
ATOM 2713 O O . GLN C 1 71 ? 37.352 73.671 36.028 1.00 35.13 673 GLN C O 1
ATOM 2719 N N . GLU C 1 72 ? 36.097 75.491 36.449 1.00 36.86 674 GLU C N 1
ATOM 2720 C CA . GLU C 1 72 ? 36.092 75.955 35.060 1.00 37.18 674 GLU C CA 1
ATOM 2721 C C . GLU C 1 72 ? 37.473 75.915 34.417 1.00 37.50 674 GLU C C 1
ATOM 2722 O O . GLU C 1 72 ? 38.460 76.328 35.028 1.00 37.52 674 GLU C O 1
ATOM 2728 N N . SER C 1 73 ? 37.516 75.413 33.182 1.00 37.50 675 SER C N 1
ATOM 2729 C CA . SER C 1 73 ? 38.738 75.287 32.383 1.00 38.27 675 SER C CA 1
ATOM 2730 C C . SER C 1 73 ? 39.445 73.954 32.589 1.00 37.49 675 SER C C 1
ATOM 2731 O O . SER C 1 73 ? 40.225 73.523 31.740 1.00 37.95 675 SER C O 1
ATOM 2734 N N . GLU C 1 74 ? 39.175 73.304 33.716 1.00 36.25 676 GLU C N 1
ATOM 2735 C CA . GLU C 1 74 ? 39.795 72.019 34.012 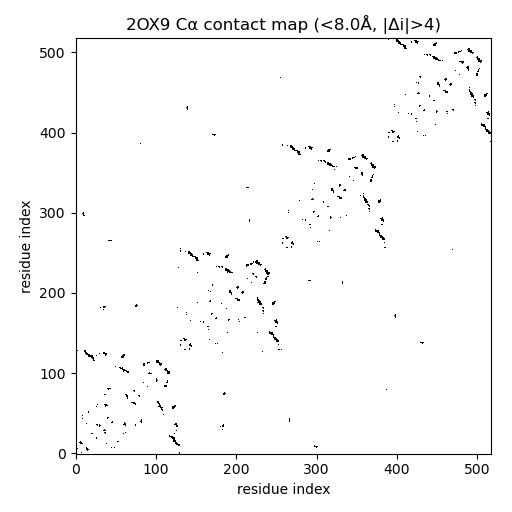1.00 34.90 676 GLU C CA 1
ATOM 2736 C C . GLU C 1 74 ? 38.805 70.892 33.738 1.00 32.42 676 GLU C C 1
ATOM 2737 O O . GLU C 1 74 ? 37.957 70.578 34.572 1.00 32.11 676 GLU C O 1
ATOM 2743 N N . TRP C 1 75 ? 38.914 70.288 32.563 1.00 29.49 677 TRP C N 1
ATOM 2744 C CA . TRP C 1 75 ? 38.019 69.205 32.194 1.00 26.95 677 TRP C CA 1
ATOM 2745 C C . TRP C 1 75 ? 38.518 67.847 32.663 1.00 26.50 677 TRP C C 1
ATOM 2746 O O . TRP C 1 75 ? 39.703 67.536 32.557 1.00 25.97 677 TRP C O 1
ATOM 2757 N N . LYS C 1 76 ? 37.598 67.045 33.190 1.00 24.58 678 LYS C N 1
ATOM 2758 C CA . LYS C 1 76 ? 37.926 65.719 33.698 1.00 23.36 678 LYS C CA 1
ATOM 2759 C C . LYS C 1 76 ? 36.787 64.772 33.380 1.00 21.00 678 LYS C C 1
ATOM 2760 O O . LYS C 1 76 ? 35.628 65.183 33.361 1.00 19.05 678 LYS C O 1
ATOM 2766 N N . TRP C 1 77 ? 37.105 63.508 33.128 1.00 18.49 679 TRP C N 1
ATOM 2767 C CA . TRP C 1 77 ? 36.064 62.529 32.864 1.00 18.38 679 TRP C CA 1
ATOM 2768 C C . TRP C 1 77 ? 35.306 62.363 34.180 1.00 19.00 679 TRP C C 1
ATOM 2769 O O . TRP C 1 77 ? 35.798 62.768 35.234 1.00 20.22 679 TRP C O 1
ATOM 2780 N N . LEU C 1 78 ? 34.111 61.790 34.123 1.00 18.98 680 LEU C N 1
ATOM 2781 C CA . LEU C 1 78 ? 33.301 61.618 35.322 1.00 21.38 680 LEU C CA 1
ATOM 2782 C C . LEU C 1 78 ? 33.969 60.921 36.506 1.00 22.26 680 LEU C C 1
ATOM 2783 O O . LEU C 1 78 ? 33.712 61.277 37.656 1.00 24.65 680 LEU C O 1
ATOM 2788 N N . ASP C 1 79 ? 34.817 59.935 36.239 1.00 24.73 681 ASP C N 1
ATOM 2789 C CA . ASP C 1 79 ? 35.486 59.205 37.316 1.00 25.08 681 ASP C CA 1
ATOM 2790 C C . ASP C 1 79 ? 36.703 59.962 37.837 1.00 27.33 681 ASP C C 1
ATOM 2791 O O . ASP C 1 79 ? 37.540 59.395 38.542 1.00 27.05 681 ASP C O 1
ATOM 2796 N N . GLY C 1 80 ? 36.808 61.236 37.467 1.00 26.87 682 GLY C N 1
ATOM 2797 C CA . GLY C 1 80 ? 37.923 62.052 37.915 1.00 28.84 682 GLY C CA 1
ATOM 2798 C C . GLY C 1 80 ? 39.148 62.037 37.016 1.00 29.59 682 GLY C C 1
ATOM 2799 O O . GLY C 1 80 ? 40.003 62.917 37.124 1.00 31.31 682 GLY C O 1
ATOM 2800 N N . SER C 1 81 ? 39.247 61.044 36.138 1.00 30.20 683 SER C N 1
ATOM 2801 C CA . SER C 1 81 ? 40.385 60.942 35.230 1.00 31.47 683 SER C CA 1
ATOM 2802 C C . SER C 1 81 ? 40.649 62.252 34.499 1.00 32.80 683 SER C C 1
ATOM 2803 O O . SER C 1 81 ? 39.719 62.921 34.038 1.00 31.08 683 SER C O 1
ATOM 2806 N N . PRO C 1 82 ? 41.928 62.645 34.396 1.00 34.86 684 PRO C N 1
ATOM 2807 C CA . PRO C 1 82 ? 42.283 63.888 33.702 1.00 36.16 684 PRO C CA 1
ATOM 2808 C C . PRO C 1 82 ? 42.142 63.644 32.201 1.00 36.41 684 PRO C C 1
ATOM 2809 O O . PRO C 1 82 ? 42.306 62.517 31.738 1.00 37.02 684 PRO C O 1
ATOM 2813 N N . VAL C 1 83 ? 41.838 64.689 31.442 1.00 36.85 685 VAL C N 1
ATOM 2814 C CA . VAL C 1 83 ? 41.679 64.529 30.005 1.00 38.38 685 VAL C CA 1
ATOM 2815 C C . VAL C 1 83 ? 43.017 64.435 29.290 1.00 37.99 685 VAL C C 1
ATOM 2816 O O . VAL C 1 83 ? 43.681 65.443 29.062 1.00 39.57 685 VAL C O 1
ATOM 2820 N N . ASP C 1 84 ? 43.405 63.213 28.947 1.00 37.58 686 ASP C N 1
ATOM 2821 C CA . ASP C 1 84 ? 44.651 62.964 28.233 1.00 35.91 686 ASP C CA 1
ATOM 2822 C C . ASP C 1 84 ? 44.382 63.304 26.772 1.00 33.18 686 ASP C C 1
ATOM 2823 O O . ASP C 1 84 ? 44.731 64.386 26.293 1.00 33.35 686 ASP C O 1
ATOM 2828 N N . TYR C 1 85 ? 43.753 62.369 26.071 1.00 30.15 687 TYR C N 1
ATOM 2829 C CA . TYR C 1 85 ? 43.398 62.559 24.674 1.00 27.21 687 TYR C CA 1
ATOM 2830 C C . TYR C 1 85 ? 42.317 63.637 24.598 1.00 28.18 687 TYR C C 1
ATOM 2831 O O . TYR C 1 85 ? 41.389 63.648 25.405 1.00 27.29 687 TYR C O 1
ATOM 2840 N N . LYS C 1 86 ? 42.445 64.544 23.635 1.00 28.14 688 LYS C N 1
ATOM 2841 C CA . LYS C 1 86 ? 41.470 65.617 23.449 1.00 28.34 688 LYS C CA 1
ATOM 2842 C C . LYS C 1 86 ? 40.970 65.600 22.012 1.00 28.34 688 LYS C C 1
ATOM 2843 O O . LYS C 1 86 ? 41.524 64.907 21.158 1.00 26.78 688 LYS C O 1
ATOM 2849 N N . ASN C 1 87 ? 39.920 66.368 21.747 1.00 26.30 689 ASN C N 1
ATOM 2850 C CA . ASN C 1 87 ? 39.373 66.448 20.400 1.00 25.89 689 ASN C CA 1
ATOM 2851 C C . ASN C 1 87 ? 38.408 67.624 20.278 1.00 24.24 689 ASN C C 1
ATOM 2852 O O . ASN C 1 87 ? 37.399 67.546 19.584 1.00 24.14 689 ASN C O 1
ATOM 2857 N N . TRP C 1 88 ? 38.734 68.712 20.970 1.00 26.85 690 TRP C N 1
ATOM 2858 C CA . TRP C 1 88 ? 37.918 69.920 20.943 1.00 27.49 690 TRP C CA 1
ATOM 2859 C C . TRP C 1 88 ? 37.989 70.538 19.554 1.00 30.53 690 TRP C C 1
ATOM 2860 O O . TRP C 1 88 ? 39.084 70.732 19.012 1.00 29.43 690 TRP C O 1
ATOM 2871 N N . LYS C 1 89 ? 36.838 70.842 18.966 1.00 31.70 691 LYS C N 1
ATOM 2872 C CA . LYS C 1 89 ? 36.853 71.487 17.662 1.00 33.98 691 LYS C CA 1
ATOM 2873 C C . LYS C 1 89 ? 37.663 72.758 17.896 1.00 34.52 691 LYS C C 1
ATOM 2874 O O . LYS C 1 89 ? 37.656 73.306 19.001 1.00 34.86 691 LYS C O 1
ATOM 2880 N N . ALA C 1 90 ? 38.371 73.219 16.871 1.00 35.47 692 ALA C N 1
ATOM 2881 C CA . ALA C 1 90 ? 39.174 74.425 17.008 1.00 35.72 692 ALA C CA 1
ATOM 2882 C C . ALA 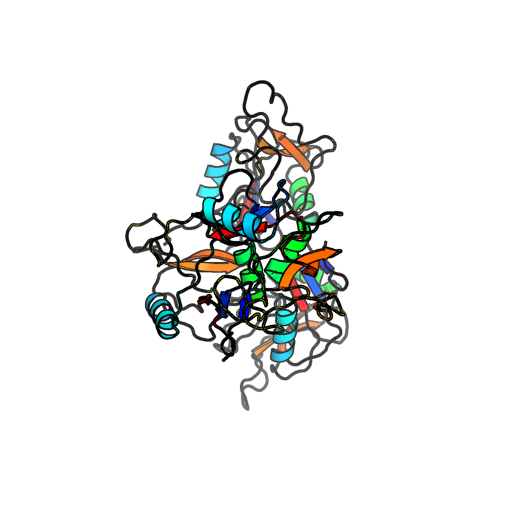C 1 90 ? 38.324 75.546 17.595 1.00 35.39 692 ALA C C 1
ATOM 2883 O O . ALA C 1 90 ? 37.195 75.765 17.167 1.00 34.05 692 ALA C O 1
ATOM 2885 N N . GLY C 1 91 ? 38.871 76.242 18.588 1.00 36.25 693 GLY C N 1
ATOM 2886 C CA . GLY C 1 91 ? 38.151 77.336 19.214 1.00 37.24 693 GLY C CA 1
ATOM 2887 C C . GLY C 1 91 ? 37.372 76.954 20.460 1.00 37.07 693 GLY C C 1
ATOM 2888 O O . GLY C 1 91 ? 36.905 77.826 21.189 1.00 37.07 693 GLY C O 1
ATOM 2889 N N . GLN C 1 92 ? 37.224 75.657 20.706 1.00 37.19 694 GLN C N 1
ATOM 2890 C CA . GLN C 1 92 ? 36.492 75.177 21.877 1.00 36.27 694 GLN C CA 1
ATOM 2891 C C . GLN C 1 92 ? 37.481 74.629 22.899 1.00 36.31 694 GLN C C 1
ATOM 2892 O O . GLN C 1 92 ? 38.569 74.185 22.533 1.00 35.24 694 GLN C O 1
ATOM 2898 N N . PRO C 1 93 ? 37.110 74.624 24.194 1.00 36.18 695 PRO C N 1
ATOM 2899 C CA . PRO C 1 93 ? 35.854 75.077 24.804 1.00 36.35 695 PRO C CA 1
ATOM 2900 C C . PRO C 1 93 ? 35.689 76.592 24.901 1.00 36.23 695 PRO C C 1
ATOM 2901 O O . PRO C 1 93 ? 36.550 77.291 25.440 1.00 35.59 695 PRO C O 1
ATOM 2905 N N . ASP C 1 94 ? 34.557 77.082 24.401 1.00 36.65 696 ASP C N 1
ATOM 2906 C CA . ASP C 1 94 ? 34.254 78.508 24.401 1.00 36.64 696 ASP C CA 1
ATOM 2907 C C . ASP C 1 94 ? 33.447 78.991 25.607 1.00 36.21 696 ASP C C 1
ATOM 2908 O O . ASP C 1 94 ? 33.323 80.198 25.828 1.00 36.96 696 ASP C O 1
ATOM 2913 N N . ASN C 1 95 ? 32.905 78.058 26.385 1.00 35.33 697 ASN C N 1
ATOM 2914 C CA . ASN C 1 95 ? 32.116 78.409 27.569 1.00 33.33 697 ASN C CA 1
ATOM 2915 C C . ASN C 1 95 ? 31.115 79.505 27.189 1.00 33.84 697 ASN C C 1
ATOM 2916 O O . ASN C 1 95 ? 31.031 80.549 27.837 1.00 32.56 697 ASN C O 1
ATOM 2921 N N . TRP C 1 96 ? 30.363 79.233 26.125 1.00 36.08 698 TRP C N 1
ATOM 2922 C CA . TRP C 1 96 ? 29.362 80.144 25.572 1.00 38.45 698 TRP C CA 1
ATOM 2923 C C . TRP C 1 96 ? 28.347 80.644 26.599 1.00 39.02 698 TRP C C 1
ATOM 2924 O O . TRP C 1 96 ? 27.873 79.883 27.442 1.00 38.77 698 TRP C O 1
ATOM 2935 N N . GLY C 1 97 ? 28.017 81.929 26.514 1.00 40.60 699 GLY C N 1
ATOM 2936 C CA . GLY C 1 97 ? 27.052 82.525 27.423 1.00 41.12 699 GLY C CA 1
ATOM 2937 C C . GLY C 1 97 ? 27.460 82.585 28.884 1.00 41.67 699 GLY C C 1
ATOM 2938 O O . GLY C 1 97 ? 26.622 82.825 29.754 1.00 41.26 699 GLY C O 1
ATOM 2939 N N . SER C 1 98 ? 28.743 82.383 29.163 1.00 42.60 700 SER C N 1
ATOM 2940 C CA . SER C 1 98 ? 29.232 82.411 30.541 1.00 42.64 700 SER C CA 1
ATOM 2941 C C . SER C 1 98 ? 29.019 83.770 31.197 1.00 43.45 700 SER C C 1
ATOM 2942 O O . SER C 1 98 ? 29.324 83.954 32.376 1.00 42.89 700 SER C O 1
ATOM 2945 N N . GLY C 1 99 ? 28.505 84.723 30.428 1.00 44.00 701 GLY C N 1
ATOM 2946 C CA . GLY C 1 99 ? 28.277 86.050 30.969 1.00 45.72 701 GLY C CA 1
ATOM 2947 C C . GLY C 1 99 ? 27.471 86.031 32.252 1.00 47.05 701 GLY C C 1
ATOM 2948 O O . GLY C 1 99 ? 27.800 86.720 33.218 1.00 47.85 701 GLY C O 1
ATOM 2949 N N . HIS C 1 100 ? 26.419 85.222 32.270 1.00 47.92 702 HIS C N 1
ATOM 2950 C CA . HIS C 1 100 ? 25.547 85.125 33.434 1.00 48.96 702 HIS C CA 1
ATOM 2951 C C . HIS C 1 100 ? 25.679 83.810 34.194 1.00 47.93 702 HIS C C 1
ATOM 2952 O O . HIS C 1 100 ? 26.266 83.762 35.276 1.00 48.59 702 HIS C O 1
ATOM 2959 N N . GLY C 1 101 ? 25.118 82.750 33.623 1.00 46.22 703 GLY C N 1
ATOM 2960 C CA . GLY C 1 101 ? 25.160 81.446 34.258 1.00 45.24 703 GLY C CA 1
ATOM 2961 C C . GLY C 1 101 ? 26.545 80.841 34.367 1.00 43.32 703 GLY C C 1
ATOM 2962 O O . GLY C 1 101 ? 27.545 81.546 34.238 1.00 44.17 703 GLY C O 1
ATOM 2963 N N . PRO C 1 102 ? 26.630 79.522 34.605 1.00 42.17 704 PRO C N 1
ATOM 2964 C CA . PRO C 1 102 ? 27.883 78.772 34.740 1.00 39.57 704 PRO C CA 1
ATOM 2965 C C . PRO C 1 102 ? 28.557 78.503 33.396 1.00 37.65 704 PRO C C 1
ATOM 2966 O O . PRO C 1 102 ? 29.575 77.816 33.326 1.00 36.45 704 PRO C O 1
ATOM 2970 N N . GLY C 1 103 ? 27.975 79.043 32.332 1.00 34.67 705 GLY C N 1
ATOM 2971 C CA . GLY C 1 103 ? 28.533 78.853 31.009 1.00 32.15 705 GLY C CA 1
ATOM 2972 C C . GLY C 1 103 ? 28.218 77.479 30.460 1.00 31.36 705 GLY C C 1
ATOM 2973 O O . GLY C 1 103 ? 27.098 76.985 30.597 1.00 31.44 705 GLY C O 1
ATOM 2974 N N . GLU C 1 104 ? 29.210 76.862 29.828 1.00 30.03 706 GLU C N 1
ATOM 2975 C CA . GLU C 1 104 ? 29.053 75.530 29.259 1.00 29.58 706 GLU C CA 1
ATOM 2976 C C . GLU C 1 104 ? 30.053 74.628 29.966 1.00 28.05 706 GLU C C 1
ATOM 2977 O O . GLU C 1 104 ? 31.264 74.802 29.826 1.00 26.99 706 GLU C O 1
ATOM 2983 N N . ASP C 1 105 ? 29.538 73.674 30.735 1.00 25.13 707 ASP C N 1
ATOM 2984 C CA . ASP C 1 105 ? 30.387 72.778 31.504 1.00 23.13 707 ASP C CA 1
ATOM 2985 C C . ASP C 1 105 ? 30.191 71.296 31.219 1.00 22.11 707 ASP C C 1
ATOM 2986 O O . ASP C 1 105 ? 30.67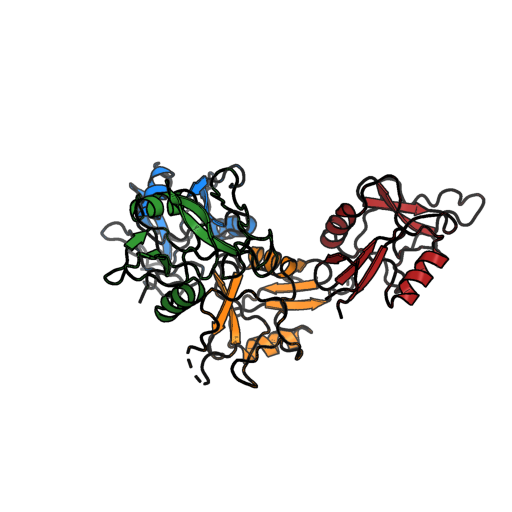6 70.453 31.971 1.00 20.79 707 ASP C O 1
ATOM 2991 N N . CYS C 1 106 ? 29.478 70.977 30.146 1.00 19.70 708 CYS C N 1
ATOM 2992 C CA . CYS C 1 106 ? 29.238 69.589 29.778 1.00 20.47 708 CYS C CA 1
ATOM 2993 C C . CYS C 1 106 ? 29.608 69.393 28.315 1.00 20.53 708 CYS C C 1
ATOM 2994 O O . CYS C 1 106 ? 29.149 70.144 27.447 1.00 15.10 708 CYS C O 1
ATOM 2997 N N . ALA C 1 107 ? 30.434 68.385 28.044 1.00 19.26 709 ALA C N 1
ATOM 2998 C CA . ALA C 1 107 ? 30.879 68.126 26.678 1.00 19.80 709 ALA C CA 1
ATOM 2999 C C . ALA C 1 107 ? 30.035 67.112 25.925 1.00 19.00 709 ALA C C 1
ATOM 3000 O O . ALA C 1 107 ? 29.413 66.220 26.510 1.00 20.66 709 ALA C O 1
ATOM 3002 N N . GLY C 1 108 ? 30.028 67.258 24.608 1.00 19.41 710 GLY C N 1
ATOM 3003 C CA . GLY C 1 108 ? 29.265 66.367 23.762 1.00 22.06 710 GLY C CA 1
ATOM 3004 C C . GLY C 1 108 ? 29.871 66.327 22.374 1.00 21.74 710 GLY C C 1
ATOM 3005 O O . GLY C 1 108 ? 30.635 67.215 21.996 1.00 22.25 710 GLY C O 1
ATOM 3006 N N . LEU C 1 109 ? 29.535 65.292 21.619 1.00 22.41 711 LEU C N 1
ATOM 3007 C CA . LEU C 1 109 ? 30.059 65.138 20.276 1.00 24.76 711 LEU C CA 1
ATOM 3008 C C . LEU C 1 109 ? 29.201 65.898 19.288 1.00 28.68 711 LEU C C 1
ATOM 3009 O O . LEU C 1 109 ? 27.974 65.836 19.347 1.00 29.44 711 LEU C O 1
ATOM 3014 N N . ILE C 1 110 ? 29.857 66.613 18.382 1.00 32.96 712 ILE C N 1
ATOM 3015 C CA . ILE C 1 110 ? 29.163 67.374 17.355 1.00 35.36 712 ILE C CA 1
ATOM 3016 C C . ILE C 1 110 ? 29.595 66.890 15.969 1.00 37.09 712 ILE C C 1
ATOM 3017 O O . ILE C 1 110 ? 29.796 65.689 15.761 1.00 37.71 712 ILE C O 1
ATOM 3022 N N . TYR C 1 111 ? 29.740 67.824 15.032 1.00 38.16 713 TYR C N 1
ATOM 3023 C CA . TYR C 1 111 ? 30.131 67.500 13.662 1.00 38.51 713 TYR C CA 1
ATOM 3024 C C . TYR C 1 111 ? 31.522 66.876 13.579 1.00 38.73 713 TYR C C 1
ATOM 3025 O O . TYR C 1 111 ? 32.430 67.255 14.320 1.00 38.62 713 TYR C O 1
ATOM 3034 N N . ALA C 1 112 ? 31.675 65.916 12.672 1.00 38.91 714 ALA C N 1
ATOM 3035 C CA . ALA C 1 112 ? 32.945 65.218 12.470 1.00 38.97 714 ALA C CA 1
ATOM 3036 C C . ALA C 1 112 ? 33.357 64.476 13.739 1.00 38.91 714 ALA C C 1
ATOM 3037 O O . ALA C 1 112 ? 34.471 63.960 13.839 1.00 37.85 714 ALA C O 1
ATOM 3039 N N . GLY C 1 113 ? 32.447 64.430 14.705 1.00 38.73 715 GLY C N 1
ATOM 3040 C CA . GLY C 1 113 ? 32.730 63.753 15.953 1.00 36.96 715 GLY C CA 1
ATOM 3041 C C . GLY C 1 113 ? 33.613 64.581 16.859 1.00 36.55 715 GLY C C 1
ATOM 3042 O O . GLY C 1 113 ? 34.173 64.062 17.825 1.00 38.14 715 GLY C O 1
ATOM 3043 N N . GLN C 1 114 ? 33.753 65.867 16.553 1.00 35.11 716 GLN C N 1
ATOM 3044 C CA . GLN C 1 114 ? 34.574 66.734 17.382 1.00 32.90 716 GLN C CA 1
ATOM 3045 C C . GLN C 1 114 ? 33.841 67.005 18.687 1.00 31.50 716 GLN C C 1
ATOM 3046 O O . GLN C 1 114 ? 32.676 66.635 18.844 1.00 30.42 716 GLN C O 1
ATOM 3052 N N . TRP C 1 115 ? 34.523 67.662 19.616 1.00 28.44 717 TRP C N 1
ATOM 3053 C CA . TRP C 1 115 ? 33.933 67.961 20.911 1.00 27.17 717 TRP C CA 1
ATOM 3054 C C . TRP C 1 115 ? 33.552 69.418 21.075 1.00 25.12 717 TRP C C 1
ATOM 3055 O O . TRP C 1 115 ? 34.298 70.314 20.688 1.00 24.23 717 TRP C O 1
ATOM 3066 N N . ASN C 1 116 ? 32.379 69.631 21.660 1.00 24.04 718 ASN C N 1
ATOM 3067 C CA . ASN C 1 116 ? 31.864 70.959 21.943 1.00 24.97 718 ASN C CA 1
ATOM 3068 C C . ASN C 1 116 ? 31.269 70.892 23.341 1.00 24.79 718 ASN C C 1
ATOM 3069 O O . ASN C 1 116 ? 30.639 69.899 23.706 1.00 25.88 718 ASN C O 1
ATOM 3074 N N . ASP C 1 117 ? 31.491 71.939 24.124 1.00 25.26 719 ASP C N 1
ATOM 3075 C CA . ASP C 1 117 ? 30.959 72.012 25.479 1.00 25.09 719 ASP C CA 1
ATOM 3076 C C . ASP C 1 117 ? 29.618 72.736 25.403 1.00 25.68 719 ASP C C 1
ATOM 3077 O O . ASP C 1 117 ? 29.548 73.856 24.900 1.00 24.69 719 ASP C O 1
ATOM 3082 N N . PHE C 1 118 ? 28.563 72.086 25.893 1.00 26.13 720 PHE C N 1
ATOM 3083 C CA . PHE C 1 118 ? 27.213 72.643 25.873 1.00 26.72 720 PHE C CA 1
ATOM 3084 C C . PHE C 1 118 ? 26.724 73.037 27.258 1.00 27.14 720 PHE C C 1
ATOM 3085 O O . PHE C 1 118 ? 27.376 72.785 28.267 1.00 23.21 720 PHE C O 1
ATOM 3093 N N . GLN C 1 119 ? 25.539 73.639 27.280 1.00 28.96 721 GLN C N 1
ATOM 3094 C CA . GLN C 1 119 ? 24.877 74.024 28.519 1.00 30.93 721 GLN C CA 1
ATOM 3095 C C . GLN C 1 119 ? 24.430 72.654 29.023 1.00 30.42 721 GLN C C 1
ATOM 3096 O O . GLN C 1 119 ? 23.849 71.875 28.266 1.00 30.31 721 GLN C O 1
ATOM 3102 N N . CYS C 1 120 ? 24.702 72.349 30.283 1.00 31.13 722 CYS C N 1
ATOM 3103 C CA . CYS C 1 120 ? 24.355 71.039 30.820 1.00 31.99 722 CYS C CA 1
ATOM 3104 C C . CYS C 1 120 ? 22.871 70.672 30.829 1.00 33.13 722 CYS C C 1
ATOM 3105 O O . CYS C 1 120 ? 22.524 69.492 30.904 1.00 31.43 722 CYS C O 1
ATOM 3108 N N . ASP C 1 121 ? 21.996 71.669 30.747 1.00 35.89 723 ASP C N 1
ATOM 3109 C CA . ASP C 1 121 ? 20.556 71.418 30.747 1.00 37.96 723 ASP C CA 1
ATOM 3110 C C . ASP C 1 121 ? 20.026 71.267 29.326 1.00 37.97 723 ASP C C 1
ATOM 3111 O O . ASP C 1 121 ? 18.826 71.105 29.107 1.00 38.19 723 ASP C O 1
ATOM 3116 N N . GLU C 1 122 ? 20.933 71.328 28.359 1.00 37.48 724 GLU C N 1
ATOM 3117 C CA . GLU C 1 122 ? 20.565 71.179 26.962 1.00 35.50 724 GLU C CA 1
ATOM 3118 C C . GLU C 1 122 ? 20.175 69.718 26.751 1.00 34.10 724 GLU C C 1
ATOM 3119 O O . GLU C 1 122 ? 20.620 68.841 27.492 1.00 32.96 724 GLU C O 1
ATOM 3125 N N . ILE C 1 123 ? 19.337 69.451 25.755 1.00 31.85 725 ILE C N 1
ATOM 3126 C CA . ILE C 1 123 ? 18.923 68.082 25.478 1.00 30.49 725 ILE C CA 1
ATOM 3127 C C . ILE C 1 123 ? 19.779 67.491 24.363 1.00 30.75 725 ILE C C 1
ATOM 3128 O O . ILE C 1 123 ? 20.018 68.137 23.343 1.00 31.67 725 ILE C O 1
ATOM 3133 N N . ASN C 1 124 ? 20.240 66.261 24.568 1.00 27.56 726 ASN C N 1
ATOM 3134 C CA . ASN C 1 124 ? 21.087 65.584 23.596 1.00 24.33 726 ASN C CA 1
ATOM 3135 C C . ASN C 1 124 ? 21.036 64.077 23.748 1.00 24.47 726 ASN C C 1
ATOM 3136 O O . ASN C 1 124 ? 20.633 63.560 24.795 1.00 22.45 726 ASN C O 1
ATOM 3141 N N . ASN C 1 125 ? 21.420 63.359 22.698 1.00 23.26 727 ASN C N 1
ATOM 3142 C CA . ASN C 1 125 ? 21.461 61.913 22.816 1.00 23.45 727 ASN C CA 1
ATOM 3143 C C . ASN C 1 125 ? 22.715 61.722 23.639 1.00 22.06 727 ASN C C 1
ATOM 3144 O O . ASN C 1 125 ? 23.356 62.707 24.017 1.00 21.58 727 ASN C O 1
ATOM 3149 N N . PHE C 1 126 ? 23.073 60.476 23.927 1.00 21.28 728 PHE C N 1
ATOM 3150 C CA . PHE C 1 126 ? 24.256 60.231 24.725 1.00 20.53 728 PHE C CA 1
ATOM 3151 C C . PHE C 1 126 ? 24.801 58.827 24.501 1.00 21.07 728 PHE C C 1
ATOM 3152 O O . PHE C 1 126 ? 24.149 57.967 23.902 1.00 19.46 728 PHE C O 1
ATOM 3160 N N . ILE C 1 127 ? 26.009 58.599 24.990 1.00 18.56 729 ILE C N 1
ATOM 3161 C CA . ILE C 1 127 ? 26.629 57.302 24.826 1.00 18.62 729 ILE C CA 1
ATOM 3162 C C . ILE C 1 127 ? 27.023 56.732 26.172 1.00 17.93 729 ILE C C 1
ATOM 3163 O O . ILE C 1 127 ? 27.668 57.410 26.971 1.00 18.03 729 ILE C O 1
ATOM 3168 N N . CYS C 1 128 ? 26.615 55.491 26.419 1.00 17.51 730 CYS C N 1
ATOM 3169 C CA . CYS C 1 128 ? 26.958 54.801 27.653 1.00 20.31 730 CYS C CA 1
ATOM 3170 C C . CYS C 1 128 ? 28.048 53.793 27.315 1.00 20.32 730 CYS C C 1
ATOM 3171 O O . CYS C 1 128 ? 27.995 53.151 26.268 1.00 16.74 730 CYS C O 1
ATOM 3174 N N . GLU C 1 129 ? 29.019 53.647 28.212 1.00 19.22 731 GLU C N 1
ATOM 3175 C CA . GLU C 1 129 ? 30.116 52.712 28.005 1.00 17.39 731 GLU C CA 1
ATOM 3176 C C . GLU C 1 129 ? 30.309 51.790 29.205 1.00 18.37 731 GLU C C 1
ATOM 3177 O O . GLU C 1 129 ? 30.174 52.221 30.346 1.00 17.66 731 GLU C O 1
ATOM 3183 N N . LYS C 1 130 ? 30.616 50.520 28.939 1.00 19.86 732 LYS C N 1
ATOM 3184 C CA . LYS C 1 130 ? 30.869 49.548 30.002 1.00 21.30 732 LYS C CA 1
ATOM 3185 C C . LYS C 1 130 ? 31.608 48.315 29.474 1.00 22.72 732 LYS C C 1
ATOM 3186 O O . LYS C 1 130 ? 31.611 48.049 28.272 1.00 22.87 732 LYS C O 1
ATOM 3192 N N . GLU C 1 131 ? 32.236 47.569 30.376 1.00 24.06 733 GLU C N 1
ATOM 3193 C CA . GLU C 1 131 ? 32.988 46.375 29.997 1.00 26.44 733 GLU C CA 1
ATOM 3194 C C . GLU C 1 131 ? 32.106 45.190 29.648 1.00 28.74 733 GLU C C 1
ATOM 3195 O O . GLU C 1 131 ? 31.094 44.936 30.302 1.00 27.16 733 GLU C O 1
ATOM 3201 N N . ARG C 1 132 ? 32.505 44.466 28.609 1.00 30.06 734 ARG C N 1
ATOM 3202 C CA . ARG C 1 132 ? 31.794 43.273 28.181 1.00 32.76 734 ARG C CA 1
ATOM 3203 C C . ARG C 1 132 ? 31.886 42.360 29.396 1.00 34.41 734 ARG C C 1
ATOM 3204 O O . ARG C 1 132 ? 32.951 42.245 30.007 1.00 34.65 734 ARG C O 1
ATOM 3212 N N . GLU C 1 133 ? 30.777 41.730 29.759 1.00 34.79 735 GLU C N 1
ATOM 3213 C CA . GLU C 1 133 ? 30.757 40.853 30.919 1.00 37.71 735 GLU C CA 1
ATOM 3214 C C . GLU C 1 133 ? 31.397 39.507 30.623 1.00 37.06 735 GLU C C 1
ATOM 3215 O O . GLU C 1 133 ? 31.156 38.911 29.576 1.00 36.33 735 GLU C O 1
ATOM 3221 N N . ALA C 1 134 ? 32.223 39.039 31.550 1.00 37.51 736 ALA C N 1
ATOM 3222 C CA . ALA C 1 134 ? 32.890 37.756 31.395 1.00 40.14 736 ALA C CA 1
ATOM 3223 C C . ALA C 1 134 ? 31.891 36.647 31.697 1.00 41.49 736 ALA C C 1
ATOM 3224 O O . ALA C 1 134 ? 31.746 35.700 30.924 1.00 42.86 736 ALA C O 1
ATOM 3226 N N . VAL C 1 135 ? 31.201 36.782 32.827 1.00 43.37 737 VAL C N 1
ATOM 3227 C CA . VAL C 1 135 ? 30.207 35.804 33.264 1.00 45.05 737 VAL C CA 1
ATOM 3228 C C . VAL C 1 135 ? 28.988 36.504 33.862 1.00 44.77 737 VAL C C 1
ATOM 3229 O O . VAL C 1 135 ? 28.525 37.519 33.341 1.00 46.20 737 VAL C O 1
ATOM 3233 N N . GLY D 1 4 ? 43.823 71.331 51.156 1.00 42.98 606 GLY D N 1
ATOM 3234 C CA . GLY D 1 4 ? 43.708 71.425 52.639 1.00 42.19 606 GLY D CA 1
ATOM 3235 C C . GLY D 1 4 ? 44.818 72.261 53.246 1.00 42.36 606 GLY D C 1
ATOM 3236 O O . GLY D 1 4 ? 45.144 72.127 54.429 1.00 42.52 606 GLY D O 1
ATOM 3237 N N . CYS D 1 5 ? 45.407 73.130 52.431 1.00 41.75 607 CYS D N 1
ATOM 3238 C CA . CYS D 1 5 ? 46.488 73.994 52.891 1.00 40.40 607 CYS D CA 1
ATOM 3239 C C . CYS D 1 5 ? 46.028 75.439 53.018 1.00 40.26 607 CYS D C 1
ATOM 3240 O O . CYS D 1 5 ? 45.015 75.834 52.442 1.00 41.04 607 CYS D O 1
ATOM 3243 N N . PRO D 1 6 ? 46.768 76.251 53.784 1.00 40.10 608 PRO D N 1
ATOM 3244 C CA . PRO D 1 6 ? 46.399 77.659 53.955 1.00 40.07 608 PRO D CA 1
ATOM 3245 C C . PRO D 1 6 ? 46.462 78.391 52.616 1.00 39.77 608 PRO D C 1
ATOM 3246 O O . PRO D 1 6 ? 47.107 77.927 51.675 1.00 39.47 608 PRO D O 1
ATOM 3250 N N . PRO D 1 7 ? 45.788 79.547 52.512 1.00 40.37 609 PRO D N 1
ATOM 3251 C CA . PRO D 1 7 ? 45.800 80.312 51.260 1.00 39.10 609 PRO D CA 1
ATOM 3252 C C . PRO D 1 7 ? 47.206 80.717 50.812 1.00 37.83 609 PRO D C 1
ATOM 3253 O O . PRO D 1 7 ? 48.019 81.175 51.613 1.00 38.29 609 PRO D O 1
ATOM 3257 N N . HIS D 1 8 ? 47.478 80.536 49.524 1.00 36.10 610 HIS D N 1
ATOM 3258 C CA . HIS D 1 8 ? 48.772 80.859 48.931 1.00 35.13 610 HIS D CA 1
ATOM 3259 C C . HIS D 1 8 ? 49.868 79.844 49.261 1.00 31.90 610 HIS D C 1
ATOM 3260 O O . HIS D 1 8 ? 51.044 80.087 48.999 1.00 30.75 610 HIS D O 1
ATOM 3267 N N . TRP D 1 9 ? 49.480 78.713 49.839 1.00 29.85 611 TRP D N 1
ATOM 3268 C CA . TRP D 1 9 ? 50.437 77.655 50.163 1.00 27.47 611 TRP D CA 1
ATOM 3269 C C . TRP D 1 9 ? 50.307 76.544 49.119 1.00 28.02 611 TRP D C 1
ATOM 3270 O O . TRP D 1 9 ? 49.201 76.225 48.674 1.00 27.25 611 TRP D O 1
ATOM 3281 N N . LYS D 1 10 ? 51.435 75.957 48.727 1.00 24.89 612 LYS D N 1
ATOM 3282 C CA . LYS D 1 10 ? 51.434 74.882 47.742 1.00 25.26 612 LYS D CA 1
ATOM 3283 C C . LYS D 1 10 ? 51.303 73.539 48.453 1.00 24.07 612 LYS D C 1
ATOM 3284 O O . LYS D 1 10 ? 51.837 73.356 49.544 1.00 25.26 612 LYS D O 1
ATOM 3290 N N . ASN D 1 11 ? 50.591 72.601 47.839 1.00 24.09 613 ASN D N 1
ATOM 3291 C CA . ASN D 1 11 ? 50.425 71.283 48.436 1.00 24.00 613 ASN D CA 1
ATOM 3292 C C . ASN D 1 11 ? 51.226 70.232 47.669 1.00 22.64 613 ASN D C 1
ATOM 3293 O O . ASN D 1 11 ? 51.317 70.282 46.443 1.00 22.23 613 ASN D O 1
ATOM 3298 N N . PHE D 1 12 ? 51.811 69.297 48.408 1.00 20.74 614 PHE D N 1
ATOM 3299 C CA . PHE D 1 12 ? 52.577 68.195 47.833 1.00 18.97 614 PHE D CA 1
ATOM 3300 C C . PHE D 1 12 ? 52.404 67.033 48.792 1.00 17.66 614 PHE D C 1
ATOM 3301 O O . PHE D 1 12 ? 52.789 67.118 49.951 1.00 14.56 614 PHE D O 1
ATOM 3309 N N . THR D 1 13 ? 51.817 65.950 48.296 1.00 21.25 615 THR D N 1
ATOM 3310 C CA . THR D 1 13 ? 51.542 64.786 49.121 1.00 22.86 615 THR D CA 1
ATOM 3311 C C . THR D 1 13 ? 50.612 65.257 50.235 1.00 21.40 615 THR D C 1
ATOM 3312 O O . THR D 1 13 ? 49.611 65.915 49.970 1.00 20.91 615 THR D O 1
ATOM 3316 N N . ASP D 1 14 ? 50.947 64.956 51.478 1.00 23.51 616 ASP D N 1
ATOM 3317 C CA . ASP D 1 14 ? 50.101 65.362 52.588 1.00 27.13 616 ASP D CA 1
ATOM 3318 C C . ASP D 1 14 ? 50.692 66.571 53.294 1.00 25.18 616 ASP D C 1
ATOM 3319 O O . ASP D 1 14 ? 50.304 66.884 54.420 1.00 26.07 616 ASP D O 1
ATOM 3324 N N . LYS D 1 15 ? 51.630 67.245 52.632 1.00 21.79 617 LYS D N 1
ATOM 3325 C CA . LYS D 1 15 ? 52.285 68.411 53.215 1.00 20.07 617 LYS D CA 1
ATOM 3326 C C . LYS D 1 15 ? 51.908 69.734 52.541 1.00 19.65 617 LYS D C 1
ATOM 3327 O O . LYS D 1 15 ? 51.392 69.754 51.419 1.00 17.47 617 LYS D O 1
ATOM 3333 N N . CYS D 1 16 ? 52.170 70.831 53.248 1.00 18.72 618 CYS D N 1
ATOM 3334 C CA . CYS D 1 16 ? 51.883 72.178 52.762 1.00 21.93 618 CYS D CA 1
ATOM 3335 C C . CYS D 1 16 ? 53.167 72.995 52.772 1.00 18.56 618 CYS D C 1
ATOM 3336 O O . CYS D 1 16 ? 53.887 73.018 53.764 1.00 17.37 618 CYS D O 1
ATOM 3339 N N . TYR D 1 17 ? 53.434 73.681 51.670 1.00 17.59 619 TYR D N 1
ATOM 3340 C CA . TYR D 1 17 ? 54.655 74.462 51.547 1.00 16.30 619 TYR D CA 1
ATOM 3341 C C . TYR D 1 17 ? 54.437 75.922 51.218 1.00 17.57 619 TYR D C 1
ATOM 3342 O O . TYR D 1 17 ? 53.578 76.279 50.405 1.00 17.26 619 TYR D O 1
ATOM 3351 N N . TYR D 1 18 ? 55.245 76.767 51.843 1.00 15.82 620 TYR D N 1
ATOM 3352 C CA . TYR D 1 18 ? 55.164 78.192 51.601 1.00 18.38 620 TYR D CA 1
ATOM 3353 C C . TYR D 1 18 ? 56.470 78.698 51.018 1.00 15.98 620 TYR D C 1
ATOM 3354 O O . TYR D 1 18 ? 57.504 78.648 51.673 1.00 16.05 620 TYR D O 1
ATOM 3363 N N . PHE D 1 19 ? 56.422 79.180 49.784 1.00 16.78 621 PHE D N 1
ATOM 3364 C CA . PHE D 1 19 ? 57.604 79.726 49.144 1.00 17.45 621 PHE D CA 1
ATOM 3365 C C . PHE D 1 19 ? 57.517 81.236 49.364 1.00 19.47 621 PHE D C 1
ATOM 3366 O O . PHE D 1 19 ? 56.705 81.935 48.754 1.00 20.03 621 PHE D O 1
ATOM 3374 N N . SER D 1 20 ? 58.360 81.727 50.259 1.00 20.15 622 SER D N 1
ATOM 3375 C CA . SER D 1 20 ? 58.341 83.135 50.637 1.00 21.70 622 SER D CA 1
ATOM 3376 C C . SER D 1 20 ? 58.506 84.177 49.540 1.00 23.27 622 SER D C 1
ATOM 3377 O O . SER D 1 20 ? 59.131 83.944 48.512 1.00 19.61 622 SER D O 1
ATOM 3380 N N . LEU D 1 21 ? 57.907 85.334 49.785 1.00 26.80 623 LEU D N 1
ATOM 3381 C CA . LEU D 1 21 ? 58.012 86.475 48.892 1.00 28.13 623 LEU D CA 1
ATOM 3382 C C . LEU D 1 21 ? 58.916 87.382 49.708 1.00 28.87 623 LEU D C 1
ATOM 3383 O O . LEU D 1 21 ? 59.560 88.292 49.189 1.00 28.50 623 LEU D O 1
ATOM 3388 N N . GLU D 1 22 ? 58.952 87.089 51.007 1.00 30.08 624 GLU D N 1
ATOM 3389 C CA . GLU D 1 22 ? 59.758 87.817 51.977 1.00 30.45 624 GLU D CA 1
ATOM 3390 C C . GLU D 1 22 ? 61.205 87.342 51.986 1.00 29.60 624 GLU D C 1
ATOM 3391 O O . GLU D 1 22 ? 61.496 86.181 51.686 1.00 28.97 624 GLU D O 1
ATOM 3397 N N . LYS D 1 23 ? 62.110 88.250 52.329 1.00 28.63 625 LYS D N 1
ATOM 3398 C CA . LYS D 1 23 ? 63.533 87.932 52.412 1.00 30.03 625 LYS D CA 1
ATOM 3399 C C . LYS D 1 23 ? 63.968 88.274 53.831 1.00 30.71 625 LYS D C 1
ATOM 3400 O O . LYS D 1 23 ? 63.688 89.363 54.326 1.00 30.03 625 LYS D O 1
ATOM 3406 N N . GLU D 1 24 ? 64.649 87.349 54.490 1.00 29.73 626 GLU D N 1
ATOM 3407 C CA . GLU D 1 24 ? 65.084 87.599 55.852 1.00 28.81 626 GLU D CA 1
ATOM 3408 C C . GLU D 1 24 ? 66.327 86.783 56.143 1.00 26.73 626 GLU D C 1
ATOM 3409 O O . GLU D 1 24 ? 66.785 86.016 55.300 1.00 26.15 626 GLU D O 1
ATOM 3415 N N . ILE D 1 25 ? 66.881 86.969 57.335 1.00 24.14 627 ILE D N 1
ATOM 3416 C CA . ILE D 1 25 ? 68.056 86.214 57.741 1.00 23.55 627 ILE D CA 1
ATOM 3417 C C . ILE D 1 25 ? 67.542 84.867 58.230 1.00 22.01 627 ILE D C 1
ATOM 3418 O O . ILE D 1 25 ? 66.346 84.715 58.492 1.00 20.87 627 ILE D O 1
ATOM 3423 N N . PHE D 1 26 ? 68.438 83.894 58.344 1.00 22.47 628 PHE D N 1
ATOM 3424 C CA . PHE D 1 26 ? 68.053 82.564 58.790 1.00 22.95 628 PHE D CA 1
ATOM 3425 C C . PHE D 1 26 ? 67.166 82.589 60.035 1.00 23.19 628 PHE D C 1
ATOM 3426 O O . PHE D 1 26 ? 66.070 82.033 60.037 1.00 22.02 628 PHE D O 1
ATOM 3434 N N . GLU D 1 27 ? 67.645 83.242 61.088 1.00 26.51 629 GLU D N 1
ATOM 3435 C CA . GLU D 1 27 ? 66.907 83.318 62.348 1.00 28.49 629 GLU D CA 1
ATOM 3436 C C . GLU D 1 27 ? 65.484 83.841 62.185 1.00 28.16 629 GLU D C 1
ATOM 3437 O O . GLU D 1 27 ? 64.539 83.266 62.724 1.00 28.74 629 GLU D O 1
ATOM 3443 N N . ASP D 1 28 ? 65.335 84.932 61.440 1.00 28.55 630 ASP D N 1
ATOM 3444 C CA . ASP D 1 28 ? 64.024 85.528 61.211 1.00 26.97 630 ASP D CA 1
ATOM 3445 C C . ASP D 1 28 ? 63.180 84.710 60.237 1.00 25.74 630 ASP D C 1
ATOM 3446 O O . ASP D 1 28 ? 61.961 84.834 60.202 1.00 25.27 630 ASP D O 1
ATOM 3451 N N . ALA D 1 29 ? 63.829 83.872 59.440 1.00 25.99 631 ALA D N 1
ATOM 3452 C CA . ALA D 1 29 ? 63.092 83.027 58.508 1.00 23.03 631 ALA D CA 1
ATOM 3453 C C . ALA D 1 29 ? 62.510 81.894 59.345 1.00 23.84 631 ALA D C 1
ATOM 3454 O O . ALA D 1 29 ? 61.363 81.481 59.164 1.00 23.94 631 ALA D O 1
ATOM 3456 N N . LYS D 1 30 ? 63.321 81.408 60.278 1.00 25.07 632 LYS D N 1
ATOM 3457 C CA . LYS D 1 30 ? 62.929 80.325 61.171 1.00 25.35 632 LYS D CA 1
ATOM 3458 C C . LYS D 1 30 ? 61.717 80.734 61.993 1.00 24.98 632 LYS D C 1
ATOM 3459 O O . LYS D 1 30 ? 60.722 80.019 62.038 1.00 26.67 632 LYS D O 1
ATOM 3465 N N . LEU D 1 31 ? 61.802 81.897 62.634 1.00 27.18 633 LEU D N 1
ATOM 3466 C CA . LEU D 1 31 ? 60.711 82.403 63.460 1.00 26.41 633 LEU D CA 1
ATOM 3467 C C . LEU D 1 31 ? 59.435 82.610 62.657 1.00 26.55 633 LEU D C 1
ATOM 3468 O O . LEU D 1 31 ? 58.332 82.336 63.142 1.00 27.95 633 LEU D O 1
ATOM 3473 N N . PHE D 1 32 ? 59.587 83.101 61.431 1.00 24.20 634 PHE D N 1
ATOM 3474 C CA . PHE D 1 32 ? 58.439 83.342 60.571 1.00 23.99 634 PHE D CA 1
ATOM 3475 C C . PHE D 1 32 ? 57.652 82.066 60.362 1.00 21.13 634 PHE D C 1
ATOM 3476 O O . PHE D 1 32 ? 56.431 82.048 60.496 1.00 20.24 634 PHE D O 1
ATOM 3484 N N . CYS D 1 33 ? 58.347 80.994 60.005 1.00 18.98 635 CYS D N 1
ATOM 3485 C CA . CYS D 1 33 ? 57.654 79.741 59.782 1.00 20.58 635 CYS D CA 1
ATOM 3486 C C . CYS D 1 33 ? 57.019 79.281 61.091 1.00 20.99 635 CYS D C 1
ATOM 3487 O O . CYS D 1 33 ? 55.925 78.734 61.091 1.00 21.92 635 CYS D O 1
ATOM 3490 N N . GLU D 1 34 ? 57.699 79.520 62.207 1.00 25.34 636 GLU D N 1
ATOM 3491 C CA . GLU D 1 34 ? 57.168 79.115 63.506 1.00 30.06 636 GLU D CA 1
ATOM 3492 C C . GLU D 1 34 ? 55.869 79.842 63.845 1.00 31.20 636 GLU D C 1
ATOM 3493 O O . GLU D 1 34 ? 55.039 79.320 64.587 1.00 33.20 636 GLU D O 1
ATOM 3499 N N . ASP D 1 35 ? 55.694 81.040 63.296 1.00 32.48 637 ASP D N 1
ATOM 3500 C CA . ASP D 1 35 ? 54.487 81.827 63.540 1.00 33.86 637 ASP D CA 1
ATOM 3501 C C . ASP D 1 35 ? 53.347 81.352 62.652 1.00 33.68 637 ASP D C 1
ATOM 3502 O O . ASP D 1 35 ? 52.204 81.783 62.802 1.00 34.40 637 ASP D O 1
ATOM 3507 N N . LYS D 1 36 ? 53.671 80.469 61.716 1.00 32.14 638 LYS D N 1
ATOM 3508 C CA . LYS D 1 36 ? 52.685 79.921 60.797 1.00 30.42 638 LYS D CA 1
ATOM 3509 C C . LYS D 1 36 ? 52.463 78.466 61.175 1.00 28.72 638 LYS D C 1
ATOM 3510 O O . LYS D 1 36 ? 51.871 77.702 60.420 1.00 27.65 638 LYS D O 1
ATOM 3516 N N . SER D 1 37 ? 52.942 78.096 62.359 1.00 26.75 639 SER D N 1
ATOM 3517 C CA . SER D 1 37 ? 52.821 76.731 62.854 1.00 26.97 639 SER D CA 1
ATOM 3518 C C . SER D 1 37 ? 53.445 75.746 61.865 1.00 25.57 639 SER D C 1
ATOM 3519 O O . SER D 1 37 ? 52.903 74.676 61.582 1.00 26.30 639 SER D O 1
ATOM 3522 N N . SER D 1 38 ? 54.597 76.136 61.337 1.00 22.67 640 SER D N 1
ATOM 3523 C CA . SER D 1 38 ? 55.331 75.316 60.379 1.00 19.20 640 SER D CA 1
ATOM 3524 C C . SER D 1 38 ? 56.796 75.436 60.744 1.00 17.66 640 SER D C 1
ATOM 3525 O O . SER D 1 38 ? 57.136 76.017 61.775 1.00 14.78 640 SER D O 1
ATOM 3528 N N . HIS D 1 39 ? 57.664 74.890 59.897 1.00 15.10 641 HIS D N 1
ATOM 3529 C CA . HIS D 1 39 ? 59.105 74.955 60.125 1.00 12.94 641 HIS D CA 1
ATOM 3530 C C . HIS D 1 39 ? 59.813 75.086 58.770 1.00 12.32 641 HIS D C 1
ATOM 3531 O O . HIS D 1 39 ? 59.266 74.679 57.745 1.00 12.89 641 HIS D O 1
ATOM 3538 N N . LEU D 1 40 ? 61.012 75.666 58.758 1.00 10.39 642 LEU D N 1
ATOM 3539 C CA . LEU D 1 40 ? 61.760 75.782 57.508 1.00 9.44 642 LEU D CA 1
ATOM 3540 C C . LEU D 1 40 ? 61.808 74.364 56.956 1.00 9.18 642 LEU D C 1
ATOM 3541 O O . LEU D 1 40 ? 62.030 73.414 57.698 1.00 8.54 642 LEU D O 1
ATOM 3546 N N . VAL D 1 41 ? 61.609 74.237 55.655 1.00 7.94 643 VAL D N 1
ATOM 3547 C CA . VAL D 1 41 ? 61.543 72.935 55.014 1.00 10.20 643 VAL D CA 1
ATOM 3548 C C . VAL D 1 41 ? 62.682 71.956 55.292 1.00 10.53 643 VAL D C 1
ATOM 3549 O O . VAL D 1 41 ? 63.856 72.325 55.323 1.00 7.50 643 VAL D O 1
ATOM 3553 N N . PHE D 1 42 ? 62.295 70.706 55.516 1.00 12.07 644 PHE D N 1
ATOM 3554 C CA . PHE D 1 42 ? 63.239 69.609 55.714 1.00 10.33 644 PHE D CA 1
ATOM 3555 C C . PHE D 1 42 ? 63.038 68.824 54.418 1.00 11.28 644 PHE D C 1
ATOM 3556 O O . PHE D 1 42 ? 61.911 68.422 54.104 1.00 11.02 644 PHE D O 1
ATOM 3564 N N . ILE D 1 43 ? 64.111 68.615 53.666 1.00 11.99 645 ILE D N 1
ATOM 3565 C CA . ILE D 1 43 ? 64.030 67.880 52.408 1.00 12.62 645 ILE D CA 1
ATOM 3566 C C . ILE D 1 43 ? 64.535 66.464 52.657 1.00 11.96 645 ILE D C 1
ATOM 3567 O O . ILE D 1 43 ? 65.735 66.198 52.692 1.00 11.70 645 ILE D O 1
ATOM 3572 N N . ASN D 1 44 ? 63.574 65.566 52.847 1.00 15.13 646 ASN D N 1
ATOM 3573 C CA . ASN D 1 44 ? 63.839 64.178 53.191 1.00 15.55 646 ASN D CA 1
ATOM 3574 C C . ASN D 1 44 ? 63.832 63.145 52.067 1.00 15.33 646 ASN D C 1
ATOM 3575 O O . ASN D 1 44 ? 64.090 61.970 52.310 1.00 14.92 646 ASN D O 1
ATOM 3580 N N . SER D 1 45 ? 63.538 63.562 50.843 1.00 13.41 647 SER D N 1
ATOM 3581 C CA . SER D 1 45 ? 63.506 62.605 49.747 1.00 13.55 647 SER D CA 1
ATOM 3582 C C . SER D 1 45 ? 63.754 63.305 48.431 1.00 15.01 647 SER D C 1
ATOM 3583 O O . SER D 1 45 ? 63.500 64.498 48.296 1.00 13.26 647 SER D O 1
ATOM 3586 N N . ARG D 1 46 ? 64.246 62.561 47.453 1.00 17.06 648 ARG D N 1
ATOM 3587 C CA . ARG D 1 46 ? 64.504 63.161 46.162 1.00 18.82 648 ARG D CA 1
ATOM 3588 C C . ARG D 1 46 ? 63.195 63.601 45.517 1.00 16.17 648 ARG D C 1
ATOM 3589 O O . ARG D 1 46 ? 63.178 64.574 44.772 1.00 15.38 648 ARG D O 1
ATOM 3597 N N . GLU D 1 47 ? 62.098 62.909 45.826 1.00 13.53 649 GLU D N 1
ATOM 3598 C CA . GLU D 1 47 ? 60.801 63.268 45.260 1.00 15.61 649 GLU D CA 1
ATOM 3599 C C . GLU D 1 47 ? 60.395 64.642 45.779 1.00 14.42 649 GLU D C 1
ATOM 3600 O O . GLU D 1 47 ? 59.877 65.463 45.030 1.00 11.63 649 GLU D O 1
ATOM 3606 N N . GLU D 1 48 ? 60.621 64.879 47.069 1.00 13.89 650 GLU D N 1
ATOM 3607 C CA . GLU D 1 48 ? 60.277 66.163 47.670 1.00 13.34 650 GLU D CA 1
ATOM 3608 C C . GLU D 1 48 ? 61.196 67.231 47.080 1.00 12.74 650 GLU D C 1
ATOM 3609 O O . GLU D 1 48 ? 60.754 68.324 46.727 1.00 12.17 650 GLU D O 1
ATOM 3615 N N . GLN D 1 49 ? 62.474 66.893 46.955 1.00 9.78 651 GLN D N 1
ATOM 3616 C CA . GLN D 1 49 ? 63.449 67.815 46.391 1.00 10.62 651 GLN D CA 1
ATOM 3617 C C . GLN D 1 49 ? 63.077 68.228 44.960 1.00 12.03 651 GLN D C 1
ATOM 3618 O O . GLN D 1 49 ? 63.174 69.404 44.605 1.00 10.44 651 GLN D O 1
ATOM 3624 N N . GLN D 1 50 ? 62.672 67.259 44.143 1.00 13.48 652 GLN D N 1
ATOM 3625 C CA . GLN D 1 50 ? 62.315 67.527 42.748 1.00 17.34 652 GLN D CA 1
ATOM 3626 C C . GLN D 1 50 ? 61.164 68.503 42.630 1.00 16.18 652 GLN D C 1
ATOM 3627 O O . GLN D 1 50 ? 61.196 69.420 41.813 1.00 17.35 652 GLN D O 1
ATOM 3633 N N . TRP D 1 51 ? 60.148 68.303 43.456 1.00 12.96 653 TRP D N 1
ATOM 3634 C CA . TRP D 1 51 ? 58.986 69.161 43.444 1.00 13.62 653 TRP D CA 1
ATOM 3635 C C . TRP D 1 51 ? 59.331 70.582 43.901 1.00 13.98 653 TRP D C 1
ATOM 3636 O O . TRP D 1 51 ? 58.919 71.551 43.269 1.00 15.89 653 TRP D O 1
ATOM 3647 N N . ILE D 1 52 ? 60.087 70.705 44.990 1.00 14.28 654 ILE D N 1
ATOM 3648 C CA . ILE D 1 52 ? 60.495 72.020 45.513 1.00 12.34 654 ILE D CA 1
ATOM 3649 C C . ILE D 1 52 ? 61.342 72.753 44.468 1.00 13.69 654 ILE D C 1
ATOM 3650 O O . ILE D 1 52 ? 61.199 73.959 44.253 1.00 13.24 654 ILE D O 1
ATOM 3655 N N . LYS D 1 53 ? 62.246 72.012 43.843 1.00 16.87 655 LYS D N 1
ATOM 3656 C CA . LYS D 1 53 ? 63.120 72.559 42.815 1.00 19.94 655 LYS D CA 1
ATOM 3657 C C . LYS D 1 53 ? 62.292 73.320 41.777 1.00 20.93 655 LYS D C 1
ATOM 3658 O O . LYS D 1 53 ? 62.732 74.332 41.235 1.00 22.61 655 LYS D O 1
ATOM 3664 N N . LYS D 1 54 ? 61.080 72.835 41.526 1.00 22.05 656 LYS D N 1
ATOM 3665 C CA . LYS D 1 54 ? 60.178 73.443 40.548 1.00 24.47 656 LYS D CA 1
ATOM 3666 C C . LYS D 1 54 ? 59.610 74.811 40.925 1.00 25.02 656 LYS D C 1
ATOM 3667 O O . LYS D 1 54 ? 59.285 75.610 40.049 1.00 21.71 656 LYS D O 1
ATOM 3673 N N . HIS D 1 55 ? 59.474 75.087 42.216 1.00 25.23 657 HIS D N 1
ATOM 3674 C CA . HIS D 1 55 ? 58.912 76.368 42.628 1.00 26.04 657 HIS D CA 1
ATOM 3675 C C . HIS D 1 55 ? 59.950 77.341 43.158 1.00 25.85 657 HIS D C 1
ATOM 3676 O O . HIS D 1 55 ? 59.606 78.318 43.823 1.00 26.77 657 HIS D O 1
ATOM 3683 N N . THR D 1 56 ? 61.217 77.087 42.859 1.00 25.49 658 THR D N 1
ATOM 3684 C CA . THR D 1 56 ? 62.279 77.960 43.338 1.00 25.22 658 THR D CA 1
ATOM 3685 C C . THR D 1 56 ? 63.274 78.391 42.268 1.00 24.88 658 THR D C 1
ATOM 3686 O O . THR D 1 56 ? 64.393 78.793 42.586 1.00 24.39 658 THR D O 1
ATOM 3690 N N . VAL D 1 57 ? 62.870 78.302 41.003 1.00 24.03 659 VAL D N 1
ATOM 3691 C CA . VAL D 1 57 ? 63.736 78.719 39.910 1.00 26.39 659 VAL D CA 1
ATOM 3692 C C . VAL D 1 57 ? 63.816 80.246 39.947 1.00 26.79 659 VAL D C 1
ATOM 3693 O O . VAL D 1 57 ? 62.805 80.926 40.129 1.00 27.84 659 VAL D O 1
ATOM 3697 N N . GLY D 1 58 ? 65.023 80.777 39.797 1.00 26.24 660 GLY D N 1
ATOM 3698 C CA . GLY D 1 58 ? 65.204 82.214 39.828 1.00 25.89 660 GLY D CA 1
ATOM 3699 C C . GLY D 1 58 ? 66.475 82.599 40.556 1.00 27.15 660 GLY D C 1
ATOM 3700 O O . GLY D 1 58 ? 67.114 81.770 41.201 1.00 25.36 660 GLY D O 1
ATOM 3701 N N . ARG D 1 59 ? 66.843 83.869 40.455 1.00 28.99 661 ARG D N 1
ATOM 3702 C CA . ARG D 1 59 ? 68.050 84.370 41.101 1.00 31.85 661 ARG D CA 1
ATOM 3703 C C . ARG D 1 59 ? 68.035 84.230 42.626 1.00 31.51 661 ARG D C 1
ATOM 3704 O O . ARG D 1 59 ? 69.084 84.055 43.246 1.00 33.82 661 ARG D O 1
ATOM 3712 N N . GLU D 1 60 ? 66.856 84.294 43.234 1.00 29.75 662 GLU D N 1
ATOM 3713 C CA . GLU D 1 60 ? 66.771 84.202 44.688 1.00 27.72 662 GLU D CA 1
ATOM 3714 C C . GLU D 1 60 ? 67.067 82.816 45.257 1.00 25.51 662 GLU D C 1
ATOM 3715 O O . GLU D 1 60 ? 66.694 81.799 44.673 1.00 23.64 662 GLU D O 1
ATOM 3721 N N . SER D 1 61 ? 67.753 82.791 46.398 1.00 21.87 663 SER D N 1
ATOM 3722 C CA . SER D 1 61 ? 68.083 81.540 47.081 1.00 20.27 663 SER D CA 1
ATOM 3723 C C . SER D 1 61 ? 67.026 81.366 48.166 1.00 18.23 663 SER D C 1
ATOM 3724 O O . SER D 1 61 ? 66.418 82.350 48.600 1.00 15.83 663 SER D O 1
ATOM 3727 N N . HIS D 1 62 ? 66.811 80.129 48.610 1.00 16.14 664 HIS D N 1
ATOM 3728 C CA . HIS D 1 62 ? 65.809 79.856 49.634 1.00 14.71 664 HIS D CA 1
ATOM 3729 C C . HIS D 1 62 ? 66.357 79.088 50.827 1.00 14.27 664 HIS D C 1
ATOM 3730 O O . HIS D 1 62 ? 66.886 78.000 50.666 1.00 12.62 664 HIS D O 1
ATOM 3737 N N . TRP D 1 63 ? 66.203 79.655 52.019 1.00 13.15 665 TRP D N 1
ATOM 3738 C CA . TRP D 1 63 ? 66.643 78.994 53.241 1.00 12.68 665 TRP D CA 1
ATOM 3739 C C . TRP D 1 63 ? 65.863 77.685 53.410 1.00 11.94 665 TRP D C 1
ATOM 3740 O O . TRP D 1 63 ? 64.690 77.601 53.027 1.00 8.05 665 TRP D O 1
ATOM 3751 N N . ILE D 1 64 ? 66.523 76.670 53.959 1.00 11.58 666 ILE D N 1
ATOM 3752 C CA . ILE D 1 64 ? 65.863 75.407 54.282 1.00 10.01 666 ILE D CA 1
ATOM 3753 C C . ILE D 1 64 ? 66.252 75.160 55.751 1.00 11.23 666 ILE D C 1
ATOM 3754 O O . ILE D 1 64 ? 67.199 75.777 56.249 1.00 12.42 666 ILE D O 1
ATOM 3759 N N . GLY D 1 65 ? 65.531 74.289 56.452 1.00 10.54 667 GLY D N 1
ATOM 3760 C CA . GLY D 1 65 ? 65.840 74.053 57.858 1.00 11.59 667 GLY D CA 1
ATOM 3761 C C . GLY D 1 65 ? 66.982 73.113 58.210 1.00 14.06 667 GLY D C 1
ATOM 3762 O O . GLY D 1 65 ? 66.794 72.171 58.997 1.00 14.71 667 GLY D O 1
ATOM 3763 N N . LEU D 1 66 ? 68.166 73.372 57.657 1.00 13.62 668 LEU D N 1
ATOM 3764 C CA . LEU D 1 66 ? 69.352 72.545 57.899 1.00 12.40 668 LEU D CA 1
ATOM 3765 C C . LEU D 1 66 ? 70.510 73.421 58.377 1.00 14.27 668 LEU D C 1
ATOM 3766 O O . LEU D 1 66 ? 70.778 74.453 57.781 1.00 12.43 668 LEU D O 1
ATOM 3771 N N . THR D 1 67 ? 71.193 73.010 59.448 1.00 16.23 669 THR D N 1
ATOM 3772 C CA . THR D 1 67 ? 72.318 73.782 59.992 1.00 17.86 669 THR D CA 1
ATOM 3773 C C . THR D 1 67 ? 73.399 72.888 60.595 1.00 18.26 669 THR D C 1
ATOM 3774 O O . THR D 1 67 ? 73.157 71.725 60.916 1.00 16.56 669 THR D O 1
ATOM 3778 N N . ASP D 1 68 ? 74.595 73.438 60.763 1.00 19.06 670 ASP D N 1
ATOM 3779 C CA . ASP D 1 68 ? 75.686 72.674 61.347 1.00 20.99 670 ASP D CA 1
ATOM 3780 C C . ASP D 1 68 ? 76.401 73.548 62.367 1.00 23.51 670 ASP D C 1
ATOM 3781 O O . ASP D 1 68 ? 77.615 73.466 62.540 1.00 25.02 670 ASP D O 1
ATOM 3786 N N . SER D 1 69 ? 75.611 74.377 63.044 1.00 26.01 671 SER D N 1
ATOM 3787 C CA . SER D 1 69 ? 76.103 75.292 64.062 1.00 28.54 671 SER D CA 1
ATOM 3788 C C . SER D 1 69 ? 76.515 74.569 65.345 1.00 30.33 671 SER D C 1
ATOM 3789 O O . SER D 1 69 ? 77.552 74.882 65.934 1.00 31.12 671 SER D O 1
ATOM 3792 N N . GLU D 1 70 ? 75.700 73.612 65.783 1.00 31.44 672 GLU D N 1
ATOM 3793 C CA . GLU D 1 70 ? 76.002 72.870 67.004 1.00 33.17 672 GLU D CA 1
ATOM 3794 C C . GLU D 1 70 ? 77.370 72.211 66.904 1.00 32.76 672 GLU D C 1
ATOM 3795 O O . GLU D 1 70 ? 78.135 72.194 67.869 1.00 34.44 672 GLU D O 1
ATOM 3801 N N . GLN D 1 71 ? 77.671 71.671 65.729 1.00 30.86 673 GLN D N 1
ATOM 3802 C CA . GLN D 1 71 ? 78.947 71.013 65.495 1.00 30.44 673 GLN D CA 1
ATOM 3803 C C . GLN D 1 71 ? 79.283 71.010 64.006 1.00 28.74 673 GLN D C 1
ATOM 3804 O O . GLN D 1 71 ? 78.674 70.283 63.225 1.00 27.71 673 GLN D O 1
ATOM 3810 N N . GLU D 1 72 ? 80.257 71.834 63.628 1.00 28.07 674 GLU D N 1
ATOM 3811 C CA . GLU D 1 72 ? 80.699 71.955 62.241 1.00 25.17 674 GLU D CA 1
ATOM 3812 C C . GLU D 1 72 ? 80.813 70.597 61.552 1.00 25.37 674 GLU D C 1
ATOM 3813 O O . GLU D 1 72 ? 81.367 69.653 62.115 1.00 25.11 674 GLU D O 1
ATOM 3819 N N . SER D 1 73 ? 80.284 70.518 60.331 1.00 23.95 675 SER D N 1
ATOM 3820 C CA . SER D 1 73 ? 80.289 69.302 59.514 1.00 26.61 675 SER D CA 1
ATOM 3821 C C . SER D 1 73 ? 79.129 68.362 59.805 1.00 25.29 675 SER D C 1
ATOM 3822 O O . SER D 1 73 ? 78.774 67.529 58.971 1.00 27.34 675 SER D O 1
ATOM 3825 N N . GLU D 1 74 ? 78.537 68.489 60.984 1.00 25.59 676 GLU D N 1
ATOM 3826 C CA . GLU D 1 74 ? 77.410 67.631 61.340 1.00 25.33 676 GLU D CA 1
ATOM 3827 C C . GLU D 1 74 ? 76.103 68.359 61.026 1.00 21.26 676 GLU D C 1
ATOM 3828 O O . GLU D 1 74 ? 75.559 69.070 61.870 1.00 19.04 676 GLU D O 1
ATOM 3834 N N . TRP D 1 75 ? 75.613 68.188 59.800 1.00 21.41 677 TRP D N 1
ATOM 3835 C CA . TRP D 1 75 ? 74.378 68.835 59.372 1.00 18.98 677 TRP D CA 1
ATOM 3836 C C . TRP D 1 75 ? 73.134 68.124 59.889 1.00 19.58 677 TRP D C 1
ATOM 3837 O O . TRP D 1 75 ? 72.989 66.909 59.752 1.00 18.55 677 TRP D O 1
ATOM 3848 N N . LYS D 1 76 ? 72.240 68.913 60.478 1.00 17.72 678 LYS D N 1
ATOM 3849 C CA . LYS D 1 76 ? 70.998 68.413 61.059 1.00 15.70 678 LYS D CA 1
ATOM 3850 C C . LYS D 1 76 ? 69.819 69.330 60.734 1.00 13.81 678 LYS D C 1
ATOM 3851 O O . LYS D 1 76 ? 69.973 70.550 60.625 1.00 12.16 678 LYS D O 1
ATOM 3857 N N . TRP D 1 77 ? 68.643 68.736 60.578 1.00 12.60 679 TRP D N 1
ATOM 3858 C CA . TRP D 1 77 ? 67.439 69.512 60.328 1.00 11.73 679 TRP D CA 1
ATOM 3859 C C . TRP D 1 77 ? 67.098 70.191 61.654 1.00 12.55 679 TRP D C 1
ATOM 3860 O O . TRP D 1 77 ? 67.655 69.837 62.704 1.00 12.71 679 TRP D O 1
ATOM 3871 N N . LEU D 1 78 ? 66.189 71.159 61.628 1.00 13.87 680 LEU D N 1
ATOM 3872 C CA . LEU D 1 78 ? 65.832 71.871 62.854 1.00 12.73 680 LEU D CA 1
ATOM 3873 C C . LEU D 1 78 ? 65.243 70.959 63.925 1.00 14.18 680 LEU D C 1
ATOM 3874 O O . LEU D 1 78 ? 65.312 71.276 65.113 1.00 16.34 680 LEU D O 1
ATOM 3879 N N . ASP D 1 79 ? 64.673 69.828 63.519 1.00 13.83 681 ASP D N 1
ATOM 3880 C CA . ASP D 1 79 ? 64.091 68.911 64.489 1.00 13.85 681 ASP D CA 1
ATOM 3881 C C . ASP D 1 79 ? 65.162 68.066 65.173 1.00 15.54 681 ASP D C 1
ATOM 3882 O O . ASP D 1 79 ? 64.865 67.244 66.042 1.00 16.47 681 ASP D O 1
ATOM 3887 N N . GLY D 1 80 ? 66.410 68.262 64.765 1.00 15.13 682 GLY D N 1
ATOM 3888 C CA . GLY D 1 80 ? 67.502 67.536 65.379 1.00 15.45 682 GLY D CA 1
ATOM 3889 C C . GLY D 1 80 ? 67.979 66.280 64.685 1.00 14.93 682 GLY D C 1
ATOM 3890 O O . GLY D 1 80 ? 69.023 65.744 65.047 1.00 17.47 682 GLY D O 1
ATOM 3891 N N . SER D 1 81 ? 67.229 65.795 63.704 1.00 14.95 683 SER D N 1
ATOM 3892 C CA . SER D 1 81 ? 67.634 64.584 63.004 1.00 16.42 683 SER D CA 1
ATOM 3893 C C . SER D 1 81 ? 68.812 64.818 62.057 1.00 16.82 683 SER D C 1
ATOM 3894 O O . SER D 1 81 ? 68.910 65.863 61.406 1.00 15.16 683 SER D O 1
ATOM 3897 N N . PRO D 1 82 ? 69.735 63.845 61.983 1.00 18.81 684 PRO D N 1
ATOM 3898 C CA . PRO D 1 82 ? 70.898 63.965 61.105 1.00 19.24 684 PRO D CA 1
ATOM 3899 C C . PRO D 1 82 ? 70.421 63.989 59.668 1.00 18.33 684 PRO D C 1
ATOM 3900 O O . PRO D 1 82 ? 69.369 63.444 59.350 1.00 18.40 684 PRO D O 1
ATOM 3904 N N . VAL D 1 83 ? 71.183 64.630 58.798 1.00 19.24 685 VAL D N 1
ATOM 3905 C CA . VAL D 1 83 ? 70.788 64.666 57.413 1.00 19.93 685 VAL D CA 1
ATOM 3906 C C . VAL D 1 83 ? 70.936 63.251 56.872 1.00 19.77 685 VAL D C 1
ATOM 3907 O O . VAL D 1 83 ? 71.856 62.532 57.244 1.00 21.11 685 VAL D O 1
ATOM 3911 N N . ASP D 1 84 ? 70.002 62.853 56.021 1.00 20.37 686 ASP D N 1
ATOM 3912 C CA . ASP D 1 84 ? 70.016 61.542 55.393 1.00 21.79 686 ASP D CA 1
ATOM 3913 C C . ASP D 1 84 ? 70.124 61.839 53.902 1.00 22.05 686 ASP D C 1
ATOM 3914 O O . ASP D 1 84 ? 71.211 61.804 53.316 1.00 21.08 686 ASP D O 1
ATOM 3919 N N . TYR D 1 85 ? 68.988 62.143 53.291 1.00 19.59 687 TYR D N 1
ATOM 3920 C CA . TYR D 1 85 ? 68.990 62.493 51.885 1.00 17.54 687 TYR D CA 1
ATOM 3921 C C . TYR D 1 85 ? 69.718 63.815 51.803 1.00 15.50 687 TYR D C 1
ATOM 3922 O O . TYR D 1 85 ? 69.459 64.715 52.601 1.00 13.95 687 TYR D O 1
ATOM 3931 N N . LYS D 1 86 ? 70.621 63.949 50.843 1.00 14.65 688 LYS D N 1
ATOM 3932 C CA . LYS D 1 86 ? 71.335 65.211 50.690 1.00 16.35 688 LYS D CA 1
ATOM 3933 C C . LYS D 1 86 ? 71.461 65.565 49.208 1.00 15.37 688 LYS D C 1
ATOM 3934 O O . LYS D 1 86 ? 71.407 64.688 48.350 1.00 11.98 688 LYS D O 1
ATOM 3940 N N . ASN D 1 87 ? 71.589 66.856 48.918 1.00 15.29 689 ASN D N 1
ATOM 3941 C CA . ASN D 1 87 ? 71.695 67.313 47.539 1.00 15.97 689 ASN D CA 1
ATOM 3942 C C . ASN D 1 87 ? 72.605 68.540 47.425 1.00 15.86 689 ASN D C 1
ATOM 3943 O O . ASN D 1 87 ? 72.242 69.527 46.782 1.00 14.07 689 ASN D O 1
ATOM 3948 N N . TRP D 1 88 ? 73.784 68.469 48.048 1.00 11.78 690 TRP D N 1
ATOM 3949 C CA . TRP D 1 88 ? 74.749 69.571 48.022 1.00 11.58 690 TRP D CA 1
ATOM 3950 C C . TRP D 1 88 ? 75.354 69.763 46.642 1.00 11.82 690 TRP D C 1
ATOM 3951 O O . TRP D 1 88 ? 75.605 68.797 45.931 1.00 10.41 690 TRP D O 1
ATOM 3962 N N . LYS D 1 89 ? 75.620 71.010 46.276 1.00 14.48 691 LYS D N 1
ATOM 3963 C CA . LYS D 1 89 ? 76.260 71.277 44.997 1.00 19.36 691 LYS D CA 1
ATOM 3964 C C . LYS D 1 89 ? 77.700 70.795 45.178 1.00 19.22 691 LYS D C 1
ATOM 3965 O O . LYS D 1 89 ? 78.296 71.007 46.235 1.00 21.52 691 LYS D O 1
ATOM 3971 N N . ALA D 1 90 ? 78.246 70.146 44.159 1.00 21.68 692 ALA D N 1
ATOM 3972 C CA . ALA D 1 90 ? 79.617 69.637 44.208 1.00 23.24 692 ALA D CA 1
ATOM 3973 C C . ALA D 1 90 ? 80.590 70.684 44.741 1.00 24.24 692 ALA D C 1
ATOM 3974 O O . ALA D 1 90 ? 80.796 71.725 44.121 1.00 27.51 692 ALA D O 1
ATOM 3976 N N . GLY D 1 91 ? 81.189 70.402 45.892 1.00 24.89 693 GLY D N 1
ATOM 3977 C CA . GLY D 1 91 ? 82.123 71.346 46.479 1.00 24.87 693 GLY D CA 1
ATOM 3978 C C . GLY D 1 91 ? 81.575 71.954 47.752 1.00 24.60 693 GLY D C 1
ATOM 3979 O O . GLY D 1 91 ? 82.313 72.582 48.525 1.00 24.75 693 GLY D O 1
ATOM 3980 N N . GLN D 1 92 ? 80.274 71.781 47.970 1.00 22.67 694 GLN D N 1
ATOM 3981 C CA . GLN D 1 92 ? 79.632 72.292 49.172 1.00 22.21 694 GLN D CA 1
ATOM 3982 C C . GLN D 1 92 ? 79.290 71.123 50.094 1.00 22.31 694 GLN D C 1
ATOM 3983 O O . GLN D 1 92 ? 79.127 69.992 49.642 1.00 23.70 694 GLN D O 1
ATOM 3989 N N . PRO D 1 93 ? 79.197 71.379 51.408 1.00 23.04 695 PRO D N 1
ATOM 3990 C CA . PRO D 1 93 ? 79.402 72.696 52.011 1.00 23.44 695 PRO D CA 1
ATOM 3991 C C . PRO D 1 93 ? 80.897 72.974 52.147 1.00 24.96 695 PRO D C 1
ATOM 3992 O O . PRO D 1 93 ? 81.671 72.070 52.452 1.00 23.13 695 PRO D O 1
ATOM 3996 N N . ASP D 1 94 ? 81.294 74.219 51.909 1.00 25.79 696 ASP D N 1
ATOM 3997 C CA . ASP D 1 94 ? 82.697 74.599 52.007 1.00 26.93 696 ASP D CA 1
ATOM 3998 C C . ASP D 1 94 ? 82.964 75.492 53.215 1.00 26.08 696 ASP D C 1
ATOM 3999 O O . ASP D 1 94 ? 84.035 76.082 53.328 1.00 26.81 696 ASP D O 1
ATOM 4004 N N . ASN D 1 95 ? 81.984 75.592 54.107 1.00 26.54 697 ASN D N 1
ATOM 4005 C CA . ASN D 1 95 ? 82.104 76.408 55.317 1.00 27.07 697 ASN D CA 1
ATOM 4006 C C . ASN D 1 95 ? 82.989 77.634 55.063 1.00 30.45 697 ASN D C 1
ATOM 4007 O O . ASN D 1 95 ? 83.827 78.006 55.889 1.00 31.52 697 ASN D O 1
ATOM 4012 N N . TRP D 1 96 ? 82.774 78.263 53.912 1.00 31.94 698 TRP D N 1
ATOM 4013 C CA . TRP D 1 96 ? 83.545 79.428 53.481 1.00 35.30 698 TRP D CA 1
ATOM 4014 C C . TRP D 1 96 ? 83.704 80.528 54.532 1.00 34.94 698 TRP D C 1
ATOM 4015 O O . TRP D 1 96 ? 82.733 80.963 55.151 1.00 34.47 698 TRP D O 1
ATOM 4026 N N . GLY D 1 97 ? 84.944 80.971 54.729 1.00 37.22 699 GLY D N 1
ATOM 4027 C CA . GLY D 1 97 ? 85.220 82.017 55.703 1.00 37.28 699 GLY D CA 1
ATOM 4028 C C . GLY D 1 97 ? 85.460 81.508 57.118 1.00 38.36 699 GLY D C 1
ATOM 4029 O O . GLY D 1 97 ? 85.435 82.279 58.083 1.00 38.19 699 GLY D O 1
ATOM 4030 N N . SER D 1 98 ? 85.700 80.209 57.249 1.00 38.96 700 SER D N 1
ATOM 4031 C CA . SER D 1 98 ? 85.939 79.612 58.557 1.00 40.50 700 SER D CA 1
ATOM 4032 C C . SER D 1 98 ? 87.219 80.168 59.176 1.00 42.06 700 SER D C 1
ATOM 4033 O O . SER D 1 98 ? 87.273 80.451 60.374 1.00 43.61 700 SER D O 1
ATOM 4036 N N . GLY D 1 99 ? 88.243 80.328 58.345 1.00 43.03 701 GLY D N 1
ATOM 4037 C CA . GLY D 1 99 ? 89.517 80.839 58.815 1.00 43.26 701 GLY D CA 1
ATOM 4038 C C . GLY D 1 99 ? 89.431 82.041 59.736 1.00 43.91 701 GLY D C 1
ATOM 4039 O O . GLY D 1 99 ? 90.207 82.151 60.683 1.00 44.07 701 GLY D O 1
ATOM 4040 N N . HIS D 1 100 ? 88.490 82.940 59.470 1.00 44.06 702 HIS D N 1
ATOM 4041 C CA . HIS D 1 100 ? 88.342 84.140 60.285 1.00 44.77 702 HIS D CA 1
ATOM 4042 C C . HIS D 1 100 ? 86.994 84.216 60.982 1.00 44.06 702 HIS D C 1
ATOM 4043 O O . HIS D 1 100 ? 86.569 85.293 61.406 1.00 43.83 702 HIS D O 1
ATOM 4050 N N . GLY D 1 101 ? 86.317 83.080 61.098 1.00 42.75 703 GLY D N 1
ATOM 4051 C CA . GLY D 1 101 ? 85.021 83.077 61.749 1.00 39.81 703 GLY D CA 1
ATOM 4052 C C . GLY D 1 101 ? 84.334 81.726 61.751 1.00 37.10 703 GLY D C 1
ATOM 4053 O O . GLY D 1 101 ? 84.944 80.716 61.395 1.00 38.18 703 GLY D O 1
ATOM 4054 N N . PRO D 1 102 ? 83.051 81.677 62.144 1.00 35.34 704 PRO D N 1
ATOM 4055 C CA . PRO D 1 102 ? 82.269 80.438 62.195 1.00 33.36 704 PRO D CA 1
ATOM 4056 C C . PRO D 1 102 ? 82.083 79.760 60.843 1.00 32.74 704 PRO D C 1
ATOM 4057 O O . PRO D 1 102 ? 81.720 78.585 60.777 1.00 32.55 704 PRO D O 1
ATOM 4061 N N . GLY D 1 103 ? 82.336 80.490 59.764 1.00 30.95 705 GLY D N 1
ATOM 4062 C CA . GLY D 1 103 ? 82.167 79.904 58.445 1.00 28.41 705 GLY D CA 1
ATOM 4063 C C . GLY D 1 103 ? 80.703 79.973 58.052 1.00 26.82 705 GLY D C 1
ATOM 4064 O O . GLY D 1 103 ? 80.002 80.896 58.448 1.00 30.14 705 GLY D O 1
ATOM 4065 N N . GLU D 1 104 ? 80.228 79.003 57.282 1.00 25.30 706 GLU D N 1
ATOM 4066 C CA . GLU D 1 104 ? 78.829 79.008 56.867 1.00 23.47 706 GLU D CA 1
ATOM 4067 C C . GLU D 1 104 ? 78.126 77.824 57.526 1.00 19.75 706 GLU D C 1
ATOM 4068 O O . GLU D 1 104 ? 78.500 76.675 57.298 1.00 20.41 706 GLU D O 1
ATOM 4074 N N . ASP D 1 105 ? 77.105 78.112 58.328 1.00 19.10 707 ASP D N 1
ATOM 4075 C CA . ASP D 1 105 ? 76.387 77.065 59.055 1.00 18.43 707 ASP D CA 1
ATOM 4076 C C . ASP D 1 105 ? 74.881 77.002 58.832 1.00 18.69 707 ASP D C 1
ATOM 4077 O O . ASP D 1 105 ? 74.156 76.434 59.652 1.00 18.42 707 ASP D O 1
ATOM 4082 N N . CYS D 1 106 ? 74.408 77.581 57.734 1.00 18.66 708 CYS D N 1
ATOM 4083 C CA . CYS D 1 106 ? 72.981 77.574 57.424 1.00 19.90 708 CYS D CA 1
ATOM 4084 C C . CYS D 1 106 ? 72.812 77.224 55.954 1.00 17.65 708 CYS D C 1
ATOM 4085 O O . CYS D 1 106 ? 73.363 77.900 55.094 1.00 18.22 708 CYS D O 1
ATOM 4088 N N . ALA D 1 107 ? 72.073 76.153 55.669 1.00 16.35 709 ALA D N 1
ATOM 4089 C CA . ALA D 1 107 ? 71.875 75.708 54.289 1.00 15.06 709 ALA D CA 1
ATOM 4090 C C . ALA D 1 107 ? 70.760 76.421 53.536 1.00 14.23 709 ALA D C 1
ATOM 4091 O O . ALA D 1 107 ? 69.805 76.928 54.130 1.00 12.19 709 ALA D O 1
ATOM 4093 N N . GLY D 1 108 ? 70.890 76.429 52.211 1.00 15.53 710 GLY D N 1
ATOM 4094 C CA . GLY D 1 108 ? 69.909 77.068 51.355 1.00 13.83 710 GLY D CA 1
ATOM 4095 C C . GLY D 1 108 ? 69.970 76.490 49.952 1.00 14.82 710 GLY D C 1
ATOM 4096 O O . GLY D 1 108 ? 70.987 75.919 49.556 1.00 15.18 710 GLY D O 1
ATOM 4097 N N . LEU D 1 109 ? 68.885 76.640 49.200 1.00 11.56 711 LEU D N 1
ATOM 4098 C CA . LEU D 1 109 ? 68.815 76.123 47.834 1.00 13.84 711 LEU D CA 1
ATOM 4099 C C . LEU D 1 109 ? 69.277 77.214 46.868 1.00 12.70 711 LEU D C 1
ATOM 4100 O O . LEU D 1 109 ? 68.884 78.364 47.016 1.00 12.16 711 LEU D O 1
ATOM 4105 N N . ILE D 1 110 ? 70.107 76.852 45.896 1.00 14.06 712 ILE D N 1
ATOM 4106 C CA . ILE D 1 110 ? 70.573 77.819 44.906 1.00 17.08 712 ILE D CA 1
ATOM 4107 C C . ILE D 1 110 ? 70.157 77.329 43.527 1.00 17.90 712 ILE D C 1
ATOM 4108 O O . ILE D 1 110 ? 69.065 76.774 43.377 1.00 17.46 712 ILE D O 1
ATOM 4113 N N . TYR D 1 111 ? 71.020 77.506 42.529 1.00 19.34 713 TYR D N 1
ATOM 4114 C CA . TYR D 1 111 ? 70.694 77.073 41.169 1.00 18.89 713 TYR D CA 1
ATOM 4115 C C . TYR D 1 111 ? 70.376 75.589 41.068 1.00 17.94 713 TYR D C 1
ATOM 4116 O O . TYR D 1 111 ? 71.024 74.762 41.703 1.00 20.74 713 TYR D O 1
ATOM 4125 N N . ALA D 1 112 ? 69.378 75.261 40.254 1.00 19.39 714 ALA D N 1
ATOM 4126 C CA . ALA D 1 112 ? 68.962 73.878 40.024 1.00 17.84 714 ALA D CA 1
ATOM 4127 C C . ALA D 1 112 ? 68.478 73.130 41.266 1.00 17.48 714 ALA D C 1
ATOM 4128 O O . ALA D 1 112 ? 68.225 71.928 41.211 1.00 16.29 714 ALA D O 1
ATOM 4130 N N . GLY D 1 113 ? 68.347 73.831 42.383 1.00 16.22 715 GLY D N 1
ATOM 4131 C CA . GLY D 1 113 ? 67.864 73.180 43.591 1.00 19.09 715 GLY D CA 1
ATOM 4132 C C . GLY D 1 113 ? 68.929 72.562 44.472 1.00 18.99 715 GLY D C 1
ATOM 4133 O O . GLY D 1 113 ? 68.615 71.962 45.501 1.00 20.49 715 GLY D O 1
ATOM 4134 N N . GLN D 1 114 ? 70.193 72.708 44.085 1.00 18.53 716 GLN D N 1
ATOM 4135 C CA . GLN D 1 114 ? 71.277 72.139 44.869 1.00 16.75 716 GLN D CA 1
ATOM 4136 C C . GLN D 1 114 ? 71.463 72.947 46.147 1.00 15.02 716 GLN D C 1
ATOM 4137 O O . GLN D 1 114 ? 71.111 74.128 46.204 1.00 15.93 716 GLN D O 1
ATOM 4143 N N . TRP D 1 115 ? 71.996 72.306 47.182 1.00 12.90 717 TRP D N 1
ATOM 4144 C CA . TRP D 1 115 ? 72.200 72.993 48.452 1.00 12.38 717 TRP D CA 1
ATOM 4145 C C . TRP D 1 115 ? 73.549 73.664 48.571 1.00 12.87 717 TRP D C 1
ATOM 4146 O O . TRP D 1 115 ? 74.544 73.198 48.014 1.00 13.52 717 TRP D O 1
ATOM 4157 N N . ASN D 1 116 ? 73.555 74.772 49.299 1.00 16.01 718 ASN D N 1
ATOM 4158 C CA . ASN D 1 116 ? 74.763 75.534 49.578 1.00 16.69 718 ASN D CA 1
ATOM 4159 C C . ASN D 1 116 ? 74.683 75.988 51.014 1.00 15.85 718 ASN D C 1
ATOM 4160 O O . ASN D 1 116 ? 73.593 76.212 51.545 1.00 16.78 718 ASN D O 1
ATOM 4165 N N . ASP D 1 117 ? 75.837 76.118 51.651 1.00 15.60 719 ASP D N 1
ATOM 4166 C CA . ASP D 1 117 ? 75.851 76.599 53.015 1.00 18.40 719 ASP D CA 1
ATOM 4167 C C . ASP D 1 117 ? 76.197 78.084 52.946 1.00 18.12 719 ASP D C 1
ATOM 4168 O O . ASP D 1 117 ? 77.145 78.489 52.273 1.00 19.48 719 ASP D O 1
ATOM 4173 N N . PHE D 1 118 ? 75.384 78.898 53.600 1.00 20.00 720 PHE D N 1
ATOM 4174 C CA . PHE D 1 118 ? 75.598 80.333 53.609 1.00 22.92 720 PHE D CA 1
ATOM 4175 C C . PHE D 1 118 ? 75.886 80.784 55.015 1.00 24.53 720 PHE D C 1
ATOM 4176 O O . PHE D 1 118 ? 75.771 80.016 55.972 1.00 23.70 720 PHE D O 1
ATOM 4184 N N . GLN D 1 119 ? 76.226 82.061 55.120 1.00 25.40 721 GLN D N 1
ATOM 4185 C CA . GLN D 1 119 ? 76.462 82.690 56.396 1.00 27.85 721 GLN D CA 1
ATOM 4186 C C . GLN D 1 119 ? 75.034 82.939 56.860 1.00 27.93 721 GLN D C 1
ATOM 4187 O O . GLN D 1 119 ? 74.211 83.467 56.116 1.00 25.52 721 GLN D O 1
ATOM 4193 N N . CYS D 1 120 ? 74.735 82.545 58.086 1.00 28.45 722 CYS D N 1
ATOM 4194 C CA . CYS D 1 120 ? 73.390 82.684 58.616 1.00 30.34 722 CYS D CA 1
ATOM 4195 C C . CYS D 1 120 ? 72.784 84.086 58.641 1.00 30.86 722 CYS D C 1
ATOM 4196 O O . CYS D 1 120 ? 71.570 84.230 58.779 1.00 31.10 722 CYS D O 1
ATOM 4199 N N . ASP D 1 121 ? 73.610 85.117 58.497 1.00 31.59 723 ASP D N 1
ATOM 4200 C CA . ASP D 1 121 ? 73.095 86.485 58.518 1.00 32.79 723 ASP D CA 1
ATOM 4201 C C . ASP D 1 121 ? 72.885 86.998 57.097 1.00 32.77 723 ASP D C 1
ATOM 4202 O O . ASP D 1 121 ? 72.620 88.181 56.882 1.00 33.61 723 ASP D O 1
ATOM 4207 N N . GLU D 1 122 ? 73.034 86.106 56.124 1.00 31.64 724 GLU D N 1
ATOM 4208 C CA . GLU D 1 122 ? 72.829 86.460 54.729 1.00 29.90 724 GLU D CA 1
ATOM 4209 C C . GLU D 1 122 ? 71.322 86.629 54.566 1.00 29.16 724 GLU D C 1
ATOM 4210 O O . GLU D 1 122 ? 70.549 86.114 55.372 1.00 27.88 724 GLU D O 1
ATOM 4216 N N . ILE D 1 123 ? 70.901 87.357 53.541 1.00 27.71 725 ILE D N 1
ATOM 4217 C CA . ILE D 1 123 ? 69.480 87.560 53.317 1.00 26.93 725 ILE D CA 1
ATOM 4218 C C . ILE D 1 123 ? 69.005 86.648 52.197 1.00 26.04 725 ILE D C 1
ATOM 4219 O O . ILE D 1 123 ? 69.598 86.598 51.116 1.00 25.35 725 ILE D O 1
ATOM 4224 N N . ASN D 1 124 ? 67.929 85.920 52.462 1.00 22.92 726 ASN D N 1
ATOM 4225 C CA . ASN D 1 124 ? 67.400 84.986 51.480 1.00 21.66 726 ASN D CA 1
ATOM 4226 C C . ASN D 1 124 ? 65.899 84.816 51.647 1.00 19.40 726 ASN D C 1
ATOM 4227 O O . ASN D 1 124 ? 65.315 85.219 52.658 1.00 18.37 726 ASN D O 1
ATOM 4232 N N . ASN D 1 125 ? 65.277 84.225 50.638 1.00 15.23 727 ASN D N 1
ATOM 4233 C CA . ASN D 1 125 ? 63.871 83.923 50.723 1.00 15.78 727 ASN D CA 1
ATOM 4234 C C . ASN D 1 125 ? 63.912 82.634 51.525 1.00 14.25 727 ASN D C 1
ATOM 4235 O O . ASN D 1 125 ? 64.952 82.283 52.076 1.00 12.98 727 ASN D O 1
ATOM 4240 N N . PHE D 1 126 ? 62.807 81.916 51.595 1.00 14.08 728 PHE D N 1
ATOM 4241 C CA . PHE D 1 126 ? 62.827 80.684 52.357 1.00 12.64 728 PHE D CA 1
ATOM 4242 C C . PHE D 1 126 ? 61.588 79.882 52.075 1.00 12.65 728 PHE D C 1
ATOM 4243 O O . PHE D 1 126 ? 60.663 80.358 51.417 1.00 11.32 728 PHE D O 1
ATOM 4251 N N . ILE D 1 127 ? 61.563 78.664 52.599 1.00 12.08 729 ILE D N 1
ATOM 4252 C CA . ILE D 1 127 ? 60.428 77.793 52.396 1.00 10.37 729 ILE D CA 1
ATOM 4253 C C . ILE D 1 127 ? 59.965 77.206 53.728 1.00 10.95 729 ILE D C 1
ATOM 4254 O O . ILE D 1 127 ? 60.778 76.717 54.508 1.00 13.29 729 ILE D O 1
ATOM 4259 N N . CYS D 1 128 ? 58.661 77.268 53.975 1.00 11.26 730 CYS D N 1
ATOM 4260 C CA . CYS D 1 128 ? 58.075 76.716 55.191 1.00 12.27 730 CYS D CA 1
ATOM 4261 C C . CYS D 1 128 ? 57.336 75.435 54.822 1.00 12.15 730 CYS D C 1
ATOM 4262 O O . CYS D 1 128 ? 56.820 75.306 53.709 1.00 8.94 730 CYS D O 1
ATOM 4265 N N . GLU D 1 129 ? 57.264 74.511 55.776 1.00 11.35 731 GLU D N 1
ATOM 4266 C CA . GLU D 1 129 ? 56.596 73.236 55.579 1.00 10.56 731 GLU D CA 1
ATOM 4267 C C . GLU D 1 129 ? 55.804 72.845 56.828 1.00 12.13 731 GLU D C 1
ATOM 4268 O O . GLU D 1 129 ? 56.252 73.056 57.957 1.00 12.14 731 GLU D O 1
ATOM 4274 N N . LYS D 1 130 ? 54.622 72.291 56.614 1.00 14.36 732 LYS D N 1
ATOM 4275 C CA . LYS D 1 130 ? 53.788 71.819 57.709 1.00 18.39 732 LYS D CA 1
ATOM 4276 C C . LYS D 1 130 ? 52.810 70.806 57.146 1.00 19.92 732 LYS D C 1
ATOM 4277 O O . LYS D 1 130 ? 52.558 70.778 55.942 1.00 17.87 732 LYS D O 1
ATOM 4283 N N . GLU D 1 131 ? 52.279 69.956 58.015 1.00 22.99 733 GLU D N 1
ATOM 4284 C CA . GLU D 1 131 ? 51.325 68.948 57.581 1.00 27.92 733 GLU D CA 1
ATOM 4285 C C . GLU D 1 131 ? 50.029 69.615 57.150 1.00 29.43 733 GLU D C 1
ATOM 4286 O O . GLU D 1 131 ? 49.741 70.751 57.534 1.00 29.05 733 GLU D O 1
ATOM 4292 N N . ARG D 1 132 ? 49.249 68.907 56.346 1.00 32.31 734 ARG D N 1
ATOM 4293 C CA . ARG D 1 132 ? 47.973 69.429 55.898 1.00 35.57 734 ARG D CA 1
ATOM 4294 C C . ARG D 1 132 ? 47.016 69.258 57.072 1.00 37.19 734 ARG D C 1
ATOM 4295 O O . ARG D 1 132 ? 47.026 68.228 57.745 1.00 36.50 734 ARG D O 1
ATOM 4303 N N . GLU D 1 133 ? 46.209 70.280 57.332 1.00 38.26 735 GLU D N 1
ATOM 4304 C CA . GLU D 1 133 ? 45.263 70.239 58.440 1.00 39.71 735 GLU D CA 1
ATOM 4305 C C . GLU D 1 133 ? 44.134 69.245 58.178 1.00 38.22 735 GLU D C 1
ATOM 4306 O O . GLU D 1 133 ? 43.690 69.083 57.041 1.00 36.79 735 GLU D O 1
#

InterPro domains:
  IPR001304 C-type lectin-like [PF00059] (625-732)
  IPR001304 C-type lectin-like [PS50041] (614-731)
  IPR001304 C-type lectin-like [SM00034] (607-731)
  IPR008160 Collagen triple helix repeat [PF01391] (442-498)
  IPR008160 Collagen triple helix repeat [PF01391] (530-588)
  IPR016186 C-type lectin-like/link domain superfamily [G3DSA:3.10.100.10] (603-742)
  IPR016187 C-type lectin fold [SSF56436] (597-733)
  IPR018378 C-type lectin, conserved site [PS00615] (708-730)
  IPR033989 CD209-like, C-type lectin-like domain [cd03590] (607-732)
  IPR050111 C-type lectin and snaclec domain-containing protein [PTHR22803] (219-735)
  IPR058762 Collectin-12 domain [PF26004] (231-305)

CATH classification: 3.10.100.10